Protein AF-0000000080321856 (afdb_homodimer)

Solvent-accessible surface area (backbone atoms only — not comparable to full-atom values): 32860 Å² total; per-residue (Å²): 122,54,56,47,68,67,25,82,58,85,64,64,74,61,49,67,51,53,53,38,39,34,38,31,22,18,35,31,47,44,37,69,42,85,70,57,48,60,56,24,66,41,82,86,39,36,66,45,39,31,31,25,43,54,31,26,53,76,67,58,42,34,81,88,40,87,57,66,49,21,31,67,87,60,37,63,46,43,36,54,54,21,28,43,30,35,63,74,68,53,49,33,69,44,41,33,40,16,5,59,87,47,82,48,96,54,48,30,32,35,31,74,31,56,56,14,33,34,28,71,80,41,53,8,38,58,59,70,50,44,52,53,17,29,52,23,18,19,52,52,17,35,36,50,33,60,71,30,59,24,41,34,39,21,39,34,42,56,34,40,52,48,25,22,43,21,39,27,45,66,72,69,38,85,58,56,74,49,58,62,44,91,86,42,60,53,63,60,44,48,52,38,29,54,58,29,43,70,69,62,88,64,86,48,58,68,58,42,40,19,38,32,25,40,27,33,53,44,34,56,34,18,22,51,72,29,26,84,34,44,28,35,31,13,26,49,64,44,39,21,32,30,36,42,47,40,42,73,75,40,74,80,63,57,55,32,34,22,16,20,40,51,37,65,68,28,79,42,44,40,50,64,76,51,30,66,52,29,24,36,24,16,38,62,48,35,67,72,45,93,46,66,60,48,25,38,31,64,72,49,39,63,41,61,32,44,10,24,15,28,31,45,44,37,34,47,54,66,78,37,50,46,69,58,48,33,52,49,38,52,53,50,43,46,56,42,56,59,47,53,78,100,122,53,56,48,69,67,26,83,58,84,63,66,73,62,50,66,52,52,52,37,40,35,37,30,23,18,35,32,46,45,38,69,42,85,70,56,48,61,54,24,66,41,82,87,40,36,66,46,38,31,31,25,44,54,30,26,54,76,66,60,44,34,81,86,38,87,57,65,50,22,32,66,88,60,35,63,46,45,36,55,54,22,28,43,31,35,64,75,67,54,49,32,68,44,41,32,40,16,5,56,87,47,81,49,95,56,47,30,31,36,30,74,31,55,57,15,35,34,27,70,80,40,53,7,39,58,58,69,52,42,53,53,17,30,52,22,19,18,52,50,18,35,36,51,32,61,71,29,58,25,43,33,40,21,37,33,43,56,34,38,54,50,26,22,44,22,40,26,46,66,73,70,38,85,59,57,74,49,59,64,44,90,86,38,60,54,62,61,44,50,51,39,28,52,58,30,43,70,69,62,87,66,85,49,57,67,58,42,38,18,38,31,26,39,30,32,52,44,35,56,34,18,22,51,71,29,26,82,34,44,28,35,32,13,24,50,63,45,38,21,31,30,37,43,47,40,43,71,76,38,74,79,64,58,56,34,35,22,15,21,41,51,38,67,67,30,79,43,45,40,49,63,76,52,30,68,50,30,25,35,24,17,37,63,47,37,66,74,46,93,45,67,60,48,25,38,30,63,72,48,39,61,41,61,31,43,11,24,15,29,29,44,43,38,34,46,54,67,78,38,49,46,68,59,46,32,53,50,38,52,52,48,42,46,56,41,54,58,47,53,76,101

Radius of gyration: 25.77 Å; Cα contacts (8 Å, |Δi|>4): 1716; chains: 2; bounding box: 57×74×59 Å

Nearest PDB structures (foldseek):
  3u4g-assembly1_A-2  TM=9.238E-01  e=2.895E-28  Pyrococcus horikoshii OT3
  3l0z-assembly5_B  TM=8.922E-01  e=3.907E-27  Methanocaldococcus jannaschii DSM 2661
  3l0z-assembly1_A  TM=9.034E-01  e=4.244E-26  Methanocaldococcus jannaschii DSM 2661
  3l0z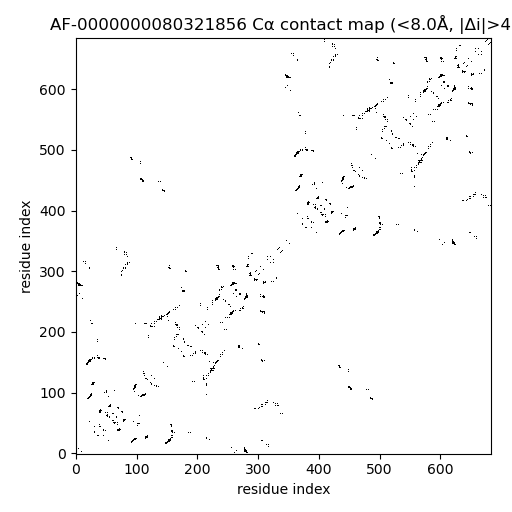-assembly5_C-2  TM=8.838E-01  e=1.288E-26  Methanocaldococcus jannaschii DSM 2661
  6ptf-assembly1_A-2  TM=8.772E-01  e=9.571E-26  Methanocaldococcus jannaschii DSM 2661

Secondary structure (DSSP, 8-state):
--EEEEES---GGGGGS-EEEEEEE--BGGGGSTTS---SSSGGGGGGHHHHHHHHHHHSS-SSSSS--B-TT-PBPTHHHHHHHHHHHT--EEEEESS-SS--SS-EEE--PPPBP-TTTS-SS-HHHHHHHHHHHHHHHHHHHTT-SEEEEEEE-TTHHHHHHHHHHHTT-------SSSS--HHHHHHHHHHHHTT-----HHHHHHHH--HHHHHHHHHHHH-SS-EEEESSHHHHHHHHHHHHH-TT--EEEEEEHHHHT-TTT-HHHH-SS-EEEE---GGG-S-HHHHHHHTTSS---TTHHHHHHHHHHTT--HHHHHHHHHHHHIIIIITTT-/--EEEEES---GGGGGS-EEEEEEE--BGGGGSTTS---SSSGGGGGGHHHHHHHHHHHSS-SSSSS--B-TT-PBPTHHHHHHHHHHHT--EEEEESS-SS--SS-EEE--PPPBP-TTTS-SS-HHHHHHHHHHHHHHHHHHHTT-SEEEEEEE-TTHHHHHHHHHHHTT-------SSSS--HHHHHHHHHHHHTT-----HHHHHHHH--HHHHHHHHHHHH-SS-EEEESSHHHHHHHHHHHHH-TT--EEEEEEHHHHT-TTT-HHHH-SS-EEEE---GGG-S-HHHHHHHTTSS---TTHHHHHHHHHHTT--HHHHHHHHHHHHIIIIITTT-

Structure (mmCIF, N/CA/C/O backbone):
data_AF-0000000080321856-model_v1
#
loop_
_entity.id
_entity.type
_entity.pdbx_description
1 polymer 'UPF0284 protein GAH_01592'
#
loop_
_atom_site.group_PDB
_atom_site.id
_atom_site.type_symbol
_atom_site.label_atom_id
_atom_site.label_alt_id
_atom_site.label_comp_id
_atom_site.label_asym_id
_atom_site.label_entity_id
_atom_site.label_seq_id
_atom_site.pdbx_PDB_ins_code
_atom_site.Cartn_x
_atom_site.Cartn_y
_atom_site.Cartn_z
_atom_site.occupancy
_atom_site.B_iso_or_equiv
_atom_site.auth_seq_id
_atom_site.auth_comp_id
_atom_site.auth_asym_id
_atom_site.auth_atom_id
_atom_site.pdbx_PDB_model_num
ATOM 1 N N . MET A 1 1 ? 8.508 19.887 29.579 1 75.66 1 MET A N 1
ATOM 2 C CA . MET A 1 1 ? 7.597 18.756 29.429 1 75.66 1 MET A CA 1
ATOM 3 C C . MET A 1 1 ? 7.629 18.218 28.002 1 75.66 1 MET A C 1
ATOM 5 O O . MET A 1 1 ? 7.796 18.982 27.05 1 75.66 1 MET A O 1
ATOM 9 N N . SER A 1 2 ? 7.601 16.915 27.859 1 93.58 2 SER A N 1
ATOM 10 C CA . SER A 1 2 ? 7.741 16.247 26.569 1 93.58 2 SER A CA 1
ATOM 11 C C . SER A 1 2 ? 6.489 16.421 25.717 1 93.58 2 SER A C 1
ATOM 13 O O . SER A 1 2 ? 6.578 16.583 24.498 1 93.58 2 SER A O 1
ATOM 15 N N . TYR A 1 3 ? 5.344 16.436 26.407 1 97.27 3 TYR A N 1
ATOM 16 C CA . TYR A 1 3 ? 4.099 16.725 25.703 1 97.27 3 TYR A CA 1
ATOM 17 C C . TYR A 1 3 ? 3.033 17.231 26.667 1 97.27 3 TYR A C 1
ATOM 19 O O . TYR A 1 3 ? 3.216 17.185 27.885 1 97.27 3 TYR A O 1
ATOM 27 N N . ARG A 1 4 ? 1.95 17.859 26.202 1 96.99 4 ARG A N 1
ATOM 28 C CA . ARG A 1 4 ? 0.839 18.311 27.034 1 96.99 4 ARG A CA 1
ATOM 29 C C . ARG A 1 4 ? -0.494 18.116 26.32 1 96.99 4 ARG A C 1
ATOM 31 O O . ARG A 1 4 ? -0.553 18.134 25.088 1 96.99 4 ARG A O 1
ATOM 38 N N . VAL A 1 5 ? -1.55 17.941 27.07 1 97.95 5 VAL A N 1
ATOM 39 C CA . VAL A 1 5 ? -2.915 17.89 26.559 1 97.95 5 VAL A CA 1
ATOM 40 C C . VAL A 1 5 ? -3.424 19.307 26.301 1 97.95 5 VAL A C 1
ATOM 42 O O . VAL A 1 5 ? -3.445 20.14 27.21 1 97.95 5 VAL A O 1
ATOM 45 N N . VAL A 1 6 ? -3.76 19.581 25.046 1 96.95 6 VAL A N 1
ATOM 46 C CA . VAL A 1 6 ? -4.205 20.907 24.629 1 96.95 6 VAL A CA 1
ATOM 47 C C . VAL A 1 6 ? -5.729 20.983 24.691 1 96.95 6 VAL A C 1
ATOM 49 O O . VAL A 1 6 ? -6.293 22.05 24.945 1 96.95 6 VAL A O 1
ATOM 52 N N . LYS A 1 7 ? -6.341 19.914 24.456 1 97.28 7 LYS A N 1
ATOM 53 C CA . LYS A 1 7 ? -7.796 19.791 24.46 1 97.28 7 LYS A CA 1
ATOM 54 C C . LYS A 1 7 ? -8.226 18.368 24.802 1 97.28 7 LYS A C 1
ATOM 56 O O . LYS A 1 7 ? -7.73 17.405 24.212 1 97.28 7 LYS A O 1
ATOM 61 N N . GLY A 1 8 ? -9.113 18.258 25.775 1 97.81 8 GLY A N 1
ATOM 62 C CA . GLY A 1 8 ? -9.749 16.976 26.032 1 97.81 8 GLY A CA 1
ATOM 63 C C . GLY A 1 8 ? -8.885 16.034 26.849 1 97.81 8 GLY A C 1
ATOM 64 O O . GLY A 1 8 ? -8.241 16.453 27.813 1 97.81 8 GLY A O 1
ATOM 65 N N . GLU A 1 9 ? -8.817 14.755 26.489 1 97.77 9 GLU A N 1
ATOM 66 C CA . GLU A 1 9 ? -8.211 13.694 27.288 1 97.77 9 GLU A CA 1
ATOM 67 C C . GLU A 1 9 ? -6.824 13.332 26.765 1 97.77 9 GLU A C 1
ATOM 69 O O . GLU A 1 9 ? -6.515 13.569 25.595 1 97.77 9 GLU A O 1
ATOM 74 N N . ASP A 1 10 ? -6.101 12.739 27.711 1 98.54 10 ASP A N 1
ATOM 75 C CA . ASP A 1 10 ? -4.807 12.174 27.34 1 98.54 10 ASP A CA 1
ATOM 76 C C . ASP A 1 10 ? -4.974 10.811 26.673 1 98.54 10 ASP A C 1
ATOM 78 O O . ASP A 1 10 ? -5.303 9.825 27.337 1 98.54 10 ASP A O 1
ATOM 82 N N . PHE A 1 11 ? -4.725 10.754 25.367 1 98.6 11 PHE A N 1
ATOM 83 C CA . PHE A 1 11 ? -4.899 9.513 24.621 1 98.6 11 PHE A CA 1
ATOM 84 C C . PHE A 1 11 ? -3.55 8.872 24.315 1 98.6 11 PHE A C 1
ATOM 86 O O . PHE A 1 11 ? -3.473 7.918 23.538 1 98.6 11 PHE A O 1
ATOM 93 N N . SER A 1 12 ? -2.462 9.336 24.876 1 98.15 12 SER A N 1
ATOM 94 C CA . SER A 1 12 ? -1.103 8.956 24.507 1 98.15 12 SER A CA 1
ATOM 95 C C . SER A 1 12 ? -0.859 7.47 24.747 1 98.15 12 SER A C 1
ATOM 97 O O . SER A 1 12 ? 0.029 6.874 24.135 1 98.15 12 SER A O 1
ATOM 99 N N . HIS A 1 13 ? -1.6 6.79 25.604 1 97.93 13 HIS A N 1
ATOM 100 C CA . HIS A 1 13 ? -1.452 5.367 25.885 1 97.93 13 HIS A CA 1
ATOM 101 C C . HIS A 1 13 ? -1.686 4.531 24.631 1 97.93 13 HIS A C 1
ATOM 103 O O . HIS A 1 13 ? -1.168 3.418 24.516 1 97.93 13 HIS A O 1
ATOM 109 N N . LEU A 1 14 ? -2.452 5.02 23.687 1 98.3 14 LEU A N 1
ATOM 110 C CA . LEU A 1 14 ? -2.744 4.311 22.446 1 98.3 14 LEU A CA 1
ATOM 111 C C . LEU A 1 14 ? -1.467 4.054 21.653 1 98.3 14 LEU A C 1
ATOM 113 O O . LEU A 1 14 ? -1.394 3.099 20.876 1 98.3 14 LEU A O 1
ATOM 117 N N . LEU A 1 15 ? -0.443 4.885 21.878 1 98.12 15 LEU A N 1
ATOM 118 C CA . LEU A 1 15 ? 0.76 4.856 21.054 1 98.12 15 LEU A CA 1
ATOM 119 C C . LEU A 1 15 ? 1.756 3.829 21.581 1 98.12 15 LEU A C 1
ATOM 121 O O . LEU A 1 15 ? 2.854 3.686 21.037 1 98.12 15 LEU A O 1
ATOM 125 N N . GLU A 1 16 ? 1.388 3.107 22.6 1 96.99 16 GLU A N 1
ATOM 126 C CA . GLU A 1 16 ? 2.176 1.992 23.116 1 96.99 16 GLU A CA 1
ATOM 127 C C . GLU A 1 16 ? 1.811 0.687 22.414 1 96.99 16 GLU A C 1
ATOM 129 O O . GLU A 1 16 ? 2.441 -0.346 22.648 1 96.99 16 GLU A O 1
ATOM 134 N N . ARG A 1 17 ? 0.844 0.791 21.514 1 94.95 17 ARG A N 1
ATOM 135 C CA . ARG A 1 17 ? 0.355 -0.357 20.757 1 94.95 17 ARG A CA 1
ATOM 136 C C . ARG A 1 17 ? 1.006 -0.423 19.38 1 94.95 17 ARG A C 1
ATOM 138 O O . ARG A 1 17 ? 2.012 0.245 19.13 1 94.95 17 ARG A O 1
ATOM 145 N N . ASP A 1 18 ? 0.505 -1.379 18.561 1 95.63 18 ASP A N 1
ATOM 146 C CA . ASP A 1 18 ? 1.002 -1.514 17.195 1 95.63 18 ASP A CA 1
ATOM 147 C C . ASP A 1 18 ? 0.463 -0.4 16.301 1 95.63 18 ASP A C 1
ATOM 149 O O . ASP A 1 18 ? -0.719 -0.396 15.951 1 95.63 18 ASP A O 1
ATOM 153 N N . VAL A 1 19 ? 1.374 0.501 15.942 1 98.03 19 VAL A N 1
ATOM 154 C CA . VAL A 1 19 ? 0.985 1.685 15.184 1 98.03 19 VAL A CA 1
ATOM 155 C C . VAL A 1 19 ? 1.482 1.564 13.745 1 98.03 19 VAL A C 1
ATOM 157 O O . VAL A 1 19 ? 2.629 1.178 13.508 1 98.03 19 VAL A O 1
ATOM 160 N N . ALA A 1 20 ? 0.623 1.78 12.838 1 98.01 20 ALA A N 1
ATOM 161 C CA . ALA A 1 20 ? 1.033 1.998 11.453 1 98.01 20 ALA A CA 1
ATOM 162 C C . ALA A 1 20 ? 1.064 3.487 11.118 1 98.01 20 ALA A C 1
ATOM 164 O O . ALA A 1 20 ? 0.116 4.217 11.418 1 98.01 20 ALA A O 1
ATOM 165 N N . PHE A 1 21 ? 2.15 3.947 10.575 1 98.76 21 PHE A N 1
ATOM 166 C CA . PHE A 1 21 ? 2.24 5.329 10.121 1 98.76 21 PHE A CA 1
ATOM 167 C C . PHE A 1 21 ? 1.881 5.439 8.644 1 98.76 21 PHE A C 1
ATOM 169 O O . PHE A 1 21 ? 2.57 4.88 7.789 1 98.76 21 PHE A O 1
ATOM 176 N N . LEU A 1 22 ? 0.825 6.116 8.288 1 98.84 22 LEU A N 1
ATOM 177 C CA . LEU A 1 22 ? 0.389 6.375 6.92 1 98.84 22 LEU A CA 1
ATOM 178 C C . LEU A 1 22 ? 0.627 7.833 6.54 1 98.84 22 LEU A C 1
ATOM 180 O O . LEU A 1 22 ? 0.114 8.742 7.197 1 98.84 22 LEU A O 1
ATOM 184 N N . LEU A 1 23 ? 1.432 8.059 5.528 1 98.92 23 LEU A N 1
ATOM 185 C CA . LEU A 1 23 ? 1.656 9.41 5.026 1 98.92 23 LEU A CA 1
ATOM 186 C C . LEU A 1 23 ? 0.858 9.656 3.75 1 98.92 23 LEU A C 1
ATOM 188 O O . LEU A 1 23 ? 1.149 9.066 2.707 1 98.92 23 LEU A O 1
ATOM 192 N N . CYS A 1 24 ? -0.142 10.507 3.852 1 98.93 24 CYS A N 1
ATOM 193 C CA . CYS A 1 24 ? -0.899 10.922 2.676 1 98.93 24 CYS A CA 1
ATOM 194 C C . CYS A 1 24 ? -0.241 12.117 1.998 1 98.93 24 CYS A C 1
ATOM 196 O O . CYS A 1 24 ? -0.03 13.155 2.628 1 98.93 24 CYS A O 1
ATOM 198 N N . ILE A 1 25 ? 0.091 11.97 0.732 1 98.88 25 ILE A N 1
ATOM 199 C CA . ILE A 1 25 ? 0.773 13.047 0.023 1 98.88 25 ILE A CA 1
ATOM 200 C C . ILE A 1 25 ? -0.02 13.427 -1.225 1 98.88 25 ILE A C 1
ATOM 202 O O . ILE A 1 25 ? -0.672 12.577 -1.836 1 98.88 25 ILE A O 1
ATOM 206 N N . GLY A 1 26 ? -0.018 14.666 -1.564 1 98.65 26 GLY A N 1
ATOM 207 C CA . GLY A 1 26 ? -0.777 15.139 -2.712 1 98.65 26 GLY A CA 1
ATOM 208 C C . GLY A 1 26 ? -0.429 16.56 -3.112 1 98.65 26 GLY A C 1
ATOM 209 O O . GLY A 1 26 ? 0.398 17.208 -2.467 1 98.65 26 GLY A O 1
ATOM 210 N N . ASN A 1 27 ? -1.005 16.998 -4.238 1 98.5 27 ASN A N 1
ATOM 211 C CA . ASN A 1 27 ? -0.843 18.351 -4.759 1 98.5 27 ASN A CA 1
ATOM 212 C C . ASN A 1 27 ? -2.191 19.021 -5.008 1 98.5 27 ASN A C 1
ATOM 214 O O . ASN A 1 27 ? -3.196 18.342 -5.223 1 98.5 27 ASN A O 1
ATOM 218 N N . THR A 1 28 ? -2.201 20.244 -4.919 1 98.35 28 THR A N 1
ATOM 219 C CA . THR A 1 28 ? -3.316 21.09 -5.331 1 98.35 28 THR A CA 1
ATOM 220 C C . THR A 1 28 ? -2.815 22.309 -6.1 1 98.35 28 THR A C 1
ATOM 222 O O . THR A 1 28 ? -1.795 22.9 -5.74 1 98.35 28 THR A O 1
ATOM 225 N N . ARG A 1 29 ? -3.487 22.662 -7.129 1 97.8 29 ARG A N 1
ATOM 226 C CA . ARG A 1 29 ? -3.104 23.816 -7.936 1 97.8 29 ARG A CA 1
ATOM 227 C C . ARG A 1 29 ? -3.36 25.118 -7.185 1 97.8 29 ARG A C 1
ATOM 229 O O . ARG A 1 29 ? -2.927 26.187 -7.62 1 97.8 29 ARG A O 1
ATOM 236 N N . THR A 1 30 ? -4.031 25.087 -6.047 1 97.63 30 THR A N 1
ATOM 237 C CA . THR A 1 30 ? -4.104 26.233 -5.147 1 97.63 30 THR A CA 1
ATOM 238 C C . THR A 1 30 ? -2.707 26.716 -4.771 1 97.63 30 THR A C 1
ATOM 240 O O . THR A 1 30 ? -2.494 27.911 -4.558 1 97.63 30 THR A O 1
ATOM 243 N N . ALA A 1 31 ? -1.753 25.802 -4.758 1 95.67 31 ALA A N 1
ATOM 244 C CA . ALA A 1 31 ? -0.375 26.121 -4.394 1 95.67 31 ALA A CA 1
ATOM 245 C C . ALA A 1 31 ? 0.294 26.968 -5.472 1 95.67 31 ALA A C 1
ATOM 247 O O . ALA A 1 31 ? 1.35 27.562 -5.237 1 95.67 31 ALA A O 1
ATOM 248 N N . GLU A 1 32 ? -0.326 27.031 -6.604 1 93.87 32 GLU A N 1
ATOM 249 C CA . GLU A 1 32 ? 0.245 27.788 -7.713 1 93.87 32 GLU A CA 1
ATOM 250 C C . GLU A 1 32 ? -0.069 29.276 -7.587 1 93.87 32 GLU A C 1
ATOM 252 O O . GLU A 1 32 ? 0.507 30.1 -8.299 1 93.87 32 GLU A O 1
ATOM 257 N N . ILE A 1 33 ? -0.967 29.605 -6.69 1 92.84 33 ILE A N 1
ATOM 258 C CA . ILE A 1 33 ? -1.276 31.007 -6.432 1 92.84 33 ILE A CA 1
ATOM 259 C C . ILE A 1 33 ? -0.079 31.686 -5.77 1 92.84 33 ILE A C 1
ATOM 261 O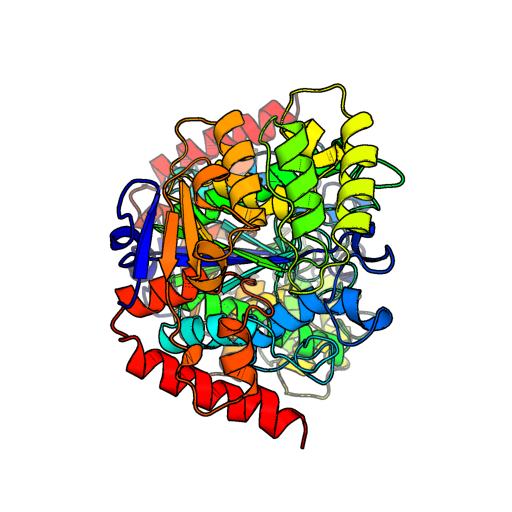 O . ILE A 1 33 ? 0.427 31.21 -4.751 1 92.84 33 ILE A O 1
ATOM 265 N N . GLN A 1 34 ? 0.304 32.745 -6.299 1 87.65 34 GLN A N 1
ATOM 266 C CA . GLN A 1 34 ? 1.481 33.448 -5.799 1 87.65 34 GLN A CA 1
ATOM 267 C C . GLN A 1 34 ? 1.297 33.861 -4.342 1 87.65 34 GLN A C 1
ATOM 269 O O . GLN A 1 34 ? 0.273 34.446 -3.981 1 87.65 34 GLN A O 1
ATOM 274 N N . GLY A 1 35 ? 2.252 33.452 -3.531 1 85.15 35 GLY A N 1
ATOM 275 C CA . GLY A 1 35 ? 2.255 33.899 -2.147 1 85.15 35 GLY A CA 1
ATOM 276 C C . GLY A 1 35 ? 1.469 32.988 -1.223 1 85.15 35 GLY A C 1
ATOM 277 O O . GLY A 1 35 ? 1.43 33.208 -0.011 1 85.15 35 GLY A O 1
ATOM 278 N N . ILE A 1 36 ? 0.859 31.973 -1.73 1 87.82 36 ILE A N 1
ATOM 279 C CA . ILE A 1 36 ? -0.038 31.132 -0.945 1 87.82 36 ILE A CA 1
ATOM 280 C C . ILE A 1 36 ? 0.777 30.207 -0.045 1 87.82 36 ILE A C 1
ATOM 282 O O . ILE A 1 36 ? 0.335 29.845 1.048 1 87.82 36 ILE A O 1
ATOM 286 N N . THR A 1 37 ? 1.951 29.792 -0.549 1 79.44 37 THR A N 1
ATOM 287 C CA . THR A 1 37 ? 2.746 28.826 0.199 1 79.44 37 THR A CA 1
ATOM 288 C C . THR A 1 37 ? 4.23 29.174 0.125 1 79.44 37 THR A C 1
ATOM 290 O O . THR A 1 37 ? 4.667 29.858 -0.803 1 79.44 37 THR A O 1
ATOM 293 N N . VAL A 1 38 ? 4.949 28.698 1.139 1 70.01 38 VAL A N 1
ATOM 294 C CA . VAL A 1 38 ? 6.398 28.868 1.177 1 70.01 38 VAL A CA 1
ATOM 295 C C . VAL A 1 38 ? 7.082 27.518 0.974 1 70.01 38 VAL A C 1
ATOM 297 O O . VAL A 1 38 ? 8.279 27.376 1.237 1 70.01 38 VAL A O 1
ATOM 300 N N . ALA A 1 39 ? 6.221 26.609 0.605 1 72.7 39 ALA A N 1
ATOM 301 C CA . ALA A 1 39 ? 6.802 25.294 0.351 1 72.7 39 ALA A CA 1
ATOM 302 C C . ALA A 1 39 ? 7.694 25.318 -0.887 1 72.7 39 ALA A C 1
ATOM 304 O O . ALA A 1 39 ? 7.319 25.881 -1.919 1 72.7 39 ALA A O 1
ATOM 305 N N . GLY A 1 40 ? 8.934 24.69 -0.706 1 73.75 40 GLY A N 1
ATOM 306 C CA . GLY A 1 40 ? 9.861 24.641 -1.826 1 73.75 40 GLY A CA 1
ATOM 307 C C . GLY A 1 40 ? 10.754 25.864 -1.916 1 73.75 40 GLY A C 1
ATOM 308 O O . GLY A 1 40 ? 10.313 26.983 -1.642 1 73.75 40 GLY A O 1
ATOM 309 N N . GLU A 1 41 ? 11.865 25.658 -2.382 1 72.73 41 GLU A N 1
ATOM 310 C CA . GLU A 1 41 ? 12.835 26.741 -2.523 1 72.73 41 GLU A CA 1
ATOM 311 C C . GLU A 1 41 ? 12.441 27.692 -3.649 1 72.73 41 GLU A C 1
ATOM 313 O O . GLU A 1 41 ? 12.83 28.861 -3.646 1 72.73 41 GLU A O 1
ATOM 318 N N . SER A 1 42 ? 11.667 27.139 -4.675 1 78.28 42 SER A N 1
ATOM 319 C CA . SER A 1 42 ? 11.17 27.885 -5.827 1 78.28 42 SER A CA 1
ATOM 320 C C . SER A 1 42 ? 9.803 27.372 -6.269 1 78.28 42 SER A C 1
ATOM 322 O O . SER A 1 42 ? 9.41 26.257 -5.919 1 78.28 42 SER A O 1
ATOM 324 N N . PRO A 1 43 ? 9.109 28.2 -7.006 1 79.65 43 PRO A N 1
ATOM 325 C CA . PRO A 1 43 ? 7.791 27.777 -7.487 1 79.65 43 PRO A CA 1
ATOM 326 C C . PRO A 1 43 ? 7.844 26.481 -8.292 1 79.65 43 PRO A C 1
ATOM 328 O O . PRO A 1 43 ? 6.922 25.665 -8.217 1 79.65 43 PRO A O 1
ATOM 331 N N . GLU A 1 44 ? 8.939 26.258 -8.964 1 84.81 44 GLU A N 1
ATOM 332 C CA . GLU A 1 44 ? 9.078 25.083 -9.819 1 84.81 44 GLU A CA 1
ATOM 333 C C . GLU A 1 44 ? 9.276 23.817 -8.989 1 84.81 44 GLU A C 1
ATOM 335 O O . GLU A 1 44 ? 9.019 22.71 -9.466 1 84.81 44 GLU A O 1
ATOM 340 N N . LEU A 1 45 ? 9.594 24.013 -7.762 1 88.73 45 LEU A N 1
ATOM 341 C CA . LEU A 1 45 ? 9.943 22.87 -6.927 1 88.73 45 LEU A CA 1
ATOM 342 C C . LEU A 1 45 ? 8.793 22.505 -5.995 1 88.73 45 LEU A C 1
ATOM 344 O O . LEU A 1 45 ? 8.821 21.456 -5.348 1 88.73 45 LEU A O 1
ATOM 348 N N . ILE A 1 46 ? 7.752 23.304 -6.016 1 90.38 46 ILE A N 1
ATOM 349 C CA . ILE A 1 46 ? 6.631 23.109 -5.103 1 90.38 46 ILE A CA 1
ATOM 350 C C . ILE A 1 46 ? 5.996 21.743 -5.352 1 90.38 46 ILE A C 1
ATOM 352 O O . ILE A 1 46 ? 5.675 21.019 -4.406 1 90.38 46 ILE A O 1
ATOM 356 N N . LYS A 1 47 ? 5.894 21.35 -6.645 1 94.64 47 LYS A N 1
ATOM 357 C CA . LYS A 1 47 ? 5.219 20.104 -6.996 1 94.64 47 LYS A CA 1
ATOM 358 C C . LYS A 1 47 ? 6.02 18.894 -6.525 1 94.64 47 LYS A C 1
ATOM 360 O O . LYS A 1 47 ? 5.484 17.788 -6.425 1 94.64 47 LYS A O 1
ATOM 365 N N . PHE A 1 48 ? 7.298 19.067 -6.131 1 96.15 48 PHE A N 1
ATOM 366 C CA . PHE A 1 48 ? 8.173 17.967 -5.744 1 96.15 48 PHE A CA 1
ATOM 367 C C . PHE A 1 48 ? 8.196 17.801 -4.229 1 96.15 48 PHE A C 1
ATOM 369 O O . PHE A 1 48 ? 8.701 16.8 -3.717 1 96.15 48 PHE A O 1
ATOM 376 N N . THR A 1 49 ? 7.602 18.701 -3.479 1 95.41 49 THR A N 1
ATOM 377 C CA . THR A 1 49 ? 7.69 18.691 -2.023 1 95.41 49 THR A CA 1
ATOM 378 C C . THR A 1 49 ? 7.109 17.399 -1.454 1 95.41 49 THR A C 1
ATOM 380 O O . THR A 1 49 ? 7.766 16.707 -0.674 1 95.41 49 THR A O 1
ATOM 383 N N . PRO A 1 50 ? 5.923 16.993 -1.926 1 97.63 50 PRO A N 1
ATOM 384 C CA . PRO A 1 50 ? 5.334 15.802 -1.311 1 97.63 50 PRO A CA 1
ATOM 385 C C . PRO A 1 50 ? 6.148 14.537 -1.576 1 97.63 50 PRO A C 1
ATOM 387 O O . PRO A 1 50 ? 6.477 13.803 -0.641 1 97.63 50 PRO A O 1
ATOM 390 N N . PRO A 1 51 ? 6.551 14.265 -2.858 1 97.9 51 PRO A N 1
ATOM 391 C CA . PRO A 1 51 ? 7.358 13.062 -3.073 1 97.9 51 PRO A CA 1
ATOM 392 C C . PRO A 1 51 ? 8.718 13.133 -2.382 1 97.9 51 PRO A C 1
ATOM 394 O O . PRO A 1 51 ? 9.216 12.119 -1.886 1 97.9 51 PRO A O 1
ATOM 397 N N . ALA A 1 52 ? 9.319 14.295 -2.313 1 96.86 52 ALA A N 1
ATOM 398 C CA . ALA A 1 52 ? 10.616 14.444 -1.657 1 96.86 52 ALA A CA 1
ATOM 399 C C . ALA A 1 52 ? 10.512 14.15 -0.163 1 96.86 52 ALA A C 1
ATOM 401 O O . ALA A 1 52 ? 11.383 13.491 0.408 1 96.86 52 ALA A O 1
ATOM 402 N N . ASP A 1 53 ? 9.471 14.609 0.431 1 97.49 53 ASP A N 1
ATOM 403 C CA . ASP A 1 53 ? 9.237 14.321 1.843 1 97.49 53 ASP A CA 1
ATOM 404 C C . ASP A 1 53 ? 9.112 12.818 2.084 1 97.49 53 ASP A C 1
ATOM 406 O O . ASP A 1 53 ? 9.704 12.283 3.023 1 97.49 53 ASP A O 1
ATOM 410 N N . ALA A 1 54 ? 8.359 12.164 1.27 1 98.28 54 ALA A N 1
ATOM 411 C CA . ALA A 1 54 ? 8.148 10.725 1.405 1 98.28 54 ALA A CA 1
ATOM 412 C C . ALA A 1 54 ? 9.453 9.959 1.209 1 98.28 54 ALA A C 1
ATOM 414 O O . ALA A 1 54 ? 9.755 9.03 1.962 1 98.28 54 ALA A O 1
ATOM 415 N N . GLU A 1 55 ? 10.202 10.33 0.18 1 97.69 55 GLU A N 1
ATOM 416 C CA . GLU A 1 55 ? 11.482 9.687 -0.104 1 97.69 55 GLU A CA 1
ATOM 417 C C . GLU A 1 55 ? 12.455 9.855 1.059 1 97.69 55 GLU A C 1
ATOM 419 O O . GLU A 1 55 ? 13.17 8.917 1.418 1 97.69 55 GLU A O 1
ATOM 424 N N . LEU A 1 56 ? 12.423 11.022 1.618 1 97.16 56 LEU A N 1
ATOM 425 C CA . LEU A 1 56 ? 13.275 11.283 2.773 1 97.16 56 LEU A CA 1
ATOM 426 C C . LEU A 1 56 ? 12.962 10.316 3.91 1 97.16 56 LEU A C 1
ATOM 428 O O . LEU A 1 56 ? 13.871 9.83 4.585 1 97.16 56 LEU A O 1
ATOM 432 N N . LEU A 1 57 ? 11.707 10.013 4.129 1 97.75 57 LEU A N 1
ATOM 433 C CA . LEU A 1 57 ? 11.308 9.123 5.214 1 97.75 57 LEU A CA 1
ATOM 434 C C . LEU A 1 57 ? 11.815 7.706 4.969 1 97.75 57 LEU A C 1
ATOM 436 O O . LEU A 1 57 ? 12.085 6.966 5.918 1 97.75 57 LEU A O 1
ATOM 440 N N . TYR A 1 58 ? 11.942 7.302 3.731 1 95.73 58 TYR A N 1
ATOM 441 C CA . TYR A 1 58 ? 12.358 5.943 3.406 1 95.73 58 TYR A CA 1
ATOM 442 C C . TYR A 1 58 ? 13.878 5.833 3.363 1 95.73 58 TYR A C 1
ATOM 444 O O . TYR A 1 58 ? 14.448 4.839 3.82 1 95.73 58 TYR A O 1
ATOM 452 N N . TYR A 1 59 ? 14.528 6.938 2.781 1 95.26 59 TYR A N 1
ATOM 453 C CA . TYR A 1 59 ? 15.929 6.784 2.404 1 95.26 59 TYR A CA 1
ATOM 454 C C . TYR A 1 59 ? 16.828 7.644 3.283 1 95.26 59 TYR A C 1
ATOM 456 O O . TYR A 1 59 ? 18.045 7.447 3.317 1 95.26 59 TYR A O 1
ATOM 464 N N . GLY A 1 60 ? 16.289 8.606 3.947 1 95.22 60 GLY A N 1
ATOM 465 C CA . GLY A 1 60 ? 17.119 9.621 4.576 1 95.22 60 GLY A CA 1
ATOM 466 C C . GLY A 1 60 ? 17.701 10.613 3.587 1 95.22 60 GLY A C 1
ATOM 467 O O . GLY A 1 60 ? 18.626 11.357 3.917 1 95.22 60 GLY A O 1
ATOM 468 N N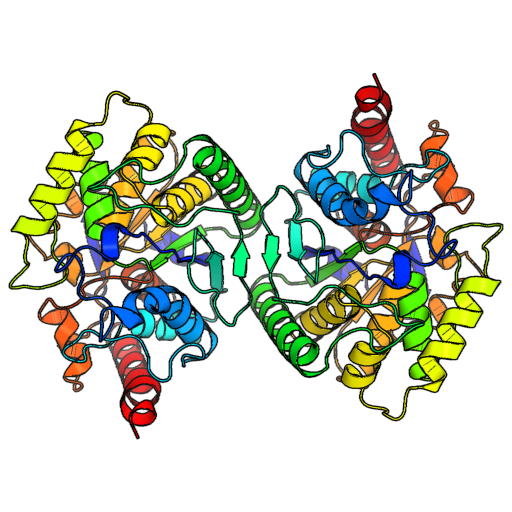 . HIS A 1 61 ? 17.217 10.485 2.392 1 94.3 61 HIS A N 1
ATOM 469 C CA . HIS A 1 61 ? 17.532 11.434 1.331 1 94.3 61 HIS A CA 1
ATOM 470 C C . HIS A 1 61 ? 16.463 11.421 0.244 1 94.3 61 HIS A C 1
ATOM 472 O O . HIS A 1 61 ? 15.593 10.547 0.234 1 94.3 61 HIS A O 1
ATOM 478 N N . CYS A 1 62 ? 16.528 12.426 -0.627 1 93.66 62 CYS A N 1
ATOM 479 C CA . CYS A 1 62 ? 15.556 12.538 -1.709 1 93.66 62 CYS A CA 1
ATOM 480 C C . CYS A 1 62 ? 16.139 12.025 -3.02 1 93.66 62 CYS A C 1
ATOM 482 O O . CYS A 1 62 ? 17.344 12.135 -3.254 1 93.66 62 CYS A O 1
ATOM 484 N N . LYS A 1 63 ? 15.345 11.479 -3.834 1 93.79 63 LYS A N 1
ATOM 485 C CA . LYS A 1 63 ? 15.764 11.016 -5.154 1 93.79 63 LYS A CA 1
ATOM 486 C C . LYS A 1 63 ? 15.187 11.901 -6.256 1 93.79 63 LYS A C 1
ATOM 488 O O . LYS A 1 63 ? 15.8 12.064 -7.313 1 93.79 63 LYS A O 1
ATOM 493 N N . SER A 1 64 ? 14.072 12.514 -6.019 1 92.16 64 SER A N 1
ATOM 494 C CA . SER A 1 64 ? 13.387 13.321 -7.023 1 92.16 64 SER A CA 1
ATOM 495 C C . SER A 1 64 ? 14.038 14.692 -7.17 1 92.16 64 SER A C 1
ATOM 497 O O . SER A 1 64 ? 13.951 15.316 -8.229 1 92.16 64 SER A O 1
ATOM 499 N N . ILE A 1 65 ? 14.595 15.147 -6.071 1 89.64 65 ILE A N 1
ATOM 500 C CA . ILE A 1 65 ? 15.326 16.41 -6.057 1 89.64 65 ILE A CA 1
ATOM 501 C C . ILE A 1 65 ? 16.635 16.24 -5.29 1 89.64 65 ILE A C 1
ATOM 503 O O . ILE A 1 65 ? 16.758 15.346 -4.45 1 89.64 65 ILE A O 1
ATOM 507 N N . PRO A 1 66 ? 17.579 17.031 -5.547 1 85.27 66 PRO A N 1
ATOM 508 C CA . PRO A 1 66 ? 18.927 16.786 -5.029 1 85.27 66 PRO A CA 1
ATOM 509 C C . PRO A 1 66 ? 19.057 17.112 -3.543 1 85.27 66 PRO A C 1
ATOM 511 O O . PRO A 1 66 ? 20.016 16.685 -2.895 1 85.27 66 PRO A O 1
ATOM 514 N N . PHE A 1 67 ? 18.132 17.884 -3.009 1 85.27 67 PHE A N 1
ATOM 515 C CA . PHE A 1 67 ? 18.186 18.249 -1.599 1 85.27 67 PHE A CA 1
ATOM 516 C C . PHE A 1 67 ? 16.807 18.147 -0.959 1 85.27 67 PHE A C 1
ATOM 518 O O . PHE A 1 67 ? 15.789 18.253 -1.646 1 85.27 67 PHE A O 1
ATOM 525 N N . PRO A 1 68 ? 16.861 17.866 0.344 1 87.28 68 PRO A N 1
ATOM 526 C CA . PRO A 1 68 ? 15.557 17.831 1.01 1 87.28 68 PRO A CA 1
ATOM 527 C C . PRO A 1 68 ? 14.784 19.139 0.86 1 87.28 68 PRO A C 1
ATOM 529 O O . PRO A 1 68 ? 15.387 20.211 0.764 1 87.28 68 PRO A O 1
ATOM 532 N N . PRO A 1 69 ? 13.497 18.996 0.803 1 83.81 69 PRO A N 1
ATOM 533 C CA . PRO A 1 69 ? 12.701 20.223 0.728 1 83.81 69 PRO A CA 1
ATOM 534 C C . PRO A 1 69 ? 13.025 21.207 1.849 1 83.81 69 PRO A C 1
ATOM 536 O O . PRO A 1 69 ? 13.305 20.793 2.977 1 83.81 69 PRO A O 1
ATOM 539 N N . ALA A 1 70 ? 13.08 22.472 1.558 1 79.72 70 ALA A N 1
ATOM 540 C CA . ALA A 1 70 ? 13.341 23.557 2.5 1 79.72 70 ALA A CA 1
ATOM 541 C C . ALA A 1 70 ? 12.571 24.817 2.113 1 79.72 70 ALA A C 1
ATOM 543 O O . ALA A 1 70 ? 12.091 24.936 0.984 1 79.72 70 ALA A O 1
ATOM 544 N N . THR A 1 71 ? 12.368 25.619 3.119 1 77.3 71 THR A N 1
ATOM 545 C CA . THR A 1 71 ? 11.809 26.933 2.82 1 77.3 71 THR A CA 1
ATOM 546 C C . THR A 1 71 ? 12.796 27.77 2.011 1 77.3 71 THR A C 1
ATOM 548 O O . THR A 1 71 ? 13.977 27.43 1.92 1 77.3 71 THR A O 1
ATOM 551 N N . PRO A 1 72 ? 12.293 28.79 1.366 1 73.35 72 PRO A N 1
ATOM 552 C CA . PRO A 1 72 ? 13.19 29.64 0.579 1 73.35 72 PRO A CA 1
ATOM 553 C C . PRO A 1 72 ? 14.379 30.152 1.389 1 73.35 72 PRO A C 1
ATOM 555 O O . PRO A 1 72 ? 15.461 30.365 0.836 1 73.35 72 PRO A O 1
ATOM 558 N N . ASP A 1 73 ? 14.179 30.216 2.722 1 77.22 73 ASP A N 1
ATOM 559 C CA . ASP A 1 73 ? 15.258 30.708 3.573 1 77.22 73 ASP A CA 1
ATOM 560 C C . ASP A 1 73 ? 16.079 29.553 4.142 1 77.22 73 ASP A C 1
ATOM 562 O O . ASP A 1 73 ? 16.886 29.748 5.053 1 77.22 73 ASP A O 1
ATOM 566 N N . GLY A 1 74 ? 15.766 28.369 3.699 1 76.69 74 GLY A N 1
ATOM 567 C CA . GLY A 1 74 ? 16.646 27.237 3.943 1 76.69 74 GLY A CA 1
ATOM 568 C C . GLY A 1 74 ? 16.263 26.439 5.174 1 76.69 74 GLY A C 1
ATOM 569 O O . GLY A 1 74 ? 17.049 25.623 5.66 1 76.69 74 GLY A O 1
ATOM 570 N N . LYS A 1 75 ? 15.113 26.669 5.709 1 82.88 75 LYS A N 1
ATOM 571 C CA . LYS A 1 75 ? 14.705 25.904 6.883 1 82.88 75 LYS A CA 1
ATOM 572 C C . LYS A 1 75 ? 14.292 24.486 6.499 1 82.88 75 LYS A C 1
ATOM 574 O O . LYS A 1 75 ? 13.6 24.285 5.499 1 82.88 75 LYS A O 1
ATOM 579 N N . PRO A 1 76 ? 14.721 23.579 7.302 1 87.9 76 PRO A N 1
ATOM 580 C CA . PRO A 1 76 ? 14.506 22.186 6.904 1 87.9 76 PRO A CA 1
ATOM 581 C C . PRO A 1 76 ? 13.042 21.763 7.004 1 87.9 76 PRO A C 1
ATOM 583 O O . PRO A 1 76 ? 12.288 22.321 7.805 1 87.9 76 PRO A O 1
ATOM 586 N N . THR A 1 77 ? 12.688 20.816 6.281 1 90.91 77 THR A N 1
ATOM 587 C CA . THR A 1 77 ? 11.362 20.21 6.31 1 90.91 77 THR A CA 1
ATOM 588 C C . THR A 1 77 ? 11.136 19.465 7.622 1 90.91 77 THR A C 1
ATOM 590 O O . THR A 1 77 ? 12.059 18.847 8.158 1 90.91 77 THR A O 1
ATOM 593 N N . PRO A 1 78 ? 9.875 19.496 8.122 1 94.79 78 PRO A N 1
ATOM 594 C CA . PRO A 1 78 ? 9.54 18.711 9.313 1 94.79 78 PRO A CA 1
ATOM 595 C C . PRO A 1 78 ? 9.695 17.208 9.091 1 94.79 78 PRO A C 1
ATOM 597 O O . PRO A 1 78 ? 9.712 16.437 10.054 1 94.79 78 PRO A O 1
ATOM 600 N N . ALA A 1 79 ? 9.816 16.78 7.85 1 96.77 79 ALA A N 1
ATOM 601 C CA . ALA A 1 79 ? 10.023 15.371 7.525 1 96.77 79 ALA A CA 1
ATOM 602 C C . ALA A 1 79 ? 11.237 14.811 8.261 1 96.77 79 ALA A C 1
ATOM 604 O O . ALA A 1 79 ? 11.293 13.616 8.558 1 96.77 79 ALA A O 1
ATOM 605 N N . LEU A 1 80 ? 12.185 15.688 8.593 1 96.22 80 LEU A N 1
ATOM 606 C CA . LEU A 1 80 ? 13.387 15.274 9.308 1 96.22 80 LEU A CA 1
ATOM 607 C C . LEU A 1 80 ? 13.036 14.715 10.683 1 96.22 80 LEU A C 1
ATOM 609 O O . LEU A 1 80 ? 13.592 13.699 11.105 1 96.22 80 LEU A O 1
ATOM 613 N N . ILE A 1 81 ? 12.112 15.36 11.36 1 97.8 81 ILE A N 1
ATOM 614 C CA . ILE A 1 81 ? 11.671 14.939 12.685 1 97.8 81 ILE A CA 1
ATOM 615 C C . ILE A 1 81 ? 10.972 13.585 12.59 1 97.8 81 ILE A C 1
ATOM 617 O O . ILE A 1 81 ? 11.263 12.673 13.368 1 97.8 81 ILE A O 1
ATOM 621 N N . THR A 1 82 ? 10.09 13.458 11.657 1 98.74 82 THR A N 1
ATOM 622 C CA . THR A 1 82 ? 9.345 12.224 11.435 1 98.74 82 THR A CA 1
ATOM 623 C C . THR A 1 82 ? 10.285 11.086 11.048 1 98.74 82 THR A C 1
ATOM 625 O O . THR A 1 82 ? 10.143 9.963 11.537 1 98.74 82 THR A O 1
ATOM 628 N N . TYR A 1 83 ? 11.241 11.357 10.185 1 98.41 83 TYR A N 1
ATOM 629 C CA . TYR A 1 83 ? 12.24 10.371 9.789 1 98.41 83 TYR A CA 1
ATOM 630 C C . TYR A 1 83 ? 12.953 9.797 11.008 1 98.41 83 TYR A C 1
ATOM 632 O O . TYR A 1 83 ? 13.086 8.578 11.14 1 98.41 83 TYR A O 1
ATOM 640 N N . THR A 1 84 ? 13.387 10.654 11.875 1 98.62 84 THR A N 1
ATOM 641 C CA . THR A 1 84 ? 14.133 10.236 13.057 1 98.62 84 THR A CA 1
ATOM 642 C C . THR A 1 84 ? 13.291 9.307 13.927 1 98.62 84 THR A C 1
ATOM 644 O O . THR A 1 84 ? 13.763 8.254 14.358 1 98.62 84 THR A O 1
ATOM 647 N N . ALA A 1 85 ? 12.044 9.705 14.122 1 98.73 85 ALA A N 1
ATOM 648 C CA . ALA A 1 85 ? 11.168 8.902 14.971 1 98.73 85 ALA A CA 1
ATOM 649 C C . ALA A 1 85 ? 10.947 7.515 14.375 1 98.73 85 ALA A C 1
ATOM 651 O O . ALA A 1 85 ? 11.087 6.505 15.068 1 98.73 85 ALA A O 1
ATOM 652 N N . LEU A 1 86 ? 10.612 7.465 13.098 1 98.23 86 LEU A N 1
ATOM 653 C CA . LEU A 1 86 ? 10.284 6.199 12.451 1 98.23 86 LEU A CA 1
ATOM 654 C C . LEU A 1 86 ? 11.51 5.296 12.372 1 98.23 86 LEU A C 1
ATOM 656 O O . LEU A 1 86 ? 11.404 4.081 12.555 1 98.23 86 LEU A O 1
ATOM 660 N N . ARG A 1 87 ? 12.629 5.875 12.066 1 97.28 87 ARG A N 1
ATOM 661 C CA . ARG A 1 87 ? 13.877 5.119 12.016 1 97.28 87 ARG A CA 1
ATOM 662 C C . ARG A 1 87 ? 14.198 4.502 13.373 1 97.28 87 ARG A C 1
ATOM 664 O O . ARG A 1 87 ? 14.541 3.321 13.459 1 97.28 87 ARG A O 1
ATOM 671 N N . LEU A 1 88 ? 14.087 5.257 14.441 1 97.88 88 LEU A N 1
ATOM 672 C CA . LEU A 1 88 ? 14.435 4.814 15.787 1 97.88 88 LEU A CA 1
ATOM 673 C C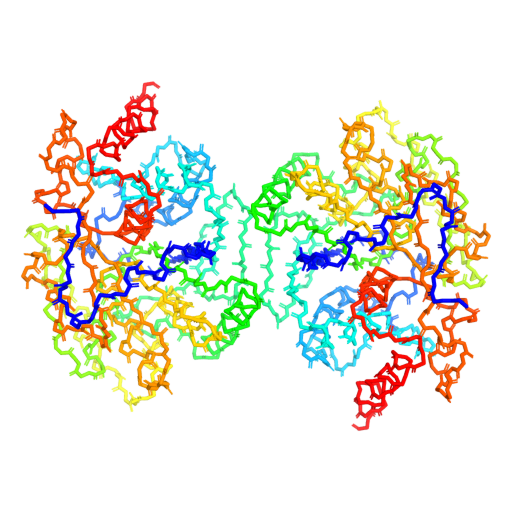 . LEU A 1 88 ? 13.52 3.68 16.239 1 97.88 88 LEU A C 1
ATOM 675 O O . LEU A 1 88 ? 13.967 2.744 16.905 1 97.88 88 LEU A O 1
ATOM 679 N N . LEU A 1 89 ? 12.274 3.782 15.886 1 97.7 89 LEU A N 1
ATOM 680 C CA . LEU A 1 89 ? 11.282 2.868 16.443 1 97.7 89 LEU A CA 1
ATOM 681 C C . LEU A 1 89 ? 11.06 1.677 15.517 1 97.7 89 LEU A C 1
ATOM 683 O O . LEU A 1 89 ? 10.469 0.673 15.921 1 97.7 89 LEU A O 1
ATOM 687 N N . GLY A 1 90 ? 11.509 1.844 14.242 1 96.14 90 GLY A N 1
ATOM 688 C CA . GLY A 1 90 ? 11.209 0.804 13.271 1 96.14 90 GLY A CA 1
ATOM 689 C C . GLY A 1 90 ? 9.733 0.712 12.933 1 96.14 90 GLY A C 1
ATOM 690 O O . GLY A 1 90 ? 9.233 -0.365 12.601 1 96.14 90 GLY A O 1
ATOM 691 N N . THR A 1 91 ? 9.024 1.797 13.116 1 96.99 91 THR A N 1
ATOM 692 C CA . THR A 1 91 ? 7.596 1.844 12.822 1 96.99 91 THR A CA 1
ATOM 693 C C . THR A 1 91 ? 7.347 1.675 11.326 1 96.99 91 THR A C 1
ATOM 695 O O . THR A 1 91 ? 7.985 2.339 10.506 1 96.99 91 THR A O 1
ATOM 698 N N . PRO A 1 92 ? 6.393 0.764 10.957 1 97.17 92 PRO A N 1
ATOM 699 C CA . PRO A 1 92 ? 6.079 0.625 9.533 1 97.17 92 PRO A CA 1
ATOM 700 C C . PRO A 1 92 ? 5.522 1.909 8.923 1 97.17 92 PRO A C 1
ATOM 702 O O . PRO A 1 92 ? 4.71 2.594 9.552 1 97.17 92 PRO A O 1
ATOM 705 N N . LEU A 1 93 ? 6.015 2.227 7.766 1 98.34 93 LEU A N 1
ATOM 706 C CA . LEU A 1 93 ? 5.626 3.419 7.02 1 98.34 93 LEU A CA 1
ATOM 707 C C . LEU A 1 93 ? 4.957 3.041 5.703 1 98.34 93 LEU A C 1
ATOM 709 O O . LEU A 1 93 ? 5.495 2.239 4.936 1 98.34 93 LEU A O 1
ATOM 713 N N . PHE A 1 94 ? 3.781 3.628 5.462 1 97.94 94 PHE A N 1
ATOM 714 C CA . PHE A 1 94 ? 3.072 3.451 4.2 1 97.94 94 PHE A CA 1
ATOM 715 C C . PHE A 1 94 ? 2.687 4.799 3.601 1 97.94 94 PHE A C 1
ATOM 717 O O . PHE A 1 94 ? 2.104 5.643 4.284 1 97.94 94 PHE A O 1
ATOM 724 N N . VAL A 1 95 ? 3.02 4.996 2.346 1 98.72 95 VAL A N 1
ATOM 725 C CA . VAL A 1 95 ? 2.765 6.265 1.672 1 98.72 95 VAL A CA 1
ATOM 726 C C . VAL A 1 95 ? 1.545 6.131 0.763 1 98.72 95 VAL A C 1
ATOM 728 O O . VAL A 1 95 ? 1.423 5.158 0.015 1 98.72 95 VAL A O 1
ATOM 731 N N . VAL A 1 96 ? 0.671 7.077 0.842 1 98.84 96 VAL A N 1
ATOM 732 C CA . VAL A 1 96 ? -0.553 7.073 0.047 1 98.84 96 VAL A CA 1
ATOM 733 C C . VAL A 1 96 ? -0.518 8.218 -0.963 1 98.84 96 VAL A C 1
ATOM 735 O O . VAL A 1 96 ? -0.411 9.387 -0.582 1 98.84 96 VAL A O 1
ATOM 738 N N . ASP A 1 97 ? -0.561 7.892 -2.261 1 98.69 97 ASP A N 1
ATOM 739 C CA . ASP A 1 97 ? -0.75 8.868 -3.329 1 98.69 97 ASP A CA 1
ATOM 740 C C . ASP A 1 97 ? -2.193 9.367 -3.367 1 98.69 97 ASP A C 1
ATOM 742 O O . ASP A 1 97 ? -3.085 8.665 -3.846 1 98.69 97 ASP A O 1
ATOM 746 N N . SER A 1 98 ? -2.358 10.606 -2.88 1 98.51 98 SER A N 1
ATOM 747 C CA . SER A 1 98 ? -3.68 11.223 -2.836 1 98.51 98 SER A CA 1
ATOM 748 C C . SER A 1 98 ? -3.828 12.29 -3.916 1 98.51 98 SER A C 1
ATOM 750 O O . SER A 1 98 ? -4.443 13.333 -3.684 1 98.51 98 SER A O 1
ATOM 752 N N . GLY A 1 99 ? -3.272 12.106 -5.054 1 98.34 99 GLY A N 1
ATOM 753 C CA . GLY A 1 99 ? -3.351 13.07 -6.14 1 98.34 99 GLY A CA 1
ATOM 754 C C . GLY A 1 99 ? -2.063 13.843 -6.348 1 98.34 99 GLY A C 1
ATOM 755 O O . GLY A 1 99 ? -1.992 15.035 -6.044 1 98.34 99 GLY A O 1
ATOM 756 N N . LEU A 1 100 ? -1.06 13.166 -6.962 1 98.42 100 LEU A N 1
ATOM 757 C CA . LEU A 1 100 ? 0.275 13.733 -7.111 1 98.42 100 LEU A CA 1
ATOM 758 C C . LEU A 1 100 ? 0.526 14.161 -8.553 1 98.42 100 LEU A C 1
ATOM 760 O O . LEU A 1 100 ? 0.124 13.467 -9.49 1 98.42 100 LEU A O 1
ATOM 764 N N . MET A 1 101 ? 1.223 15.251 -8.705 1 97.6 101 MET A N 1
ATOM 765 C CA . MET A 1 101 ? 1.725 15.687 -10.005 1 97.6 101 MET A CA 1
ATOM 766 C C . MET A 1 101 ? 2.983 14.916 -10.389 1 97.6 101 MET A C 1
ATOM 768 O O . MET A 1 101 ? 3.232 14.675 -11.572 1 97.6 101 MET A O 1
ATOM 772 N N . VAL A 1 102 ? 3.78 14.576 -9.398 1 97.11 102 VAL A N 1
ATOM 773 C CA . VAL A 1 102 ? 5.004 13.797 -9.549 1 97.11 102 VAL A CA 1
ATOM 774 C C . VAL A 1 102 ? 4.987 12.613 -8.584 1 97.11 102 VAL A C 1
ATOM 776 O O . VAL A 1 102 ? 4.782 12.788 -7.381 1 97.11 102 VAL A O 1
ATOM 779 N N . LYS A 1 103 ? 5.163 11.425 -9.142 1 97.39 103 LYS A N 1
ATOM 780 C CA . LYS A 1 103 ? 5.167 10.233 -8.3 1 97.39 103 LYS A CA 1
ATOM 781 C C . LYS A 1 103 ? 6.507 10.065 -7.589 1 97.39 103 LYS A C 1
ATOM 783 O O . LYS A 1 103 ? 7.56 10.349 -8.164 1 97.39 103 LYS A O 1
ATOM 788 N N . PRO A 1 104 ? 6.467 9.609 -6.374 1 97.29 104 PRO A N 1
ATOM 789 C CA . PRO A 1 104 ? 7.719 9.398 -5.643 1 97.29 104 PRO A CA 1
ATOM 790 C C . PRO A 1 104 ? 8.493 8.178 -6.138 1 97.29 104 PRO A C 1
ATOM 792 O O . PRO A 1 104 ? 7.912 7.285 -6.76 1 97.29 104 PRO A O 1
ATOM 795 N N . LYS A 1 105 ? 9.728 8.172 -5.844 1 96.76 105 LYS A N 1
ATOM 796 C CA . LYS A 1 105 ? 10.598 7.055 -6.2 1 96.76 105 LYS A CA 1
ATOM 797 C C . LYS A 1 105 ? 10.688 6.044 -5.06 1 96.76 105 LYS A C 1
ATOM 799 O O . LYS A 1 105 ? 11.785 5.699 -4.615 1 96.76 105 LYS A O 1
ATOM 804 N N . ILE A 1 106 ? 9.612 5.58 -4.552 1 97.68 106 ILE A N 1
ATOM 805 C CA . ILE A 1 106 ? 9.325 4.557 -3.552 1 97.68 106 ILE A CA 1
ATOM 806 C C . ILE A 1 106 ? 8.01 3.858 -3.891 1 97.68 106 ILE A C 1
ATOM 808 O O . ILE A 1 106 ? 7.226 4.358 -4.701 1 97.68 106 ILE A O 1
ATOM 812 N N . PRO A 1 107 ? 7.745 2.67 -3.328 1 97.49 107 PRO A N 1
ATOM 813 C CA . PRO A 1 107 ? 6.386 2.141 -3.458 1 97.49 107 PRO A CA 1
ATOM 814 C C . PRO A 1 107 ? 5.344 3.013 -2.762 1 97.49 107 PRO A C 1
ATOM 816 O O . PRO A 1 107 ? 5.633 3.623 -1.729 1 97.49 107 PRO A O 1
ATOM 819 N N . TYR A 1 108 ? 4.166 3.087 -3.309 1 98.14 108 TYR A N 1
ATOM 820 C CA . TYR A 1 108 ? 3.097 3.887 -2.723 1 98.14 108 TYR A CA 1
ATOM 821 C C . TYR A 1 108 ? 1.734 3.267 -3.007 1 98.14 108 TYR A C 1
ATOM 823 O O . TYR A 1 108 ? 1.56 2.567 -4.007 1 98.14 108 TYR A O 1
ATOM 831 N N . TYR A 1 109 ? 0.746 3.524 -2.144 1 97.38 109 TYR A N 1
ATOM 832 C CA . TYR A 1 109 ? -0.653 3.198 -2.399 1 97.38 109 TYR A CA 1
ATOM 833 C C . TYR A 1 109 ? -1.311 4.261 -3.27 1 97.38 109 TYR A C 1
ATOM 835 O O . TYR A 1 109 ? -1.224 5.455 -2.975 1 97.38 109 TYR A O 1
ATOM 843 N N . SER A 1 110 ? -1.94 3.803 -4.236 1 97.92 110 SER A N 1
ATOM 844 C CA . SER A 1 110 ? -2.77 4.723 -5.006 1 97.92 110 SER A CA 1
ATOM 845 C C . SER A 1 110 ? -4.244 4.57 -4.647 1 97.92 110 SER A C 1
ATOM 847 O O . SER A 1 110 ? -4.762 3.453 -4.589 1 97.92 110 SER A O 1
ATOM 849 N N . ILE A 1 111 ? -4.88 5.668 -4.43 1 97.9 111 ILE A N 1
ATOM 850 C CA . ILE A 1 111 ? -6.324 5.656 -4.227 1 97.9 111 ILE A CA 1
ATOM 851 C C . ILE A 1 111 ? -7.017 6.324 -5.413 1 97.9 111 ILE A C 1
ATOM 853 O O . ILE A 1 111 ? -8.168 6.753 -5.306 1 97.9 111 ILE A O 1
ATOM 857 N N . ASN A 1 112 ? -6.299 6.49 -6.503 1 95.83 112 ASN A N 1
ATOM 858 C CA . ASN A 1 112 ? -6.777 7.062 -7.757 1 95.83 112 ASN A CA 1
ATOM 859 C C . ASN A 1 112 ? -7.373 8.452 -7.548 1 95.83 112 ASN A C 1
ATOM 861 O O . ASN A 1 112 ? -8.396 8.789 -8.145 1 95.83 112 ASN A O 1
ATOM 865 N N . ALA A 1 113 ? -6.802 9.222 -6.615 1 97.66 113 ALA A N 1
ATOM 866 C CA . ALA A 1 113 ? -7.257 10.59 -6.38 1 97.66 113 ALA A CA 1
ATOM 867 C C . ALA A 1 113 ? -6.737 11.535 -7.46 1 97.66 113 ALA A C 1
ATOM 869 O O . ALA A 1 113 ? -5.597 11.403 -7.912 1 97.66 113 ALA A O 1
ATOM 870 N N . PRO A 1 114 ? -7.586 12.496 -7.892 1 98.07 114 PRO A N 1
ATOM 871 C CA . PRO A 1 114 ? -7.087 13.519 -8.815 1 98.07 114 PRO A CA 1
ATOM 872 C C . PRO A 1 114 ? -6.198 14.551 -8.125 1 98.07 114 PRO A C 1
ATOM 874 O O . PRO A 1 114 ? -6.242 14.69 -6.9 1 98.07 114 PRO A O 1
ATOM 877 N N . VAL A 1 115 ? -5.365 15.203 -8.944 1 98.55 115 VAL A N 1
ATOM 878 C CA . VAL A 1 115 ? -4.689 16.39 -8.43 1 98.55 115 VAL A CA 1
ATOM 879 C C . VAL A 1 115 ? -5.719 17.464 -8.087 1 98.55 115 VAL A C 1
ATOM 881 O O . VAL A 1 115 ? -6.683 17.667 -8.828 1 98.55 115 VAL A O 1
ATOM 884 N N . GLY A 1 116 ? -5.579 18.09 -6.97 1 98.71 116 GLY A N 1
ATOM 885 C CA . GLY A 1 116 ? -6.499 19.157 -6.608 1 98.71 116 GLY A CA 1
ATOM 886 C C . GLY A 1 116 ? -6.403 20.363 -7.523 1 98.71 116 GLY A C 1
ATOM 887 O O . GLY A 1 116 ? -5.306 20.762 -7.92 1 98.71 116 GLY A O 1
ATOM 888 N N . ASN A 1 117 ? -7.508 20.929 -7.836 1 98.51 117 ASN A N 1
ATOM 889 C CA . ASN A 1 117 ? -7.547 22.133 -8.66 1 98.51 117 ASN A CA 1
ATOM 890 C C . ASN A 1 117 ? -7.424 23.396 -7.813 1 98.51 117 ASN A C 1
ATOM 892 O O . ASN A 1 117 ? -7.383 23.323 -6.584 1 98.51 117 ASN A O 1
ATOM 896 N N . ASN A 1 118 ? -7.282 24.519 -8.524 1 98.17 118 ASN A N 1
ATOM 897 C CA . ASN A 1 118 ? -7.228 25.825 -7.875 1 98.17 118 ASN A CA 1
ATOM 898 C C . ASN A 1 118 ? -8.599 26.252 -7.358 1 98.17 118 ASN A C 1
ATOM 900 O O . ASN A 1 118 ? -9.487 26.586 -8.144 1 98.17 118 ASN A O 1
ATOM 904 N N . ILE A 1 119 ? -8.732 26.367 -6.016 1 98.2 119 ILE A N 1
ATOM 905 C CA . ILE A 1 119 ? -10.059 26.547 -5.437 1 98.2 119 ILE A CA 1
ATOM 906 C C . ILE A 1 119 ? -10.511 27.993 -5.626 1 98.2 119 ILE A C 1
ATOM 908 O O . ILE A 1 119 ? -11.683 28.316 -5.416 1 98.2 119 ILE A O 1
ATOM 912 N N . ALA A 1 120 ? -9.621 28.841 -5.939 1 96.34 120 ALA A N 1
ATOM 913 C CA . ALA A 1 120 ? -10.004 30.215 -6.256 1 96.34 120 ALA A CA 1
ATOM 914 C C . ALA A 1 120 ? -10.736 30.285 -7.594 1 96.34 120 ALA A C 1
ATOM 916 O O . ALA A 1 120 ? -11.49 31.228 -7.847 1 96.34 120 ALA A O 1
ATOM 917 N N . GLU A 1 121 ? -10.539 29.338 -8.457 1 96.83 121 GLU A N 1
ATOM 918 C CA . GLU A 1 121 ? -11.054 29.385 -9.822 1 96.83 121 GLU A CA 1
ATOM 919 C C . GLU A 1 121 ? -12.222 28.421 -10.006 1 96.83 121 GLU A C 1
ATOM 921 O O . GLU A 1 121 ? -13.034 28.587 -10.919 1 96.83 121 GLU A O 1
ATOM 926 N N . GLY A 1 122 ? -12.264 27.439 -9.248 1 97.25 122 GLY A N 1
ATOM 927 C CA . GLY A 1 122 ? -13.309 26.437 -9.384 1 97.25 122 GLY A CA 1
ATOM 928 C C . GLY A 1 122 ? -13.242 25.357 -8.321 1 97.25 122 GLY A C 1
ATOM 929 O O . GLY A 1 122 ? -12.597 25.537 -7.286 1 97.25 122 GLY A O 1
ATOM 930 N N . LYS A 1 123 ? -13.965 24.203 -8.638 1 97.97 123 LYS A N 1
ATOM 931 C CA . LYS A 1 123 ? -14.015 23.097 -7.686 1 97.97 123 LYS A CA 1
ATOM 932 C C . LYS A 1 123 ? -12.633 22.484 -7.483 1 97.97 123 LYS A C 1
ATOM 934 O O . LYS A 1 123 ? -11.856 22.363 -8.432 1 97.97 123 LYS A O 1
ATOM 939 N N . ALA A 1 124 ? -12.372 22.107 -6.265 1 98.54 124 ALA A N 1
ATOM 940 C CA . ALA A 1 124 ? -11.103 21.456 -5.95 1 98.54 124 ALA A CA 1
ATOM 941 C C . ALA A 1 124 ? -10.956 20.141 -6.71 1 98.54 124 ALA A C 1
ATOM 943 O O . ALA A 1 124 ? -9.862 19.797 -7.163 1 98.54 124 ALA A O 1
ATOM 944 N N . MET A 1 125 ? -12.038 19.389 -6.77 1 98.55 125 MET A N 1
ATOM 945 C CA . MET A 1 125 ? -12.098 18.096 -7.447 1 98.55 125 MET A CA 1
ATOM 946 C C . MET A 1 125 ? -13.484 17.852 -8.033 1 98.55 125 MET A C 1
ATOM 948 O O . MET A 1 125 ? -14.486 18.315 -7.483 1 98.55 125 MET A O 1
ATOM 952 N N . GLU A 1 126 ? -13.554 17.095 -9.153 1 98.22 126 GLU A N 1
ATOM 953 C CA . GLU A 1 126 ? -14.853 16.6 -9.6 1 98.22 126 GLU A CA 1
ATOM 954 C C . GLU A 1 126 ? -15.459 15.643 -8.578 1 98.22 126 GLU A C 1
ATOM 956 O O . GLU A 1 126 ? -14.771 14.761 -8.06 1 98.22 126 GLU A O 1
ATOM 961 N N . LEU A 1 127 ? -16.724 15.804 -8.355 1 97.93 127 LEU A N 1
ATOM 962 C CA . LEU A 1 127 ? -17.375 15.07 -7.275 1 97.93 127 LEU A CA 1
ATOM 963 C C . LEU A 1 127 ? -17.256 13.565 -7.492 1 97.93 127 LEU A C 1
ATOM 965 O O . LEU A 1 127 ? -16.954 12.821 -6.556 1 97.93 127 LEU A O 1
ATOM 969 N N . GLU A 1 128 ? -17.437 13.094 -8.699 1 97.96 128 GLU A N 1
ATOM 970 C CA . GLU A 1 128 ? -17.384 11.663 -8.986 1 97.96 128 GLU A CA 1
ATOM 971 C C . GLU A 1 128 ? -16.008 11.086 -8.664 1 97.96 128 GLU A C 1
ATOM 973 O O . GLU A 1 128 ? -15.903 10.019 -8.057 1 97.96 128 GLU A O 1
ATOM 978 N N . ALA A 1 129 ? -14.982 11.762 -9.083 1 98.01 129 ALA A N 1
ATOM 979 C CA . ALA A 1 129 ? -13.614 11.336 -8.802 1 98.01 129 ALA A CA 1
ATOM 980 C C . ALA A 1 129 ? -13.329 11.358 -7.303 1 98.01 129 ALA A C 1
ATOM 982 O O . ALA A 1 129 ? -12.651 10.471 -6.78 1 98.01 129 ALA A O 1
ATOM 983 N N . ALA A 1 130 ? -13.855 12.378 -6.639 1 98.41 130 ALA A N 1
ATOM 984 C CA . ALA A 1 130 ? -13.679 12.501 -5.194 1 98.41 130 ALA A CA 1
ATOM 985 C C . ALA A 1 130 ? -14.343 11.34 -4.46 1 98.41 130 ALA A C 1
ATOM 987 O O . ALA A 1 130 ? -13.756 10.759 -3.544 1 98.41 130 ALA A O 1
ATOM 988 N N . VAL A 1 131 ? -15.533 11.018 -4.854 1 98.31 131 VAL A N 1
ATOM 989 C CA . VAL A 1 131 ? -16.286 9.942 -4.219 1 98.31 131 VAL A CA 1
ATOM 990 C C . VAL A 1 131 ? -15.543 8.619 -4.391 1 98.31 131 VAL A C 1
ATOM 992 O O . VAL A 1 131 ? -15.41 7.846 -3.44 1 98.31 131 VAL A O 1
ATOM 995 N N . GLU A 1 132 ? -15.088 8.367 -5.552 1 97.81 132 GLU A N 1
ATOM 996 C CA . GLU A 1 132 ? -14.351 7.137 -5.826 1 97.81 132 GLU A CA 1
ATOM 997 C C . GLU A 1 132 ? -13.09 7.048 -4.972 1 97.81 132 GLU A C 1
ATOM 999 O O . GLU A 1 132 ? -12.841 6.026 -4.328 1 97.81 132 GLU A O 1
ATOM 1004 N N . ALA A 1 133 ? -12.298 8.08 -4.997 1 98.46 133 ALA A N 1
ATOM 1005 C CA . ALA A 1 133 ? -11.065 8.11 -4.213 1 98.46 133 ALA A CA 1
ATOM 1006 C C . ALA A 1 133 ? -11.358 7.952 -2.724 1 98.46 133 ALA A C 1
ATOM 1008 O O . ALA A 1 133 ? -10.605 7.292 -2.004 1 98.46 133 ALA A O 1
ATOM 1009 N N . PHE A 1 134 ? -12.463 8.601 -2.288 1 98.72 134 PHE A N 1
ATOM 1010 C CA . PHE A 1 134 ? -12.888 8.516 -0.896 1 98.72 134 PHE A CA 1
ATOM 1011 C C . PHE A 1 134 ? -13.196 7.075 -0.51 1 98.72 134 PHE A C 1
ATOM 1013 O O . PHE A 1 134 ? -12.796 6.614 0.562 1 98.72 134 PHE A O 1
ATOM 1020 N N . GLU A 1 135 ? -13.829 6.362 -1.348 1 98.21 135 GLU A N 1
ATOM 1021 C CA . GLU A 1 135 ? -14.152 4.961 -1.098 1 98.21 135 GLU A CA 1
ATOM 1022 C C . GLU A 1 135 ? -12.89 4.105 -1.044 1 98.21 135 GLU A C 1
ATOM 1024 O O . GLU A 1 135 ? -12.787 3.192 -0.222 1 98.21 135 GLU A O 1
ATOM 1029 N N . TYR A 1 136 ? -11.966 4.344 -1.924 1 98.45 136 TYR A N 1
ATOM 1030 C CA . TYR A 1 136 ? -10.709 3.605 -1.91 1 98.45 136 TYR A CA 1
ATOM 1031 C C . TYR A 1 136 ? -9.927 3.883 -0.633 1 98.45 136 TYR A C 1
ATOM 1033 O O . TYR A 1 136 ? -9.308 2.979 -0.066 1 98.45 136 TYR A O 1
ATOM 1041 N N . ALA A 1 137 ? -9.987 5.112 -0.178 1 98.79 137 ALA A N 1
ATOM 1042 C CA . ALA A 1 137 ? -9.347 5.452 1.091 1 98.79 137 ALA A CA 1
ATOM 1043 C C . ALA A 1 137 ? -9.982 4.687 2.248 1 98.79 137 ALA A C 1
ATOM 1045 O O . ALA A 1 137 ? -9.28 4.192 3.133 1 98.79 137 ALA A O 1
ATOM 1046 N N . LYS A 1 138 ? -11.274 4.592 2.25 1 98.61 138 LYS A N 1
ATOM 1047 C CA . LYS A 1 138 ? -11.97 3.843 3.292 1 98.61 138 LYS A CA 1
ATOM 1048 C C . LYS A 1 138 ? -11.537 2.38 3.3 1 98.61 138 LYS A C 1
ATOM 1050 O O . LYS A 1 138 ? -11.357 1.786 4.366 1 98.61 138 LYS A O 1
ATOM 1055 N N . ILE A 1 139 ? -11.392 1.816 2.124 1 97.95 139 ILE A N 1
ATOM 1056 C CA . ILE A 1 139 ? -10.955 0.428 2.009 1 97.95 139 ILE A CA 1
ATOM 1057 C C . ILE A 1 139 ? -9.575 0.268 2.642 1 97.95 139 ILE A C 1
ATOM 1059 O O . ILE A 1 139 ? -9.329 -0.692 3.376 1 97.95 139 ILE A O 1
ATOM 1063 N N . LEU A 1 140 ? -8.7 1.196 2.391 1 97.76 140 LEU A N 1
ATOM 1064 C CA . LEU A 1 140 ? -7.36 1.152 2.968 1 97.76 140 LEU A CA 1
ATOM 1065 C C . LEU A 1 140 ? -7.423 1.183 4.491 1 97.76 140 LEU A C 1
ATOM 1067 O O . LEU A 1 140 ? -6.765 0.383 5.16 1 97.76 140 LEU A O 1
ATOM 1071 N N . GLY A 1 141 ? -8.225 2.097 5.026 1 98.44 141 GLY A N 1
ATOM 1072 C CA . GLY A 1 141 ? -8.392 2.165 6.469 1 98.44 141 GLY A CA 1
ATOM 1073 C C . GLY A 1 141 ? -8.88 0.863 7.075 1 98.44 141 GLY A C 1
ATOM 1074 O O . GLY A 1 141 ? -8.382 0.432 8.117 1 98.44 141 GLY A O 1
ATOM 1075 N N . ARG A 1 142 ? -9.783 0.265 6.401 1 97.67 142 ARG A N 1
ATOM 1076 C CA . ARG A 1 142 ? -10.35 -0.994 6.873 1 97.67 142 ARG A CA 1
ATOM 1077 C C . ARG A 1 142 ? -9.301 -2.101 6.874 1 97.67 142 ARG A C 1
ATOM 1079 O O . ARG A 1 142 ? -9.186 -2.853 7.844 1 97.67 142 ARG A O 1
ATOM 1086 N N . GLU A 1 143 ? -8.546 -2.222 5.824 1 96.43 143 GLU A N 1
ATOM 1087 C CA . GLU A 1 143 ? -7.565 -3.296 5.702 1 96.43 143 GLU A CA 1
ATOM 1088 C C . GLU A 1 143 ? -6.45 -3.144 6.733 1 96.43 143 GLU A C 1
ATOM 1090 O O . GLU A 1 143 ? -6.067 -4.116 7.388 1 96.43 143 GLU A O 1
ATOM 1095 N N . PHE A 1 144 ? -5.97 -1.945 6.912 1 97.09 144 PHE A N 1
ATOM 1096 C CA . PHE A 1 144 ? -4.904 -1.726 7.883 1 97.09 144 PHE A CA 1
ATOM 1097 C C . PHE A 1 144 ? -5.396 -2.004 9.298 1 97.09 144 PHE A C 1
ATOM 1099 O O . PHE A 1 144 ? -4.648 -2.518 10.132 1 97.09 144 PHE A O 1
ATOM 1106 N N . SER A 1 145 ? -6.671 -1.692 9.522 1 97.26 145 SER A N 1
ATOM 1107 C CA . SER A 1 145 ? -7.201 -1.816 10.877 1 97.26 145 SER A CA 1
ATOM 1108 C C . SER A 1 145 ? -7.455 -3.275 11.24 1 97.26 145 SER A C 1
ATOM 1110 O O . SER A 1 145 ? -7.751 -3.59 12.395 1 97.26 145 SER A O 1
ATOM 1112 N N . LYS A 1 146 ? -7.348 -4.187 10.271 1 95.36 146 LYS A N 1
ATOM 1113 C CA . LYS A 1 146 ? -7.435 -5.612 10.575 1 95.36 146 LYS A CA 1
ATOM 1114 C C . LYS A 1 146 ? -6.235 -6.073 11.397 1 95.36 146 LYS A C 1
ATOM 1116 O O . LYS A 1 146 ? -6.315 -7.072 12.116 1 95.36 146 LYS A O 1
ATOM 1121 N N . ARG A 1 147 ? -5.185 -5.291 11.306 1 94.42 147 ARG A N 1
ATOM 1122 C CA . ARG A 1 147 ? -3.982 -5.763 11.985 1 94.42 147 ARG A CA 1
ATOM 1123 C C . ARG A 1 147 ? -3.444 -4.706 12.943 1 94.42 147 ARG A C 1
ATOM 1125 O O . ARG A 1 147 ? -2.965 -5.033 14.031 1 94.42 147 ARG A O 1
ATOM 1132 N N . PHE A 1 148 ? -3.379 -3.546 12.562 1 96.62 148 PHE A N 1
ATOM 1133 C CA . PHE A 1 148 ? -2.805 -2.501 13.401 1 96.62 148 PHE A CA 1
ATOM 1134 C C . PHE A 1 148 ? -3.822 -2.009 14.424 1 96.62 148 PHE A C 1
ATOM 1136 O O . PHE A 1 148 ? -5.005 -1.862 14.109 1 96.62 148 PHE A O 1
ATOM 1143 N N . GLU A 1 149 ? -3.339 -1.747 15.565 1 97.81 149 GLU A N 1
ATOM 1144 C CA . GLU A 1 149 ? -4.224 -1.334 16.65 1 97.81 149 GLU A CA 1
ATOM 1145 C C . GLU A 1 149 ? -4.514 0.163 16.588 1 97.81 149 GLU A C 1
ATOM 1147 O O . GLU A 1 149 ? -5.495 0.635 17.166 1 97.81 149 GLU A O 1
ATOM 1152 N N . VAL A 1 150 ? -3.61 0.904 15.976 1 98.69 150 VAL A N 1
ATOM 1153 C CA . VAL A 1 150 ? -3.766 2.344 15.801 1 98.69 150 VAL A CA 1
ATOM 1154 C C . VAL A 1 150 ? -3.219 2.761 14.438 1 98.69 150 VAL A C 1
ATOM 1156 O O . VAL A 1 150 ? -2.16 2.29 14.017 1 98.69 150 VAL A O 1
ATOM 1159 N N . LEU A 1 151 ? -3.936 3.533 13.768 1 98.83 151 LEU A N 1
ATOM 1160 C CA . LEU A 1 151 ? -3.432 4.168 12.556 1 98.83 151 LEU A CA 1
ATOM 1161 C C . LEU A 1 151 ? -3.063 5.624 12.818 1 98.83 151 LEU A C 1
ATOM 1163 O O . LEU A 1 151 ? -3.866 6.383 13.367 1 98.83 151 LEU A O 1
ATOM 1167 N N . MET A 1 152 ? -1.884 5.993 12.573 1 98.93 152 MET A N 1
ATOM 1168 C CA . MET A 1 152 ? -1.453 7.388 12.61 1 98.93 152 MET A CA 1
ATOM 1169 C C . MET A 1 152 ? -1.298 7.947 11.2 1 98.93 152 MET A C 1
ATOM 1171 O O . MET A 1 152 ? -0.568 7.385 10.381 1 98.93 152 MET A O 1
ATOM 1175 N N . ILE A 1 153 ? -1.953 9.03 10.912 1 98.95 153 ILE A N 1
ATOM 1176 C CA . ILE A 1 153 ? -1.977 9.563 9.554 1 98.95 153 ILE A CA 1
ATOM 1177 C C . ILE A 1 153 ? -1.327 10.944 9.529 1 98.95 153 ILE A C 1
ATOM 1179 O O . ILE A 1 153 ? -1.764 11.856 10.235 1 98.95 153 ILE A O 1
ATOM 1183 N N . GLY A 1 154 ? -0.252 11.098 8.801 1 98.84 154 GLY A N 1
ATOM 1184 C CA . GLY A 1 154 ? 0.355 12.387 8.511 1 98.84 154 GLY A CA 1
ATOM 1185 C C . GLY A 1 154 ? 0.063 12.882 7.107 1 98.84 154 GLY A C 1
ATOM 1186 O O . GLY A 1 154 ? -0.577 12.184 6.318 1 98.84 154 GLY A O 1
ATOM 1187 N N . GLU A 1 155 ? 0.538 14.149 6.813 1 98.42 155 GLU A N 1
ATOM 1188 C CA . GLU A 1 155 ? 0.221 14.711 5.504 1 98.42 155 GLU A CA 1
ATOM 1189 C C . GLU A 1 155 ? 1.383 15.541 4.964 1 98.42 155 GLU A C 1
ATOM 1191 O O . GLU A 1 155 ? 2.206 16.041 5.733 1 98.42 155 GLU A O 1
ATOM 1196 N N . SER A 1 156 ? 1.488 15.615 3.686 1 98.01 156 SER A N 1
ATOM 1197 C CA . SER A 1 156 ? 2.351 16.549 2.97 1 98.01 156 SER A CA 1
ATOM 1198 C C . SER A 1 156 ? 1.667 17.083 1.715 1 98.01 156 SER A C 1
ATOM 1200 O O . SER A 1 156 ? 1.438 16.336 0.761 1 98.01 156 SER A O 1
ATOM 1202 N N . ILE A 1 157 ? 1.312 18.315 1.758 1 97.39 157 ILE A N 1
ATOM 1203 C CA . ILE A 1 157 ? 0.677 18.971 0.62 1 97.39 157 ILE A CA 1
ATOM 1204 C C . ILE A 1 157 ? 0.893 20.48 0.707 1 97.39 157 ILE A C 1
ATOM 1206 O O . ILE A 1 157 ? 0.454 21.123 1.664 1 97.39 157 ILE A O 1
ATOM 1210 N N . PRO A 1 158 ? 1.552 21.094 -0.285 1 95.24 158 PRO A N 1
ATOM 1211 C CA . PRO A 1 158 ? 1.654 22.555 -0.325 1 95.24 158 PRO A CA 1
ATOM 1212 C C . PRO A 1 158 ? 0.293 23.239 -0.432 1 95.24 158 PRO A C 1
ATOM 1214 O O . PRO A 1 158 ? -0.574 22.783 -1.182 1 95.24 158 PRO A O 1
ATOM 1217 N N . ALA A 1 159 ? 0.102 24.291 0.372 1 94.97 159 ALA A N 1
ATOM 1218 C CA . ALA A 1 159 ? -1.126 25.08 0.428 1 94.97 159 ALA A CA 1
ATOM 1219 C C . ALA A 1 159 ? -2.226 24.331 1.176 1 94.97 159 ALA A C 1
ATOM 1221 O O . ALA A 1 159 ? -3.403 24.686 1.082 1 94.97 159 ALA A O 1
ATOM 1222 N N . GLY A 1 160 ? -1.85 23.341 1.938 1 94.95 160 GLY A N 1
ATOM 1223 C CA . GLY A 1 160 ? -2.817 22.567 2.7 1 94.95 160 GLY A CA 1
ATOM 1224 C C . GLY A 1 160 ? -3.541 23.386 3.752 1 94.95 160 GLY A C 1
ATOM 1225 O O . GLY A 1 160 ? -4.718 23.149 4.029 1 94.95 160 GLY A O 1
ATOM 1226 N N . THR A 1 161 ? -2.837 24.372 4.316 1 92.42 161 THR A N 1
ATOM 1227 C CA . THR A 1 161 ? -3.459 25.196 5.347 1 92.42 161 THR A CA 1
ATOM 1228 C C . THR A 1 161 ? -4.541 26.089 4.747 1 92.42 161 THR A C 1
ATOM 1230 O O . THR A 1 161 ? -5.529 26.408 5.411 1 92.42 161 THR A O 1
ATOM 1233 N N . THR A 1 162 ? -4.365 26.46 3.509 1 93.97 162 THR A N 1
ATOM 1234 C CA . THR A 1 162 ? -5.364 27.282 2.836 1 93.97 162 THR A CA 1
ATOM 1235 C C . THR A 1 162 ? -6.631 26.477 2.561 1 93.97 162 THR A C 1
ATOM 1237 O O . THR A 1 162 ? -7.737 26.928 2.866 1 93.97 162 THR A O 1
ATOM 1240 N N . THR A 1 163 ? -6.452 25.295 1.982 1 97.12 163 THR A N 1
ATOM 1241 C CA . THR A 1 163 ? -7.617 24.469 1.685 1 97.12 163 THR A CA 1
ATOM 1242 C C . THR A 1 163 ? -8.29 24.002 2.973 1 97.12 163 THR A C 1
ATOM 1244 O O . THR A 1 163 ? -9.517 23.895 3.034 1 97.12 163 THR A O 1
ATOM 1247 N N . ALA A 1 164 ? -7.504 23.717 4.001 1 96.57 164 ALA A N 1
ATOM 1248 C CA . ALA A 1 164 ? -8.065 23.376 5.306 1 96.57 164 ALA A CA 1
ATOM 1249 C C . ALA A 1 164 ? -8.911 24.52 5.856 1 96.57 164 ALA A C 1
ATOM 1251 O O . ALA A 1 164 ? -10.005 24.296 6.379 1 96.57 164 ALA A O 1
ATOM 1252 N N . GLY A 1 165 ? -8.351 25.712 5.733 1 94.71 165 GLY A N 1
ATOM 1253 C CA . GLY A 1 165 ? -9.107 26.876 6.168 1 94.71 165 GLY A CA 1
ATOM 1254 C C . GLY A 1 165 ? -10.437 27.024 5.454 1 94.71 165 GLY A C 1
ATOM 1255 O O . GLY A 1 165 ? -11.447 27.36 6.076 1 94.71 165 GLY A O 1
ATOM 1256 N N . ALA A 1 166 ? -10.452 26.795 4.187 1 96.81 166 ALA A N 1
ATOM 1257 C CA . ALA A 1 166 ? -11.681 26.886 3.402 1 96.81 166 ALA A CA 1
ATOM 1258 C C . ALA A 1 166 ? -12.706 25.857 3.868 1 96.81 166 ALA A C 1
ATOM 1260 O O . ALA A 1 166 ? -13.895 26.165 3.987 1 96.81 166 ALA A O 1
ATOM 1261 N N . VAL A 1 167 ? -12.265 24.635 4.12 1 97.69 167 VAL A N 1
ATOM 1262 C CA . VAL A 1 167 ? -13.158 23.576 4.578 1 97.69 167 VAL A CA 1
ATOM 1263 C C . VAL A 1 167 ? -13.742 23.945 5.94 1 97.69 167 VAL A C 1
ATOM 1265 O O . VAL A 1 167 ? -14.948 23.813 6.162 1 97.69 167 VAL A O 1
ATOM 1268 N N . LEU A 1 168 ? -12.901 24.42 6.854 1 96.73 168 LEU A N 1
ATOM 1269 C CA . LEU A 1 168 ? -13.363 24.817 8.179 1 96.73 168 LEU A CA 1
ATOM 1270 C C . LEU A 1 168 ? -14.429 25.904 8.08 1 96.73 168 LEU A C 1
ATOM 1272 O O . LEU A 1 168 ? -15.493 25.794 8.693 1 96.73 168 LEU A O 1
ATOM 1276 N N . LYS A 1 169 ? -14.16 26.859 7.3 1 95.31 169 LYS A N 1
ATOM 1277 C CA . LYS A 1 169 ? -15.118 27.947 7.126 1 95.31 169 LYS A CA 1
ATOM 1278 C C . LYS A 1 169 ? -16.432 27.433 6.544 1 95.31 169 LYS A C 1
ATOM 1280 O O . LYS A 1 169 ? -17.511 27.817 7 1 95.31 169 LYS A O 1
ATOM 1285 N N . ALA A 1 170 ? -16.308 26.634 5.563 1 96.44 170 ALA A N 1
ATOM 1286 C CA . ALA A 1 170 ? -17.496 26.075 4.922 1 96.44 170 ALA A CA 1
ATOM 1287 C C . ALA A 1 170 ? -18.321 25.261 5.914 1 96.44 170 ALA A C 1
ATOM 1289 O O . ALA A 1 170 ? -19.543 25.162 5.78 1 96.44 170 ALA A O 1
ATOM 1290 N N . MET A 1 171 ? -17.66 24.663 6.869 1 95.95 171 MET A N 1
ATOM 1291 C CA . MET A 1 171 ? -18.331 23.837 7.869 1 95.95 171 MET A CA 1
ATOM 1292 C C . MET A 1 171 ? -18.842 24.691 9.025 1 95.95 171 MET A C 1
ATOM 1294 O O . MET A 1 171 ? -19.395 24.166 9.993 1 95.95 171 MET A O 1
ATOM 1298 N N . GLY A 1 172 ? -18.549 25.942 8.976 1 93.76 172 GLY A N 1
ATOM 1299 C CA . GLY A 1 172 ? -19.053 26.859 9.986 1 93.76 172 GLY A CA 1
ATOM 1300 C C . GLY A 1 172 ? -18.102 27.042 11.154 1 93.76 172 GLY A C 1
ATOM 1301 O O . GLY A 1 172 ? -18.504 27.511 12.221 1 93.76 172 GLY A O 1
ATOM 1302 N N . VAL A 1 173 ? -16.927 26.558 10.978 1 92.53 173 VAL A N 1
ATOM 1303 C CA . VAL A 1 173 ? -15.919 26.709 12.022 1 92.53 173 VAL A CA 1
ATOM 1304 C C . VAL A 1 173 ? -15.038 27.919 11.718 1 92.53 173 VAL A C 1
ATOM 1306 O O . VAL A 1 173 ? -14.441 28.006 10.642 1 92.53 173 VAL A O 1
ATOM 1309 N N . GLU A 1 174 ? -15.102 28.898 12.53 1 77.24 174 GLU A N 1
ATOM 1310 C CA . GLU A 1 174 ? -14.277 30.085 12.326 1 77.24 174 GLU A CA 1
ATOM 1311 C C . GLU A 1 174 ? -12.822 29.818 12.704 1 77.24 174 GLU A C 1
ATOM 1313 O O . GLU A 1 174 ? -12.518 29.545 13.867 1 77.24 174 GLU A O 1
ATOM 1318 N N . ALA A 1 175 ? -12.112 29.476 11.755 1 65.37 175 ALA A N 1
ATOM 1319 C CA . ALA A 1 175 ? -10.686 29.263 11.99 1 65.37 175 ALA A CA 1
ATOM 1320 C C . ALA A 1 175 ? -9.888 30.531 11.702 1 65.37 175 ALA A C 1
ATOM 1322 O O . ALA A 1 175 ? -10.2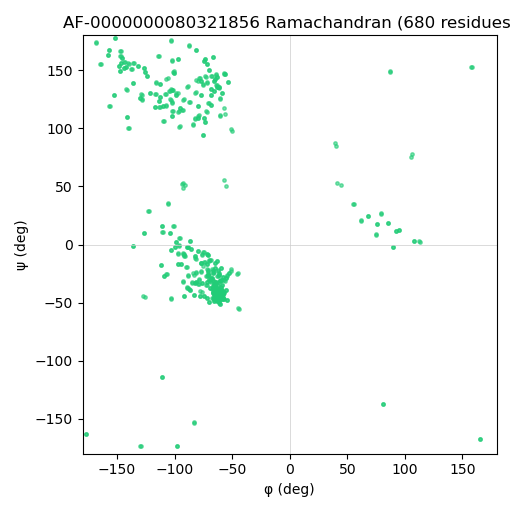03 31.271 10.767 1 65.37 175 ALA A O 1
ATOM 1323 N N . LYS A 1 176 ? -9.148 30.912 12.762 1 62.56 176 LYS A N 1
ATOM 1324 C CA . LYS A 1 176 ? -8.168 31.935 12.409 1 62.56 176 LYS A CA 1
ATOM 1325 C C . LYS A 1 176 ? -7.195 31.423 11.352 1 62.56 176 LYS A C 1
ATOM 1327 O O . LYS A 1 176 ? -6.813 30.251 11.368 1 62.56 176 LYS A O 1
ATOM 1332 N N . VAL A 1 177 ? -7.157 31.85 10.108 1 52.81 177 VAL A N 1
ATOM 1333 C CA . VAL A 1 177 ? -6.303 31.375 9.025 1 52.81 177 VAL A CA 1
ATOM 1334 C C . VAL A 1 177 ? -4.846 31.359 9.484 1 52.81 177 VAL A C 1
ATOM 1336 O O . VAL A 1 177 ? -4.306 32.391 9.89 1 52.81 177 VAL A O 1
ATOM 1339 N N . SER A 1 178 ? -4.308 30.185 9.883 1 51.34 178 SER A N 1
ATOM 1340 C CA . SER A 1 178 ? -2.924 30.019 10.316 1 51.34 178 SER A CA 1
ATOM 1341 C C . SER A 1 178 ? -1.958 30.157 9.145 1 51.34 178 SER A C 1
ATOM 1343 O O . SER A 1 178 ? -2.33 29.917 7.995 1 51.34 178 SER A O 1
ATOM 1345 N N . SER A 1 179 ? -0.947 31.123 9.159 1 49.65 179 SER A N 1
ATOM 1346 C CA . SER A 1 179 ? 0.084 31.152 8.127 1 49.65 179 SER A CA 1
ATOM 1347 C C . SER A 1 179 ? 1.353 30.446 8.593 1 49.65 179 SER A C 1
ATOM 1349 O O . SER A 1 179 ? 1.631 30.386 9.793 1 49.65 179 SER A O 1
ATOM 1351 N N . SER A 1 180 ? 1.966 29.469 7.777 1 47.91 180 SER A N 1
ATOM 1352 C CA . SER A 1 180 ? 3.256 28.835 8.029 1 47.91 180 SER A CA 1
ATOM 1353 C C . SER A 1 180 ? 4.339 29.874 8.3 1 47.91 180 SER A C 1
ATOM 1355 O O . SER A 1 180 ? 5.386 29.554 8.867 1 47.91 180 SER A O 1
ATOM 1357 N N . MET A 1 181 ? 4.224 31.233 7.836 1 50.52 181 MET A N 1
ATOM 1358 C CA . MET A 1 181 ? 5.258 32.246 8.023 1 50.52 181 MET A CA 1
ATOM 1359 C C . MET A 1 181 ? 4.756 33.379 8.913 1 50.52 181 MET A C 1
ATOM 1361 O O . MET A 1 181 ? 3.57 33.714 8.889 1 50.52 181 MET A O 1
ATOM 1365 N N . PRO A 1 182 ? 5.68 33.889 9.869 1 48.37 182 PRO A N 1
ATOM 1366 C CA . PRO A 1 182 ? 5.345 35.026 10.728 1 48.37 182 PRO A CA 1
ATOM 1367 C C . PRO A 1 182 ? 4.677 36.167 9.963 1 48.37 182 PRO A C 1
ATOM 1369 O O . PRO A 1 182 ? 3.775 36.823 10.489 1 48.37 182 PRO A O 1
ATOM 1372 N N . GLU A 1 183 ? 5.367 36.71 8.798 1 52.7 183 GLU A N 1
ATOM 1373 C CA . GLU A 1 183 ? 4.827 37.851 8.064 1 52.7 183 GLU A CA 1
ATOM 1374 C C . GLU A 1 183 ? 3.908 37.395 6.935 1 52.7 183 GLU A C 1
ATOM 1376 O O . GLU A 1 183 ? 4.373 36.857 5.928 1 52.7 183 GLU A O 1
ATOM 1381 N N . ASN A 1 184 ? 2.999 36.616 7.133 1 51.5 184 ASN A N 1
ATOM 1382 C CA . ASN A 1 184 ? 2.077 35.814 6.335 1 51.5 184 ASN A CA 1
ATOM 1383 C C . ASN A 1 184 ? 1.292 36.676 5.351 1 51.5 184 ASN A C 1
ATOM 1385 O O . ASN A 1 184 ? 0.732 37.706 5.73 1 51.5 184 ASN A O 1
ATOM 1389 N N . PRO A 1 185 ? 1.579 36.47 4.078 1 59.83 185 PRO A N 1
ATOM 1390 C CA . PRO A 1 185 ? 0.583 37.08 3.193 1 59.83 185 PRO A CA 1
ATOM 1391 C C . PRO A 1 185 ? -0.838 36.608 3.49 1 59.83 185 PRO A C 1
ATOM 1393 O O . PRO A 1 185 ? -1.429 35.875 2.693 1 59.83 185 PRO A O 1
ATOM 1396 N N . VAL A 1 186 ? -1.275 36.655 4.69 1 72.35 186 VAL A N 1
ATOM 1397 C CA . VAL A 1 186 ? -2.545 36.316 5.323 1 72.35 186 VAL A CA 1
ATOM 1398 C C . VAL A 1 186 ? -3.7 36.879 4.498 1 72.35 186 VAL A C 1
ATOM 1400 O O . VAL A 1 186 ? -4.74 36.232 4.352 1 72.35 186 VAL A O 1
ATOM 1403 N N . GLU A 1 187 ? -3.354 37.884 3.82 1 80.95 187 GLU A N 1
ATOM 1404 C CA . GLU A 1 187 ? -4.44 38.519 3.079 1 80.95 187 GLU A CA 1
ATOM 1405 C C . GLU A 1 187 ? -4.805 37.713 1.836 1 80.95 187 GLU A C 1
ATOM 1407 O O . GLU A 1 187 ? -5.986 37.508 1.547 1 80.95 187 GLU A O 1
ATOM 1412 N N . VAL A 1 188 ? -3.796 37.21 1.16 1 87.08 188 VAL A N 1
ATOM 1413 C CA . VAL A 1 188 ? -4.054 36.44 -0.052 1 87.08 188 VAL A CA 1
ATOM 1414 C C . VAL A 1 188 ? -4.805 35.157 0.3 1 87.08 188 VAL A C 1
ATOM 1416 O O . VAL A 1 188 ? -5.756 34.779 -0.387 1 87.08 188 VAL A O 1
ATOM 1419 N N . LYS A 1 189 ? -4.442 34.534 1.38 1 88.54 189 LYS A N 1
ATOM 1420 C CA . LYS A 1 189 ? -5.112 33.316 1.826 1 88.54 189 LYS A CA 1
ATOM 1421 C C . LYS A 1 189 ? -6.576 33.585 2.162 1 88.54 189 LYS A C 1
ATOM 1423 O O . LYS A 1 189 ? -7.461 32.828 1.757 1 88.54 189 LYS A O 1
ATOM 1428 N N . ARG A 1 190 ? -6.81 34.627 2.831 1 89.86 190 ARG A N 1
ATOM 1429 C CA . ARG A 1 190 ? -8.168 34.99 3.224 1 89.86 190 ARG A CA 1
ATOM 1430 C C . ARG A 1 190 ? -9.048 35.224 2.001 1 89.86 190 ARG A C 1
ATOM 1432 O O . ARG A 1 190 ? -10.189 34.761 1.953 1 89.86 190 ARG A O 1
ATOM 1439 N N . GLN A 1 191 ? -8.518 35.924 1.064 1 92.09 191 GLN A N 1
ATOM 1440 C CA . GLN A 1 191 ? -9.272 36.224 -0.148 1 92.09 191 GLN A CA 1
ATOM 1441 C C . GLN A 1 191 ? -9.617 34.948 -0.911 1 92.09 191 GLN A C 1
ATOM 1443 O O . GLN A 1 191 ? -10.743 34.79 -1.389 1 92.09 191 GLN A O 1
ATOM 1448 N N . VAL A 1 192 ? -8.626 34.089 -1.003 1 94.85 192 VAL A N 1
ATOM 1449 C CA . VAL A 1 192 ? -8.826 32.829 -1.71 1 94.85 192 VAL A CA 1
ATOM 1450 C C . VAL A 1 192 ? -9.9 32.005 -1.004 1 94.85 192 VAL A C 1
ATOM 1452 O O . VAL A 1 192 ? -10.806 31.471 -1.65 1 94.85 192 VAL A O 1
ATOM 1455 N N . ILE A 1 193 ? -9.86 31.955 0.308 1 95.27 193 ILE A N 1
ATOM 1456 C CA . ILE A 1 193 ? -10.799 31.175 1.108 1 95.27 193 ILE A CA 1
ATOM 1457 C C . ILE A 1 193 ? -12.205 31.753 0.963 1 95.27 193 ILE A C 1
ATOM 1459 O O . ILE A 1 193 ? -13.162 31.017 0.711 1 95.27 193 ILE A O 1
ATOM 1463 N N . GLU A 1 194 ? -12.308 33.068 1.062 1 94.04 194 GLU A N 1
ATOM 1464 C CA . GLU A 1 194 ? -13.61 33.72 0.961 1 94.04 194 GLU A CA 1
ATOM 1465 C C . GLU A 1 194 ? -14.251 33.466 -0.4 1 94.04 194 GLU A C 1
ATOM 1467 O O . GLU A 1 194 ? -15.436 3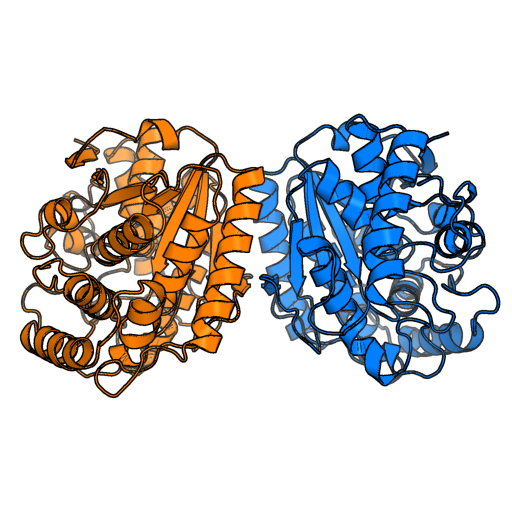3.137 -0.483 1 94.04 194 GLU A O 1
ATOM 1472 N N . LYS A 1 195 ? -13.501 33.618 -1.394 1 95.48 195 LYS A N 1
ATOM 1473 C CA . LYS A 1 195 ? -13.989 33.403 -2.752 1 95.48 195 LYS A CA 1
ATOM 1474 C C . LYS A 1 195 ? -14.451 31.961 -2.949 1 95.48 195 LYS A C 1
ATOM 1476 O O . LYS A 1 195 ? -15.515 31.717 -3.522 1 95.48 195 LYS A O 1
ATOM 1481 N N . ALA A 1 196 ? -13.665 31.05 -2.487 1 96.75 196 ALA A N 1
ATOM 1482 C CA . ALA A 1 196 ? -13.977 29.633 -2.653 1 96.75 196 ALA A CA 1
ATOM 1483 C C . ALA A 1 196 ? -15.248 29.259 -1.896 1 96.75 196 ALA A C 1
ATOM 1485 O O . ALA A 1 196 ? -16.133 28.597 -2.444 1 96.75 196 ALA A O 1
ATOM 1486 N N . VAL A 1 197 ? -15.39 29.703 -0.697 1 96.22 197 VAL A N 1
ATOM 1487 C CA . VAL A 1 197 ? -16.477 29.303 0.191 1 96.22 197 VAL A CA 1
ATOM 1488 C C . VAL A 1 197 ? -17.791 29.911 -0.294 1 96.22 197 VAL A C 1
ATOM 1490 O O . VAL A 1 197 ? -18.865 29.355 -0.055 1 96.22 197 VAL A O 1
ATOM 1493 N N . SER A 1 198 ? -17.706 31.002 -0.986 1 95.69 198 SER A N 1
ATOM 1494 C CA . SER A 1 198 ? -18.903 31.67 -1.487 1 95.69 198 SER A CA 1
ATOM 1495 C C . SER A 1 198 ? -19.636 30.802 -2.504 1 95.69 198 SER A C 1
ATOM 1497 O O . SER A 1 198 ? -20.825 31.007 -2.761 1 95.69 198 SER A O 1
ATOM 1499 N N . ARG A 1 199 ? -18.959 29.794 -3.017 1 95.03 199 ARG A N 1
ATOM 1500 C CA . ARG A 1 199 ? -19.549 28.938 -4.042 1 95.03 199 ARG A CA 1
ATOM 1501 C C . ARG A 1 199 ? -20.251 27.738 -3.415 1 95.03 199 ARG A C 1
ATOM 1503 O O . ARG A 1 199 ? -21.004 27.032 -4.088 1 95.03 199 ARG A O 1
ATOM 1510 N N . ILE A 1 200 ? -20.075 27.551 -2.211 1 94.8 200 ILE A N 1
ATOM 1511 C CA . ILE A 1 200 ? -20.585 26.344 -1.569 1 94.8 200 ILE A CA 1
ATOM 1512 C C . ILE A 1 200 ? -22.089 26.477 -1.341 1 94.8 200 ILE A C 1
ATOM 1514 O O . ILE A 1 200 ? -22.552 27.47 -0.776 1 94.8 200 ILE A O 1
ATOM 1518 N N . ASN A 1 201 ? -22.856 25.508 -1.761 1 90.87 201 ASN A N 1
ATOM 1519 C CA . ASN A 1 201 ? -24.303 25.484 -1.576 1 90.87 201 ASN A CA 1
ATOM 1520 C C . ASN A 1 201 ? -24.761 24.192 -0.906 1 90.87 201 ASN A C 1
ATOM 1522 O O . ASN A 1 201 ? -25.952 23.875 -0.909 1 90.87 201 ASN A O 1
ATOM 1526 N N . SER A 1 202 ? -23.808 23.378 -0.4 1 93.21 202 SER A N 1
ATOM 1527 C CA . SER A 1 202 ? -24.129 22.083 0.19 1 93.21 202 SER A CA 1
ATOM 1528 C C . SER A 1 202 ? -23.567 21.964 1.603 1 93.21 202 SER A C 1
ATOM 1530 O O . SER A 1 202 ? -22.542 22.571 1.922 1 93.21 202 SER A O 1
ATOM 1532 N N . SER A 1 203 ? -24.249 21.241 2.437 1 94.43 203 SER A N 1
ATOM 1533 C CA . SER A 1 203 ? -23.75 20.936 3.774 1 94.43 203 SER A CA 1
ATOM 1534 C C . SER A 1 203 ? -23.143 19.538 3.832 1 94.43 203 SER A C 1
ATOM 1536 O O . SER A 1 203 ? -22.657 19.11 4.881 1 94.43 203 SER A O 1
ATOM 1538 N N . ASP A 1 204 ? -23.188 18.827 2.731 1 97.39 204 ASP A N 1
ATOM 1539 C CA . ASP A 1 204 ? -22.594 17.496 2.667 1 97.39 204 ASP A CA 1
ATOM 1540 C C . ASP A 1 204 ? -21.07 17.57 2.744 1 97.39 204 ASP A C 1
ATOM 1542 O O . ASP A 1 204 ? -20.433 18.231 1.922 1 97.39 204 ASP A O 1
ATOM 1546 N N . PRO A 1 205 ? -20.53 16.946 3.732 1 97.94 205 PRO A N 1
ATOM 1547 C CA . PRO A 1 205 ? -19.086 17.064 3.949 1 97.94 205 PRO A CA 1
ATOM 1548 C C . PRO A 1 205 ? -18.271 16.672 2.718 1 97.94 205 PRO A C 1
ATOM 1550 O O . PRO A 1 205 ? -17.251 17.3 2.423 1 97.94 205 PRO A O 1
ATOM 1553 N N . LEU A 1 206 ? -18.674 15.646 2.004 1 98.01 206 LEU A N 1
ATOM 1554 C CA . LEU A 1 206 ? -17.925 15.209 0.83 1 98.01 206 LEU A CA 1
ATOM 1555 C C . LEU A 1 206 ? -18.031 16.232 -0.295 1 98.01 206 LEU A C 1
ATOM 1557 O O . LEU A 1 206 ? -17.077 16.434 -1.049 1 98.01 206 LEU A O 1
ATOM 1561 N N . GLU A 1 207 ? -19.174 16.843 -0.457 1 98.25 207 GLU A N 1
ATOM 1562 C CA . GLU A 1 207 ? -19.328 17.907 -1.443 1 98.25 207 GLU A CA 1
ATOM 1563 C C . GLU A 1 207 ? -18.477 19.122 -1.083 1 98.25 207 GLU A C 1
ATOM 1565 O O . GLU A 1 207 ? -17.898 19.763 -1.962 1 98.25 207 GLU A O 1
ATOM 1570 N N . ILE A 1 208 ? -18.457 19.435 0.202 1 98.39 208 ILE A N 1
ATOM 1571 C CA . ILE A 1 208 ? -17.616 20.531 0.67 1 98.39 208 ILE A CA 1
ATOM 1572 C C . ILE A 1 208 ? -16.155 20.241 0.333 1 98.39 208 ILE A C 1
ATOM 1574 O O . ILE A 1 208 ? -15.453 21.1 -0.207 1 98.39 208 ILE A O 1
ATOM 1578 N N . LEU A 1 209 ? -15.701 18.991 0.607 1 98.4 209 LEU A N 1
ATOM 1579 C CA . LEU A 1 209 ? -14.331 18.606 0.287 1 98.4 209 LEU A CA 1
ATOM 1580 C C . LEU A 1 209 ? -14.067 18.729 -1.21 1 98.4 209 LEU A C 1
ATOM 1582 O O . LEU A 1 209 ? -13.02 19.235 -1.621 1 98.4 209 LEU A O 1
ATOM 1586 N N . ALA A 1 210 ? -14.982 18.262 -1.996 1 98.39 210 ALA A N 1
ATOM 1587 C CA . ALA A 1 210 ? -14.822 18.285 -3.448 1 98.39 210 ALA A CA 1
ATOM 1588 C C . ALA A 1 210 ? -14.772 19.717 -3.972 1 98.39 210 ALA A C 1
ATOM 1590 O O . ALA A 1 210 ? -14.083 20.002 -4.954 1 98.39 210 ALA A O 1
ATOM 1591 N N . GLU A 1 211 ? -15.475 20.606 -3.33 1 98.26 211 GLU A N 1
ATOM 1592 C CA . GLU A 1 211 ? -15.594 21.983 -3.802 1 98.26 211 GLU A CA 1
ATOM 1593 C C . GLU A 1 211 ? -14.399 22.823 -3.361 1 98.26 211 GLU A C 1
ATOM 1595 O O . GLU A 1 211 ? -13.83 23.57 -4.16 1 98.26 211 GLU A O 1
ATOM 1600 N N . VAL A 1 212 ? -13.963 22.666 -2.085 1 98.34 212 VAL A N 1
ATOM 1601 C CA . VAL A 1 212 ? -13.005 23.655 -1.6 1 98.34 212 VAL A CA 1
ATOM 1602 C C . VAL A 1 212 ? -11.884 22.956 -0.833 1 98.34 212 VAL A C 1
ATOM 1604 O O . VAL A 1 212 ? -10.976 23.61 -0.316 1 98.34 212 VAL A O 1
ATOM 1607 N N . GLY A 1 213 ? -11.863 21.675 -0.646 1 98.32 213 GLY A N 1
ATOM 1608 C CA . GLY A 1 213 ? -10.82 20.927 0.038 1 98.32 213 GLY A CA 1
ATOM 1609 C C . GLY A 1 213 ? -9.643 20.589 -0.857 1 98.32 213 GLY A C 1
ATOM 1610 O O . GLY A 1 213 ? -9.253 21.391 -1.708 1 98.32 213 GLY A O 1
ATOM 1611 N N . ASP A 1 214 ? -8.948 19.562 -0.6 1 98.67 214 ASP A N 1
ATOM 1612 C CA . ASP A 1 214 ? -7.849 19.008 -1.386 1 98.67 214 ASP A CA 1
ATOM 1613 C C . ASP A 1 214 ? -7.801 17.486 -1.265 1 98.67 214 ASP A C 1
ATOM 1615 O O . ASP A 1 214 ? -8.494 16.902 -0.43 1 98.67 214 ASP A O 1
ATOM 1619 N N . PRO A 1 215 ? -7.038 16.826 -2.126 1 98.76 215 PRO A N 1
ATOM 1620 C CA . PRO A 1 215 ? -7.105 15.364 -2.165 1 98.76 215 PRO A CA 1
ATOM 1621 C C . PRO A 1 215 ? -6.466 14.711 -0.941 1 98.76 215 PRO A C 1
ATOM 1623 O O . PRO A 1 215 ? -6.758 13.554 -0.631 1 98.76 215 PRO A O 1
ATOM 1626 N N . VAL A 1 216 ? -5.61 15.37 -0.249 1 98.88 216 VAL A N 1
ATOM 1627 C CA . VAL A 1 216 ? -4.983 14.811 0.943 1 98.88 216 VAL A CA 1
ATOM 1628 C C . VAL A 1 216 ? -5.982 14.805 2.099 1 98.88 216 VAL A C 1
ATOM 1630 O O . VAL A 1 216 ? -6.098 13.814 2.823 1 98.88 216 VAL A O 1
ATOM 1633 N N . LEU A 1 217 ? -6.687 15.904 2.244 1 98.82 217 LEU A N 1
ATOM 1634 C CA . LEU A 1 217 ? -7.739 15.951 3.253 1 98.82 217 LEU A CA 1
ATOM 1635 C C . LEU A 1 217 ? -8.774 14.858 3.01 1 98.82 217 LEU A C 1
ATOM 1637 O O . LEU A 1 217 ? -9.256 14.232 3.957 1 98.82 217 LEU A O 1
ATOM 1641 N N . LEU A 1 218 ? -9.126 14.705 1.771 1 98.82 218 LEU A N 1
ATOM 1642 C CA . LEU A 1 218 ? -10.055 13.65 1.382 1 98.82 218 LEU A CA 1
ATOM 1643 C C . LEU A 1 218 ? -9.519 12.279 1.782 1 98.82 218 LEU A C 1
ATOM 1645 O O . LEU A 1 218 ? -10.252 11.461 2.343 1 98.82 218 LEU A O 1
ATOM 1649 N N . ALA A 1 219 ? -8.255 12.004 1.51 1 98.91 219 ALA A N 1
ATOM 1650 C CA . ALA A 1 219 ? -7.627 10.722 1.82 1 98.91 219 ALA A CA 1
ATOM 1651 C C . ALA A 1 219 ? -7.588 10.48 3.326 1 98.91 219 ALA A C 1
ATOM 1653 O O . ALA A 1 219 ? -7.952 9.4 3.797 1 98.91 219 ALA A O 1
ATOM 1654 N N . VAL A 1 220 ? -7.154 11.476 4.083 1 98.93 220 VAL A N 1
ATOM 1655 C CA . VAL A 1 220 ? -7.052 11.382 5.536 1 98.93 220 VAL A CA 1
ATOM 1656 C C . VAL A 1 220 ? -8.417 11.038 6.128 1 98.93 220 VAL A C 1
ATOM 1658 O O . VAL A 1 220 ? -8.533 10.123 6.947 1 98.93 220 VAL A O 1
ATOM 1661 N N . THR A 1 221 ? -9.45 11.737 5.678 1 98.91 221 THR A N 1
ATOM 1662 C CA . THR A 1 221 ? -10.805 11.533 6.175 1 98.91 221 THR A CA 1
ATOM 1663 C C . THR A 1 221 ? -11.311 10.14 5.81 1 98.91 221 THR A C 1
ATOM 1665 O O . THR A 1 221 ? -11.881 9.441 6.65 1 98.91 221 THR A O 1
ATOM 1668 N N . GLY A 1 222 ? -11.075 9.759 4.594 1 98.91 222 GLY A N 1
ATOM 1669 C CA . GLY A 1 222 ? -11.518 8.448 4.148 1 98.91 222 GLY A CA 1
ATOM 1670 C C . GLY A 1 222 ? -10.869 7.307 4.909 1 98.91 222 GLY A C 1
ATOM 1671 O O . GLY A 1 222 ? -11.551 6.38 5.35 1 98.91 222 GLY A O 1
ATOM 1672 N N . ILE A 1 223 ? -9.557 7.335 5.072 1 98.92 223 ILE A N 1
ATOM 1673 C CA . ILE A 1 223 ? -8.83 6.292 5.788 1 98.92 223 ILE A CA 1
ATOM 1674 C C . ILE A 1 223 ? -9.336 6.204 7.226 1 98.92 223 ILE A C 1
ATOM 1676 O O . ILE A 1 223 ? -9.581 5.11 7.739 1 98.92 223 ILE A O 1
ATOM 1680 N N . ALA A 1 224 ? -9.518 7.36 7.853 1 98.94 224 ALA A N 1
ATOM 1681 C CA . ALA A 1 224 ? -9.985 7.385 9.236 1 98.94 224 ALA A CA 1
ATOM 1682 C C . ALA A 1 224 ? -11.37 6.756 9.359 1 98.94 224 ALA A C 1
ATOM 1684 O O . ALA A 1 224 ? -11.609 5.932 10.246 1 98.94 224 ALA A O 1
ATOM 1685 N N . LEU A 1 225 ? -12.261 7.112 8.486 1 98.9 225 LEU A N 1
ATOM 1686 C CA . LEU A 1 225 ? -13.634 6.622 8.548 1 98.9 225 LEU A CA 1
ATOM 1687 C C . LEU A 1 225 ? -13.695 5.132 8.229 1 98.9 225 LEU A C 1
ATOM 1689 O O . LEU A 1 225 ? -14.575 4.423 8.722 1 98.9 225 LEU A O 1
ATOM 1693 N N . GLY A 1 226 ? -12.757 4.672 7.421 1 98.67 226 GLY A N 1
ATOM 1694 C CA . GLY A 1 226 ? -12.711 3.259 7.078 1 98.67 226 GLY A CA 1
ATOM 1695 C C . GLY A 1 226 ? -12.13 2.396 8.182 1 98.67 226 GLY A C 1
ATOM 1696 O O . GLY A 1 226 ? -12.402 1.195 8.246 1 98.67 226 GLY A O 1
ATOM 1697 N N . SER A 1 227 ? -11.337 2.962 9.059 1 98.75 227 SER A N 1
ATOM 1698 C CA . SER A 1 227 ? -10.646 2.211 10.101 1 98.75 227 SER A CA 1
ATOM 1699 C C . SER A 1 227 ? -11.617 1.732 11.175 1 98.75 227 SER A C 1
ATOM 1701 O O . SER A 1 227 ? -12.512 2.475 11.586 1 98.75 227 SER A O 1
ATOM 1703 N N . ARG A 1 228 ? -11.434 0.536 11.632 1 98 228 ARG A N 1
ATOM 1704 C CA . ARG A 1 228 ? -12.213 0.004 12.746 1 98 228 ARG A CA 1
ATOM 1705 C C . ARG A 1 228 ? -11.465 0.167 14.064 1 98 228 ARG A C 1
ATOM 1707 O O . ARG A 1 228 ? -11.927 -0.299 15.108 1 98 228 ARG A O 1
ATOM 1714 N N . LYS A 1 229 ? -10.283 0.723 14.008 1 98.61 229 LYS A N 1
ATOM 1715 C CA . LYS A 1 229 ? -9.417 1.024 15.144 1 98.61 229 LYS A CA 1
ATOM 1716 C C . LYS A 1 229 ? -9.238 2.529 15.316 1 98.61 229 LYS A C 1
ATOM 1718 O O . LYS A 1 229 ? -9.541 3.304 14.406 1 98.61 229 LYS A O 1
ATOM 1723 N N . PRO A 1 230 ? -8.787 3.019 16.504 1 98.78 230 PRO A N 1
ATOM 1724 C CA . PRO A 1 230 ? -8.534 4.449 16.695 1 98.78 230 PRO A CA 1
ATOM 1725 C C . PRO A 1 230 ? -7.547 5.015 15.677 1 98.78 230 PRO A C 1
ATOM 1727 O O . PRO A 1 230 ? -6.631 4.312 15.242 1 98.78 230 PRO A O 1
ATOM 1730 N N . VAL A 1 231 ? -7.787 6.214 15.365 1 98.92 231 VAL A N 1
ATOM 1731 C CA . VAL A 1 231 ? -6.922 6.904 14.414 1 98.92 231 VAL A CA 1
ATOM 1732 C C . VAL A 1 231 ? -6.331 8.153 15.064 1 98.92 231 VAL A C 1
ATOM 1734 O O . VAL A 1 231 ? -7.049 8.931 15.696 1 98.92 231 VAL A O 1
ATOM 1737 N N . ILE A 1 232 ? -5.084 8.328 14.974 1 98.95 232 ILE A N 1
ATOM 1738 C CA . ILE A 1 232 ? -4.402 9.548 15.392 1 98.95 232 ILE A CA 1
ATOM 1739 C C . ILE A 1 232 ? -4.071 10.399 14.168 1 98.95 232 ILE A C 1
ATOM 1741 O O . ILE A 1 232 ? -3.308 9.974 13.297 1 98.95 232 ILE A O 1
ATOM 1745 N N . LEU A 1 233 ? -4.649 11.503 14.095 1 98.93 233 LEU A N 1
ATOM 1746 C CA . LEU A 1 233 ? -4.349 12.502 13.075 1 98.93 233 LEU A CA 1
ATOM 1747 C C . LEU A 1 233 ? -3.127 13.327 13.465 1 98.93 233 LEU A C 1
ATOM 1749 O O . LEU A 1 233 ? -3.207 14.18 14.352 1 98.93 233 LEU A O 1
ATOM 1753 N N . ALA A 1 234 ? -2.076 13.112 12.801 1 98.87 234 ALA A N 1
ATOM 1754 C CA . ALA A 1 234 ? -0.81 13.759 13.136 1 98.87 234 ALA A CA 1
ATOM 1755 C C . ALA A 1 234 ? -0.594 15.011 12.29 1 98.87 234 ALA A C 1
ATOM 1757 O O . ALA A 1 234 ? -0.192 14.92 11.128 1 98.87 234 ALA A O 1
ATOM 1758 N N . GLY A 1 235 ? -0.829 16.14 12.84 1 97.42 235 GLY A N 1
ATOM 1759 C CA . GLY A 1 235 ? -0.699 17.382 12.096 1 97.42 235 GLY A CA 1
ATOM 1760 C C . GLY A 1 235 ? -1.344 18.566 12.792 1 97.42 235 GLY A C 1
ATOM 1761 O O . GLY A 1 235 ? -1.613 18.514 13.994 1 97.42 235 GLY A O 1
ATOM 1762 N N . GLY A 1 236 ? -1.5 19.678 12.091 1 95.05 236 GLY A N 1
ATOM 1763 C CA . GLY A 1 236 ? -2.048 20.911 12.633 1 95.05 236 GLY A CA 1
ATOM 1764 C C . GLY A 1 236 ? -3.418 21.25 12.078 1 95.05 236 GLY A C 1
ATOM 1765 O O . GLY A 1 236 ? -4.361 20.467 12.216 1 95.05 236 GLY A O 1
ATOM 1766 N N . THR A 1 237 ? -3.46 22.335 11.344 1 93.65 237 THR A N 1
ATOM 1767 C CA . THR A 1 237 ? -4.718 22.88 10.846 1 93.65 237 THR A CA 1
ATOM 1768 C C . THR A 1 237 ? -5.403 21.89 9.908 1 93.65 237 THR A C 1
ATOM 1770 O O . THR A 1 237 ? -6.629 21.76 9.921 1 93.65 237 THR A O 1
ATOM 1773 N N . GLN A 1 238 ? -4.672 21.235 9.092 1 96.53 238 GLN A N 1
ATOM 1774 C CA . GLN A 1 238 ? -5.238 20.257 8.168 1 96.53 238 GLN A CA 1
ATOM 1775 C C . GLN A 1 238 ? -5.935 19.128 8.922 1 96.53 238 GLN A C 1
ATOM 1777 O O . GLN A 1 238 ? -7.007 18.674 8.518 1 96.53 238 GLN A O 1
ATOM 1782 N N . MET A 1 239 ? -5.316 18.661 10.012 1 98.32 239 MET A N 1
ATOM 1783 C CA . MET A 1 239 ? -5.904 17.576 10.793 1 98.32 239 MET A CA 1
ATOM 1784 C C . MET A 1 239 ? -7.124 18.063 11.567 1 98.32 239 MET A C 1
ATOM 1786 O O . MET A 1 239 ? -8.076 17.307 11.773 1 98.32 239 MET A O 1
ATOM 1790 N N . ALA A 1 240 ? -7.084 19.352 11.979 1 97.33 240 ALA A N 1
ATOM 1791 C CA . ALA A 1 240 ? -8.282 19.926 12.586 1 97.33 240 ALA A CA 1
ATOM 1792 C C . ALA A 1 240 ? -9.451 19.92 11.605 1 97.33 240 ALA A C 1
ATOM 1794 O O . ALA A 1 240 ? -10.573 19.56 11.968 1 97.33 240 ALA A O 1
ATOM 1795 N N . ALA A 1 241 ? -9.188 20.341 10.352 1 97.95 241 ALA A N 1
ATOM 1796 C CA . ALA A 1 241 ? -10.225 20.306 9.324 1 97.95 241 ALA A CA 1
ATOM 1797 C C . ALA A 1 241 ? -10.727 18.883 9.099 1 97.95 241 ALA A C 1
ATOM 1799 O O . ALA A 1 241 ? -11.935 18.652 9.008 1 97.95 241 ALA A O 1
ATOM 1800 N N . ALA A 1 242 ? -9.825 17.923 9.032 1 98.77 242 ALA A N 1
ATOM 1801 C CA . ALA A 1 242 ? -10.207 16.523 8.864 1 98.77 242 ALA A CA 1
ATOM 1802 C C . ALA A 1 242 ? -11.106 16.059 10.007 1 98.77 242 ALA A C 1
ATOM 1804 O O . ALA A 1 242 ? -12.098 15.362 9.78 1 98.77 242 ALA A O 1
ATOM 1805 N N . SER A 1 243 ? -10.756 16.449 11.22 1 98.77 243 SER A N 1
ATOM 1806 C CA . SER A 1 243 ? -11.537 16.023 12.377 1 98.77 243 SER A CA 1
ATOM 1807 C C . SER A 1 243 ? -12.972 16.534 12.293 1 98.77 243 SER A C 1
ATOM 1809 O O . SER A 1 243 ? -13.91 15.83 12.673 1 98.77 243 SER A O 1
ATOM 1811 N N . GLN A 1 244 ? -13.15 17.781 11.796 1 98.23 244 GLN A N 1
ATOM 1812 C CA . GLN A 1 244 ? -14.49 18.338 11.642 1 98.23 244 GLN A CA 1
ATOM 1813 C C . GLN A 1 244 ? -15.299 17.549 10.617 1 98.23 244 GLN A C 1
ATOM 1815 O O . GLN A 1 244 ? -16.472 17.244 10.846 1 98.23 244 GLN A O 1
ATOM 1820 N N . VAL A 1 245 ? -14.683 17.224 9.507 1 98.75 245 VAL A N 1
ATOM 1821 C CA . VAL A 1 245 ? -15.353 16.478 8.447 1 98.75 245 VAL A CA 1
ATOM 1822 C C . VAL A 1 245 ? -15.73 15.087 8.952 1 98.75 245 VAL A C 1
ATOM 1824 O O . VAL A 1 245 ? -16.857 14.63 8.746 1 98.75 245 VAL A O 1
ATOM 1827 N N . ILE A 1 246 ? -14.791 14.386 9.651 1 98.87 246 ILE A N 1
ATOM 1828 C CA . ILE A 1 246 ? -15.014 13.037 10.159 1 98.87 246 ILE A CA 1
ATOM 1829 C C . ILE A 1 246 ? -16.176 13.044 11.15 1 98.87 246 ILE A C 1
ATOM 1831 O O . ILE A 1 246 ? -17.07 12.199 11.074 1 98.87 246 ILE A O 1
ATOM 1835 N N . ARG A 1 247 ? -16.189 14.059 12.029 1 98.21 247 ARG A N 1
ATOM 1836 C CA . ARG A 1 247 ? -17.24 14.161 13.036 1 98.21 247 ARG A CA 1
ATOM 1837 C C . ARG A 1 247 ? -18.598 14.404 12.388 1 98.21 247 ARG A C 1
ATOM 1839 O O . ARG A 1 247 ? -19.616 13.888 12.855 1 98.21 247 ARG A O 1
ATOM 1846 N N . ALA A 1 248 ? -18.609 15.14 11.355 1 98.15 248 ALA A N 1
ATOM 1847 C CA . ALA A 1 248 ? -19.854 15.435 10.651 1 98.15 248 ALA A CA 1
ATOM 1848 C C . ALA A 1 248 ? -20.418 14.183 9.984 1 98.15 248 ALA A C 1
ATOM 1850 O O . ALA A 1 248 ? -21.633 14.053 9.82 1 98.15 248 ALA A O 1
ATOM 1851 N N . ILE A 1 249 ? -19.593 13.247 9.61 1 98.39 249 ILE A N 1
ATOM 1852 C CA . ILE A 1 249 ? -20.022 12.041 8.911 1 98.39 249 ILE A CA 1
ATOM 1853 C C . ILE A 1 249 ? -20.319 10.936 9.923 1 98.39 249 ILE A C 1
ATOM 1855 O O . ILE A 1 249 ? -21.308 10.212 9.788 1 98.39 249 ILE A O 1
ATOM 1859 N N . ASP A 1 250 ? -19.442 10.79 10.895 1 98.32 250 ASP A N 1
ATOM 1860 C CA . ASP A 1 250 ? -19.551 9.755 11.919 1 98.32 250 ASP A CA 1
ATOM 1861 C C . ASP A 1 250 ? -19.154 10.296 13.291 1 98.32 250 ASP A C 1
ATOM 1863 O O . ASP A 1 250 ? -17.979 10.258 13.662 1 98.32 250 ASP A O 1
ATOM 1867 N N . GLU A 1 251 ? -20.03 10.623 14.077 1 97.35 251 GLU A N 1
ATOM 1868 C CA . GLU A 1 251 ? -19.81 11.253 15.375 1 97.35 251 GLU A CA 1
ATOM 1869 C C . GLU A 1 251 ? -19.102 10.302 16.337 1 97.35 251 GLU A C 1
ATOM 1871 O O . GLU A 1 251 ? -18.42 10.743 17.264 1 97.35 251 GLU A O 1
ATOM 1876 N N . ALA A 1 252 ? -19.238 9.031 16.107 1 97.52 252 ALA A N 1
ATOM 1877 C CA . ALA A 1 252 ? -18.752 8.029 17.053 1 97.52 252 ALA A CA 1
ATOM 1878 C C . ALA A 1 252 ? -17.326 7.602 16.714 1 97.52 252 ALA A C 1
ATOM 1880 O O . ALA A 1 252 ? -16.691 6.875 17.481 1 97.52 252 ALA A O 1
ATOM 1881 N N . LYS A 1 253 ? -16.836 8.029 15.591 1 98.3 253 LYS A N 1
ATOM 1882 C CA . LYS A 1 253 ? -15.503 7.609 15.168 1 98.3 253 LYS A CA 1
ATOM 1883 C C . LYS A 1 253 ? -14.449 8.009 16.196 1 98.3 253 LYS A C 1
ATOM 1885 O O . LYS A 1 253 ? -14.425 9.153 16.656 1 98.3 253 LYS A O 1
ATOM 1890 N N . GLU A 1 254 ? -13.609 7.122 16.597 1 98.61 254 GLU A N 1
ATOM 1891 C CA . GLU A 1 254 ? -12.547 7.436 17.548 1 98.61 254 GLU A CA 1
ATOM 1892 C C . GLU A 1 254 ? -11.33 8.026 16.841 1 98.61 254 GLU A C 1
ATOM 1894 O O . GLU A 1 254 ? -10.503 7.289 16.298 1 98.61 254 GLU A O 1
ATOM 1899 N N . ILE A 1 255 ? -11.171 9.249 16.933 1 98.84 255 ILE A N 1
ATOM 1900 C CA . ILE A 1 255 ? -10.042 9.969 16.356 1 98.84 255 ILE A CA 1
ATOM 1901 C C . ILE A 1 255 ? -9.446 10.914 17.397 1 98.84 255 ILE A C 1
ATOM 1903 O O . ILE A 1 255 ? -10.142 11.356 18.314 1 98.84 255 ILE A O 1
ATOM 1907 N N . HIS A 1 256 ? -8.173 11.227 17.274 1 98.89 256 HIS A N 1
ATOM 1908 C CA . HIS A 1 256 ? -7.411 12.164 18.092 1 98.89 256 HIS A CA 1
ATOM 1909 C C . HIS A 1 256 ? -6.391 12.925 17.251 1 98.89 256 HIS A C 1
ATOM 1911 O O . HIS A 1 256 ? -5.991 12.46 16.181 1 98.89 256 HIS A O 1
ATOM 1917 N N . ILE A 1 257 ? -5.986 14.085 17.723 1 98.83 257 ILE A N 1
ATOM 1918 C CA . ILE A 1 257 ? -4.97 14.854 17.012 1 98.83 257 ILE A CA 1
ATOM 1919 C C . ILE A 1 257 ? -3.691 14.913 17.844 1 98.83 257 ILE A C 1
ATOM 1921 O O . ILE A 1 257 ? -3.735 15.207 19.041 1 98.83 257 ILE A O 1
ATOM 1925 N N . ALA A 1 258 ? -2.631 14.563 17.28 1 98.84 258 ALA A N 1
ATOM 1926 C CA . ALA A 1 258 ? -1.298 14.802 17.828 1 98.84 258 ALA A CA 1
ATOM 1927 C C . ALA A 1 258 ? -0.545 15.842 17.003 1 98.84 258 ALA A C 1
ATOM 1929 O O . ALA A 1 258 ? -0.326 15.653 15.805 1 98.84 258 ALA A O 1
ATOM 1930 N N . THR A 1 259 ? -0.172 16.947 17.588 1 97.94 259 THR A N 1
ATOM 1931 C CA . THR A 1 259 ? 0.508 18.046 16.912 1 97.94 259 THR A CA 1
ATOM 1932 C C . THR A 1 259 ? 1.759 18.463 17.679 1 97.94 259 THR A C 1
ATOM 1934 O O . THR A 1 259 ? 2.216 17.743 18.57 1 97.94 259 THR A O 1
ATOM 1937 N N . THR A 1 260 ? 2.402 19.552 17.227 1 96.9 260 THR A N 1
ATOM 1938 C CA . THR A 1 260 ? 3.579 20.053 17.928 1 96.9 260 THR A CA 1
ATOM 1939 C C . THR A 1 260 ? 3.2 21.185 18.879 1 96.9 260 THR A C 1
ATOM 1941 O O . THR A 1 260 ? 2.168 21.834 18.7 1 96.9 260 THR A O 1
ATOM 1944 N N . VAL A 1 261 ? 4.024 21.423 19.811 1 95.38 261 VAL A N 1
ATOM 1945 C CA . VAL A 1 261 ? 3.842 22.559 20.709 1 95.38 261 VAL A CA 1
ATOM 1946 C C . VAL A 1 261 ? 3.904 23.861 19.915 1 95.38 261 VAL A C 1
ATOM 1948 O O . VAL A 1 261 ? 3.291 24.86 20.299 1 95.38 261 VAL A O 1
ATOM 1951 N N . TYR A 1 262 ? 4.598 23.853 18.811 1 92.84 262 TYR A N 1
ATOM 1952 C CA . TYR A 1 262 ? 4.746 25.05 17.99 1 92.84 262 TYR A CA 1
ATOM 1953 C C . TYR A 1 262 ? 3.412 25.461 17.38 1 92.84 262 TYR A C 1
ATOM 1955 O O . TYR A 1 262 ? 3.123 26.653 17.25 1 92.84 262 TYR A O 1
ATOM 1963 N N . VAL A 1 263 ? 2.617 24.455 16.998 1 92.35 263 VAL A N 1
ATOM 1964 C CA . VAL A 1 263 ? 1.266 24.712 16.511 1 92.35 263 VAL A CA 1
ATOM 1965 C C . VAL A 1 263 ? 0.371 25.14 17.672 1 92.35 263 VAL A C 1
ATOM 1967 O O . VAL A 1 263 ? -0.403 26.092 17.549 1 92.35 263 VAL A O 1
ATOM 1970 N N . ALA A 1 264 ? 0.442 24.43 18.766 1 92.47 264 ALA A N 1
ATOM 1971 C CA . ALA A 1 264 ? -0.42 24.668 19.921 1 92.47 264 ALA A CA 1
ATOM 1972 C C . ALA A 1 264 ? -0.227 26.079 20.469 1 92.47 264 ALA A C 1
ATOM 1974 O O . ALA A 1 264 ? -1.163 26.676 21.005 1 92.47 264 ALA A O 1
ATOM 1975 N N . GLU A 1 265 ? 0.924 26.594 20.355 1 88.06 265 GLU A N 1
ATOM 1976 C CA . GLU A 1 265 ? 1.242 27.899 20.926 1 88.06 265 GLU A CA 1
ATOM 1977 C C . GLU A 1 265 ? 1.01 29.016 19.912 1 88.06 265 GLU A C 1
ATOM 1979 O O . GLU A 1 265 ? 1.115 30.198 20.248 1 88.06 265 GLU A O 1
ATOM 1984 N N . ASP A 1 266 ? 0.747 28.616 18.737 1 81.97 266 ASP A N 1
ATOM 1985 C CA . ASP A 1 266 ? 0.483 29.597 17.689 1 81.97 266 ASP A CA 1
ATOM 1986 C C . ASP A 1 266 ? -0.941 30.137 17.789 1 81.97 266 ASP A C 1
ATOM 1988 O O . ASP A 1 266 ? -1.904 29.418 17.513 1 81.97 266 ASP A O 1
ATOM 1992 N N . SER A 1 267 ? -1.077 31.333 18.135 1 69.89 267 SER A N 1
ATOM 1993 C CA . SER A 1 267 ? -2.379 31.963 18.327 1 69.89 267 SER A CA 1
ATOM 1994 C C . SER A 1 267 ? -3.151 32.048 17.015 1 69.89 267 SER A C 1
ATOM 1996 O O . SER A 1 267 ? -4.38 32.142 17.018 1 69.89 267 SER A O 1
ATOM 1998 N N . THR A 1 268 ? -2.425 31.954 15.96 1 68.34 268 THR A N 1
ATOM 1999 C CA . THR A 1 268 ? -3.075 32.064 14.659 1 68.34 268 THR A CA 1
ATOM 2000 C C . THR A 1 268 ? -3.71 30.736 14.258 1 68.34 268 THR A C 1
ATOM 2002 O O . THR A 1 268 ? -4.623 30.704 13.429 1 68.34 268 THR A O 1
ATOM 2005 N N . ALA A 1 269 ? -3.234 29.674 14.776 1 68.42 269 ALA A N 1
ATOM 2006 C CA . ALA A 1 269 ? -3.768 28.362 14.417 1 68.42 269 ALA A CA 1
ATOM 2007 C C . ALA A 1 269 ? -4.924 27.971 15.334 1 68.42 269 ALA A C 1
ATOM 2009 O O . ALA A 1 269 ? -5.919 27.401 14.88 1 68.42 269 ALA A O 1
ATOM 2010 N N . ASP A 1 270 ? -4.934 28.279 16.584 1 85.4 270 ASP A N 1
ATOM 2011 C CA . ASP A 1 270 ? -5.931 27.992 17.61 1 85.4 270 ASP A CA 1
ATOM 2012 C C . ASP A 1 270 ? -6.466 26.568 17.473 1 85.4 270 ASP A C 1
ATOM 2014 O O . ASP A 1 270 ? -7.679 26.359 17.397 1 85.4 270 ASP A O 1
ATOM 2018 N N . ILE A 1 271 ? -5.585 25.597 17.435 1 93.27 271 ILE A N 1
ATOM 2019 C CA . ILE A 1 271 ? -5.894 24.205 17.127 1 93.27 271 ILE A CA 1
ATOM 2020 C C . ILE A 1 271 ? -6.914 23.669 18.13 1 93.27 271 ILE A C 1
ATOM 2022 O O . ILE A 1 271 ? -7.787 22.875 17.773 1 93.27 271 ILE A O 1
ATOM 2026 N N . ALA A 1 272 ? -6.892 24.07 19.378 1 93 272 ALA A N 1
ATOM 2027 C CA . ALA A 1 272 ? -7.824 23.624 20.411 1 93 272 ALA A CA 1
ATOM 2028 C C . ALA A 1 272 ? -9.256 24.022 20.067 1 93 272 ALA A C 1
ATOM 2030 O O . ALA A 1 272 ? -10.198 23.275 20.342 1 93 272 ALA A O 1
ATOM 2031 N N . GLU A 1 273 ? -9.414 25.149 19.447 1 92.27 273 GLU A N 1
ATOM 2032 C CA . GLU A 1 273 ? -10.74 25.683 19.151 1 92.27 273 GLU A CA 1
ATOM 2033 C C . GLU A 1 273 ? -11.322 25.048 17.892 1 92.27 273 GLU A C 1
ATOM 2035 O O . GLU A 1 273 ? -12.532 24.829 17.803 1 92.27 273 GLU A O 1
ATOM 2040 N N . ILE A 1 274 ? -10.428 24.745 16.975 1 95.24 274 ILE A N 1
ATOM 2041 C CA . ILE A 1 274 ? -10.964 24.363 15.674 1 95.24 274 ILE A CA 1
ATOM 2042 C C . ILE A 1 274 ? -11.03 22.841 15.569 1 95.24 274 ILE A C 1
ATOM 2044 O O . ILE A 1 274 ? -11.71 22.301 14.694 1 95.24 274 ILE A O 1
ATOM 2048 N N . ALA A 1 275 ? -10.326 22.121 16.431 1 96.63 275 ALA A N 1
ATOM 2049 C CA . ALA A 1 275 ? -10.343 20.66 16.407 1 96.63 275 ALA A CA 1
ATOM 2050 C C . ALA A 1 275 ? -11.665 20.118 16.941 1 96.63 275 ALA A C 1
ATOM 2052 O O . ALA A 1 275 ? -12.228 20.664 17.893 1 96.63 275 ALA A O 1
ATOM 2053 N N . ALA A 1 276 ? -12.137 19.047 16.398 1 97.63 276 ALA A N 1
ATOM 2054 C CA . ALA A 1 276 ? -13.385 18.432 16.841 1 97.63 276 ALA A CA 1
ATOM 2055 C C . ALA A 1 276 ? -13.115 17.226 17.736 1 97.63 276 ALA A C 1
ATOM 2057 O O . ALA A 1 276 ? -13.992 16.382 17.933 1 97.63 276 ALA A O 1
ATOM 2058 N N . THR A 1 277 ? -11.894 17.072 18.258 1 98.23 277 THR A N 1
ATOM 2059 C CA . THR A 1 277 ? -11.487 15.921 19.056 1 98.23 277 THR A CA 1
ATOM 2060 C C . THR A 1 277 ? -10.379 16.305 20.033 1 98.23 277 THR A C 1
ATOM 2062 O O . THR A 1 277 ? -9.973 17.467 20.093 1 98.23 277 THR A O 1
ATOM 2065 N N . ASP A 1 278 ? -9.9 15.328 20.906 1 98.64 278 ASP A N 1
ATOM 2066 C CA . ASP A 1 278 ? -8.796 15.561 21.831 1 98.64 278 ASP A CA 1
ATOM 2067 C C . ASP A 1 278 ? -7.504 15.873 21.078 1 98.64 278 ASP A C 1
ATOM 2069 O O . ASP A 1 278 ? -7.272 15.344 19.988 1 98.64 278 ASP A O 1
ATOM 2073 N N . VAL A 1 279 ? -6.72 16.78 21.687 1 98.57 279 VAL A N 1
ATOM 2074 C CA . VAL A 1 279 ? -5.481 17.219 21.054 1 98.57 279 VAL A CA 1
ATOM 2075 C C . VAL A 1 279 ? -4.33 17.127 22.054 1 98.57 279 VAL A C 1
ATOM 2077 O O . VAL A 1 279 ? -4.427 17.639 23.171 1 98.57 279 VAL A O 1
ATOM 2080 N N . ILE A 1 280 ? -3.3 16.454 21.675 1 98.76 280 ILE A N 1
ATOM 2081 C CA . ILE A 1 280 ? -2.042 16.463 22.413 1 98.76 280 ILE A CA 1
ATOM 2082 C C . ILE A 1 280 ? -0.965 17.163 21.587 1 98.76 280 ILE A C 1
ATOM 2084 O O . ILE A 1 280 ? -0.888 16.978 20.37 1 98.76 280 ILE A O 1
ATOM 2088 N N . ALA A 1 281 ? -0.149 18.001 22.223 1 98.16 281 ALA A N 1
ATOM 2089 C CA . ALA A 1 281 ? 0.98 18.672 21.584 1 98.16 281 ALA A CA 1
ATOM 2090 C C . ALA A 1 281 ? 2.306 18.174 22.15 1 98.16 281 ALA A C 1
ATOM 2092 O O . ALA A 1 281 ? 2.527 18.22 23.363 1 98.16 281 ALA A O 1
ATOM 2093 N N . SER A 1 282 ? 3.138 17.692 21.265 1 98.43 282 SER A N 1
ATOM 2094 C CA . SER A 1 282 ? 4.458 17.225 21.675 1 98.43 282 SER A CA 1
ATOM 2095 C C . SER A 1 282 ? 5.533 18.26 21.361 1 98.43 282 SER A C 1
ATOM 2097 O O . SER A 1 282 ? 5.393 19.041 20.418 1 98.43 282 SER A O 1
ATOM 2099 N N . ASP A 1 283 ? 6.549 18.289 22.173 1 97.51 283 ASP A N 1
ATOM 2100 C CA . ASP A 1 283 ? 7.684 19.191 22.01 1 97.51 283 ASP A CA 1
ATOM 2101 C C . ASP A 1 283 ? 8.937 18.426 21.588 1 97.51 283 ASP A C 1
ATOM 2103 O O . ASP A 1 283 ? 9.588 17.786 22.417 1 97.51 283 ASP A O 1
ATOM 2107 N N . PRO A 1 284 ? 9.335 18.555 20.301 1 96.56 284 PRO A N 1
ATOM 2108 C CA . PRO A 1 284 ? 10.516 17.811 19.858 1 96.56 284 PRO A CA 1
ATOM 2109 C C . PRO A 1 284 ? 11.817 18.381 20.419 1 96.56 284 PRO A C 1
ATOM 2111 O O . PRO A 1 284 ? 12.886 17.799 20.222 1 96.56 284 PRO A O 1
ATOM 2114 N N . GLY A 1 285 ? 11.732 19.589 21.1 1 95.81 285 GLY A N 1
ATOM 2115 C CA . GLY A 1 285 ? 12.883 20.134 21.803 1 95.81 285 GLY A CA 1
ATOM 2116 C C . GLY A 1 285 ? 13.799 20.946 20.907 1 95.81 285 GLY A C 1
ATOM 2117 O O . GLY A 1 285 ? 14.949 21.21 21.262 1 95.81 285 GLY A O 1
ATOM 2118 N N . LEU A 1 286 ? 13.335 21.368 19.795 1 95.45 286 LEU A N 1
ATOM 2119 C CA . LEU A 1 286 ? 14.182 21.964 18.768 1 95.45 286 LEU A CA 1
ATOM 2120 C C . LEU A 1 286 ? 14.682 23.337 19.204 1 95.45 286 LEU A C 1
ATOM 2122 O O . LEU A 1 286 ? 15.692 23.826 18.693 1 95.45 286 LEU A O 1
ATOM 2126 N N . GLY A 1 287 ? 13.943 24.023 20.079 1 93.64 287 GLY A N 1
ATOM 2127 C CA . GLY A 1 287 ? 14.374 25.313 20.595 1 93.64 287 GLY A CA 1
ATOM 2128 C C . GLY A 1 287 ? 15.698 25.248 21.333 1 93.64 287 GLY A C 1
ATOM 2129 O O . GLY A 1 287 ? 16.397 26.256 21.454 1 93.64 287 GLY A O 1
ATOM 2130 N N . GLU A 1 288 ? 16.056 24.087 21.762 1 94.67 288 GLU A N 1
ATOM 2131 C CA . GLU A 1 288 ? 17.275 23.871 22.535 1 94.67 288 GLU A CA 1
ATOM 2132 C C . GLU A 1 288 ? 18.405 23.35 21.652 1 94.67 288 GLU A C 1
ATOM 2134 O O . GLU A 1 288 ? 19.508 23.088 22.135 1 94.67 288 GLU A O 1
ATOM 2139 N N . SER A 1 289 ? 18.136 23.233 20.426 1 95.18 289 SER A N 1
ATOM 2140 C CA . SER A 1 289 ? 19.114 22.626 19.529 1 95.18 289 SER A CA 1
ATOM 2141 C C . SER A 1 289 ? 20.324 23.534 19.334 1 95.18 289 SER A C 1
ATOM 2143 O O . SER A 1 289 ? 20.185 24.757 19.272 1 95.18 289 SER A O 1
ATOM 2145 N N . VAL A 1 290 ? 21.476 22.995 19.096 1 94.47 290 VAL A N 1
ATOM 2146 C CA . VAL A 1 290 ? 22.694 23.732 18.774 1 94.47 290 VAL A CA 1
ATOM 2147 C C . VAL A 1 290 ? 22.709 24.08 17.287 1 94.47 290 VAL A C 1
ATOM 2149 O O . VAL A 1 290 ? 23.543 24.87 16.836 1 94.47 290 VAL A O 1
ATOM 2152 N N . LYS A 1 291 ? 21.773 23.506 16.519 1 93.17 291 LYS A N 1
ATOM 2153 C CA . LYS A 1 291 ? 21.681 23.742 15.081 1 93.17 291 LYS A CA 1
ATOM 2154 C C . LYS A 1 291 ? 20.676 24.846 14.768 1 93.17 291 LYS A C 1
ATOM 2156 O O . LYS A 1 291 ? 19.47 24.666 14.954 1 93.17 291 LYS A O 1
ATOM 2161 N N . PRO A 1 292 ? 21.118 25.934 14.184 1 89.66 292 PRO A N 1
ATOM 2162 C CA . PRO A 1 292 ? 20.205 27.045 13.908 1 89.66 292 PRO A CA 1
ATOM 2163 C C . PRO A 1 292 ? 19.046 26.644 12.998 1 89.66 292 PRO A C 1
ATOM 2165 O O . PRO A 1 292 ? 17.927 27.135 13.164 1 89.66 292 PRO A O 1
ATOM 2168 N N . GLY A 1 293 ? 19.33 25.809 12.069 1 89.07 293 GLY A N 1
ATOM 2169 C CA . GLY A 1 293 ? 18.285 25.36 11.162 1 89.07 293 GLY A CA 1
ATOM 2170 C C . GLY A 1 293 ? 17.133 24.675 11.872 1 89.07 293 GLY A C 1
ATOM 2171 O O . GLY A 1 293 ? 15.978 24.807 11.462 1 89.07 293 GLY A O 1
ATOM 2172 N N . LEU A 1 294 ? 17.412 24.023 12.977 1 92.75 294 LEU A N 1
ATOM 2173 C CA . LEU A 1 294 ? 16.389 23.33 13.752 1 92.75 294 LEU A CA 1
ATOM 2174 C C . LEU A 1 294 ? 15.692 24.289 14.711 1 92.75 294 LEU A C 1
ATOM 2176 O O . LEU A 1 294 ? 14.487 24.173 14.945 1 92.75 294 LEU A O 1
ATOM 2180 N N . ARG A 1 295 ? 16.345 25.229 15.203 1 93.22 295 ARG A N 1
ATOM 2181 C CA . ARG A 1 295 ? 15.774 26.191 16.14 1 93.22 295 ARG A CA 1
ATOM 2182 C C . ARG A 1 295 ? 14.702 27.041 15.467 1 93.22 295 ARG A C 1
ATOM 2184 O O . ARG A 1 295 ? 13.83 27.597 16.138 1 93.22 295 ARG A O 1
ATOM 2191 N N . ALA A 1 296 ? 14.824 27.112 14.145 1 86.84 296 ALA A N 1
ATOM 2192 C CA . ALA A 1 296 ? 13.88 27.918 13.376 1 86.84 296 ALA A CA 1
ATOM 2193 C C . ALA A 1 296 ? 12.445 27.456 13.61 1 86.84 296 ALA A C 1
ATOM 2195 O O . ALA A 1 296 ? 11.513 28.263 13.582 1 86.84 296 ALA A O 1
ATOM 2196 N N . TYR A 1 297 ? 12.213 26.212 13.919 1 85.93 297 TYR A N 1
ATOM 2197 C CA . TYR A 1 297 ? 10.885 25.688 14.219 1 85.93 297 TYR A CA 1
ATOM 2198 C C . TYR A 1 297 ? 10.295 26.37 15.448 1 85.93 297 TYR A C 1
ATOM 2200 O O . TYR A 1 297 ? 9.138 26.798 15.432 1 85.93 297 TYR A O 1
ATOM 2208 N N . ALA A 1 298 ? 11.121 26.5 16.432 1 86.2 298 ALA A N 1
ATOM 2209 C CA . ALA A 1 298 ? 10.681 27.102 17.688 1 86.2 298 ALA A CA 1
ATOM 2210 C C . ALA A 1 298 ? 10.46 28.604 17.528 1 86.2 298 ALA A C 1
ATOM 2212 O O . ALA A 1 298 ? 9.743 29.22 18.32 1 86.2 298 ALA A O 1
ATOM 2213 N N . GLU A 1 299 ? 11.027 29.091 16.461 1 83.14 299 GLU A N 1
ATOM 2214 C CA . GLU A 1 299 ? 10.875 30.517 16.187 1 83.14 299 GLU A CA 1
ATOM 2215 C C . GLU A 1 299 ? 9.625 30.789 15.354 1 83.14 299 GLU A C 1
ATOM 2217 O O . GLU A 1 299 ? 9.318 31.942 15.044 1 83.14 299 GLU A O 1
ATOM 2222 N N . GLY A 1 300 ? 8.991 29.7 15.022 1 77.38 300 GLY A N 1
ATOM 2223 C CA . GLY A 1 300 ? 7.683 29.882 14.415 1 77.38 300 GLY A CA 1
ATOM 2224 C C . GLY A 1 300 ? 7.663 29.561 12.932 1 77.38 300 GLY A C 1
ATOM 2225 O O . GLY A 1 300 ? 6.644 29.746 12.265 1 77.38 300 GLY A O 1
ATOM 2226 N N . PHE A 1 301 ? 8.828 29.11 12.465 1 77.49 301 PHE A N 1
ATOM 2227 C CA . PHE A 1 301 ? 8.868 28.749 11.053 1 77.49 301 PHE A CA 1
ATOM 2228 C C . PHE A 1 301 ? 8.479 27.288 10.857 1 77.49 301 PHE A C 1
ATOM 2230 O O . PHE A 1 301 ? 8.991 26.406 11.548 1 77.49 301 PHE A O 1
ATOM 2237 N N . VAL A 1 302 ? 7.64 26.977 9.873 1 78.76 302 VAL A N 1
ATOM 2238 C CA . VAL A 1 302 ? 7.158 25.644 9.526 1 78.76 302 VAL A CA 1
ATOM 2239 C C . VAL A 1 302 ? 6.873 24.85 10.798 1 78.76 302 VAL A C 1
ATOM 2241 O O . VAL A 1 302 ? 7.683 24.018 11.213 1 78.76 302 VAL A O 1
ATOM 2244 N N . LYS A 1 303 ? 5.864 24.894 11.409 1 85.01 303 LYS A N 1
ATOM 2245 C CA . LYS A 1 303 ? 5.525 24.469 12.764 1 85.01 303 LYS A CA 1
ATOM 2246 C C . LYS A 1 303 ? 5.068 23.013 12.785 1 85.01 303 LYS A C 1
ATOM 2248 O O . LYS A 1 303 ? 5.055 22.376 13.84 1 85.01 303 LYS A O 1
ATOM 2253 N N . GLU A 1 304 ? 4.695 22.582 11.642 1 91.23 304 GLU A N 1
ATOM 2254 C CA . GLU A 1 304 ? 4.128 21.239 11.562 1 91.23 304 GLU A CA 1
ATOM 2255 C C . GLU A 1 304 ? 4.097 20.736 10.122 1 91.23 304 GLU A C 1
ATOM 2257 O O . GLU A 1 304 ? 4.138 21.532 9.181 1 91.23 304 GLU A O 1
ATOM 2262 N N . GLY A 1 305 ? 4.102 19.429 9.943 1 94.11 305 GLY A N 1
ATOM 2263 C CA . GLY A 1 305 ? 4.008 18.75 8.661 1 94.11 305 GLY A CA 1
ATOM 2264 C C . GLY A 1 305 ? 4.557 17.336 8.692 1 94.11 305 GLY A C 1
ATOM 2265 O O . GLY A 1 305 ? 5.382 17.004 9.546 1 94.11 305 GLY A O 1
ATOM 2266 N N . VAL A 1 306 ? 4.025 16.546 7.829 1 98.19 306 VAL A N 1
ATOM 2267 C CA . VAL A 1 306 ? 4.505 15.181 7.638 1 98.19 306 VAL A CA 1
ATOM 2268 C C . VAL A 1 306 ? 4.317 14.382 8.926 1 98.19 306 VAL A C 1
ATOM 2270 O O . VAL A 1 306 ? 5.096 13.472 9.219 1 98.19 306 VAL A O 1
ATOM 2273 N N . GLY A 1 307 ? 3.439 14.83 9.782 1 98.61 307 GLY A N 1
ATOM 2274 C CA . GLY A 1 307 ? 3.089 14.104 10.992 1 98.61 307 GLY A CA 1
ATOM 2275 C C . GLY A 1 307 ? 4.108 14.269 12.103 1 98.61 307 GLY A C 1
ATOM 2276 O O . GLY A 1 307 ? 4.236 13.401 12.97 1 98.61 307 GLY A O 1
ATOM 2277 N N . ALA A 1 308 ? 4.869 15.37 12.15 1 98.27 308 ALA A N 1
ATOM 2278 C CA . ALA A 1 308 ? 5.992 15.576 13.06 1 98.27 308 ALA A CA 1
ATOM 2279 C C . ALA A 1 308 ? 5.544 15.476 14.515 1 98.27 308 ALA A C 1
ATOM 2281 O O . ALA A 1 308 ? 6.21 14.837 15.334 1 98.27 308 ALA A O 1
ATOM 2282 N N . GLY A 1 309 ? 4.443 16.118 14.827 1 98.38 309 GLY A N 1
ATOM 2283 C CA . GLY A 1 309 ? 3.962 16.085 16.199 1 98.38 309 GLY A CA 1
ATOM 2284 C C . GLY A 1 309 ? 3.576 14.693 16.663 1 98.38 309 GLY A C 1
ATOM 2285 O O . GLY A 1 309 ? 3.897 14.296 17.785 1 98.38 309 GLY A O 1
ATOM 2286 N N . GLY A 1 310 ? 2.835 13.976 15.827 1 98.8 310 GLY A N 1
ATOM 2287 C CA . GLY A 1 310 ? 2.465 12.606 16.141 1 98.8 310 GLY A CA 1
ATOM 2288 C C . GLY A 1 310 ? 3.659 11.677 16.258 1 98.8 310 GLY A C 1
ATOM 2289 O O . GLY A 1 310 ? 3.728 10.858 17.177 1 98.8 310 GLY A O 1
ATOM 2290 N N . ALA A 1 311 ? 4.609 11.795 15.352 1 98.82 311 ALA A N 1
ATOM 2291 C CA . ALA A 1 311 ? 5.815 10.971 15.37 1 98.82 311 ALA A CA 1
ATOM 2292 C C . ALA A 1 311 ? 6.638 11.231 16.628 1 98.82 311 ALA A C 1
ATOM 2294 O O . ALA A 1 311 ? 7.206 10.303 17.209 1 98.82 311 ALA A O 1
ATOM 2295 N N . THR A 1 312 ? 6.717 12.492 17.031 1 98.78 312 THR A N 1
ATOM 2296 C CA . THR A 1 312 ? 7.412 12.853 18.262 1 98.78 312 THR A CA 1
ATOM 2297 C C . THR A 1 312 ? 6.756 12.187 19.469 1 98.78 312 THR A C 1
ATOM 2299 O O . THR A 1 312 ? 7.439 11.585 20.3 1 98.78 312 THR A O 1
ATOM 2302 N N . LEU A 1 313 ? 5.446 12.321 19.554 1 98.85 313 LEU A N 1
ATOM 2303 C CA . LEU A 1 313 ? 4.718 11.7 20.656 1 98.85 313 LEU A CA 1
ATOM 2304 C C . LEU A 1 313 ? 4.923 10.189 20.66 1 98.85 313 LEU A C 1
ATOM 2306 O O . LEU A 1 313 ? 5.059 9.58 21.724 1 98.85 313 LEU A O 1
ATOM 2310 N N . LEU A 1 314 ? 4.927 9.584 19.482 1 98.79 314 LEU A N 1
ATOM 2311 C CA . LEU A 1 314 ? 5.172 8.154 19.335 1 98.79 314 LEU A CA 1
ATOM 2312 C C . LEU A 1 314 ? 6.528 7.772 19.92 1 98.79 314 LEU A C 1
ATOM 2314 O O . LEU A 1 314 ? 6.642 6.77 20.63 1 98.79 314 LEU A O 1
ATOM 2318 N N . ALA A 1 315 ? 7.548 8.565 19.593 1 98.55 315 ALA A N 1
ATOM 2319 C CA . ALA A 1 315 ? 8.886 8.307 20.12 1 98.55 315 ALA A CA 1
ATOM 2320 C C . ALA A 1 315 ? 8.895 8.364 21.645 1 98.55 315 ALA A C 1
ATOM 2322 O O . ALA A 1 315 ? 9.472 7.494 22.301 1 98.55 315 ALA A O 1
ATOM 2323 N N . TYR A 1 316 ? 8.223 9.391 22.215 1 98.46 316 TYR A N 1
ATOM 2324 C CA . TYR A 1 316 ? 8.195 9.569 23.662 1 98.46 316 TYR A CA 1
ATOM 2325 C C . TYR A 1 316 ? 7.512 8.389 24.344 1 98.46 316 TYR A C 1
ATOM 2327 O O . TYR A 1 316 ? 7.964 7.923 25.392 1 98.46 316 TYR A O 1
ATOM 2335 N N . LYS A 1 317 ? 6.486 7.858 23.773 1 98.2 317 LYS A N 1
ATOM 2336 C CA . LYS A 1 317 ? 5.708 6.784 24.383 1 98.2 317 LYS A CA 1
ATOM 2337 C C . LYS A 1 317 ? 6.395 5.434 24.197 1 98.2 317 LYS A C 1
ATOM 2339 O O . LYS A 1 317 ? 5.963 4.428 24.765 1 98.2 317 LYS A O 1
ATOM 2344 N N . ASN A 1 318 ? 7.464 5.46 23.44 1 97.58 318 ASN A N 1
ATOM 2345 C CA . ASN A 1 318 ? 8.176 4.209 23.202 1 97.58 318 ASN A CA 1
ATOM 2346 C C . ASN A 1 318 ? 9.635 4.303 23.64 1 97.58 318 ASN A C 1
ATOM 2348 O O . ASN A 1 318 ? 10.525 3.785 22.963 1 97.58 318 ASN A O 1
ATOM 2352 N N . GLY A 1 319 ? 9.938 5.108 24.61 1 96.56 319 GLY A N 1
ATOM 2353 C CA . GLY A 1 319 ? 11.171 4.938 25.363 1 96.56 319 GLY A CA 1
ATOM 2354 C C . GLY A 1 319 ? 12.168 6.059 25.138 1 96.56 319 GLY A C 1
ATOM 2355 O O . GLY A 1 319 ? 13.246 6.066 25.735 1 96.56 319 GLY A O 1
ATOM 2356 N N . PHE A 1 320 ? 11.831 7.076 24.37 1 97.87 320 PHE A N 1
ATOM 2357 C CA . PHE A 1 320 ? 12.771 8.167 24.138 1 97.87 320 PHE A CA 1
ATOM 2358 C C . PHE A 1 320 ? 12.377 9.401 24.941 1 97.87 320 PHE A C 1
ATOM 2360 O O . PHE A 1 320 ? 11.214 9.809 24.932 1 97.87 320 PHE A O 1
ATOM 2367 N N . THR A 1 321 ? 13.337 9.976 25.624 1 97.64 321 THR A N 1
ATOM 2368 C CA . THR A 1 321 ? 13.132 11.269 26.267 1 97.64 321 THR A CA 1
ATOM 2369 C C . THR A 1 321 ? 13.293 12.405 25.262 1 97.64 321 THR A C 1
ATOM 2371 O O . THR A 1 321 ? 13.794 12.196 24.155 1 97.64 321 THR A O 1
ATOM 2374 N N . LYS A 1 322 ? 12.886 13.546 25.669 1 97.74 322 LYS A N 1
ATOM 2375 C CA . LYS A 1 322 ? 13.027 14.729 24.826 1 97.74 322 LYS A CA 1
ATOM 2376 C C . LYS A 1 322 ? 14.49 14.983 24.475 1 97.74 322 LYS A C 1
ATOM 2378 O O . LYS A 1 322 ? 14.814 15.294 23.327 1 97.74 322 LYS A O 1
ATOM 2383 N N . GLU A 1 323 ? 15.412 14.814 25.41 1 96.96 323 GLU A N 1
ATOM 2384 C CA . GLU A 1 323 ? 16.84 15.041 25.212 1 96.96 323 GLU A CA 1
ATOM 2385 C C . GLU A 1 323 ? 17.431 14.024 24.239 1 96.96 323 GLU A C 1
ATOM 2387 O O . GLU A 1 323 ? 18.197 14.386 23.344 1 96.96 323 GLU A O 1
ATOM 2392 N N . MET A 1 324 ? 17.078 12.776 24.451 1 97.9 324 MET A N 1
ATOM 2393 C CA . MET A 1 324 ? 17.554 11.717 23.566 1 97.9 324 MET A CA 1
ATOM 2394 C C . MET A 1 324 ? 17.085 11.952 22.134 1 97.9 324 MET A C 1
ATOM 2396 O O . MET A 1 324 ? 17.864 11.81 21.19 1 97.9 324 MET A O 1
ATOM 2400 N N . PHE A 1 325 ? 15.822 12.276 22.024 1 98.16 325 PHE A N 1
ATOM 2401 C CA . PHE A 1 325 ? 15.223 12.479 20.71 1 98.16 325 PHE A CA 1
ATOM 2402 C C . PHE A 1 325 ? 15.867 13.663 19.999 1 98.16 325 PHE A C 1
ATOM 2404 O O . PHE A 1 325 ? 16.185 13.581 18.81 1 98.16 325 PHE A O 1
ATOM 2411 N N . LEU A 1 326 ? 16.099 14.774 20.687 1 97.96 326 LEU A N 1
ATOM 2412 C CA . LEU A 1 326 ? 16.738 15.952 20.112 1 97.96 326 LEU A CA 1
ATOM 2413 C C . LEU A 1 326 ? 18.128 15.614 19.583 1 97.96 326 LEU A C 1
ATOM 2415 O O . LEU A 1 326 ? 18.501 16.041 18.488 1 97.96 326 LEU A O 1
ATOM 2419 N N . LYS A 1 327 ? 18.87 14.86 20.327 1 98.14 327 LYS A N 1
ATOM 2420 C CA . LYS A 1 327 ? 20.213 14.467 19.909 1 98.14 327 LYS A CA 1
ATOM 2421 C C . LYS A 1 327 ? 20.173 13.677 18.605 1 98.14 327 LYS A C 1
ATOM 2423 O O . LYS A 1 327 ? 21.022 13.868 17.731 1 98.14 327 LYS A O 1
ATOM 2428 N N . GLU A 1 328 ? 19.216 12.783 18.545 1 98.28 328 GLU A N 1
ATOM 2429 C CA . GLU A 1 328 ? 19.081 11.972 17.338 1 98.28 328 GLU A CA 1
ATOM 2430 C C . GLU A 1 328 ? 18.658 12.825 16.145 1 98.28 328 GLU A C 1
ATOM 2432 O O . GLU A 1 328 ? 19.103 12.591 15.02 1 98.28 328 GLU A O 1
ATOM 2437 N N . ILE A 1 329 ? 17.787 13.795 16.356 1 97.98 329 ILE A N 1
ATOM 2438 C CA . ILE A 1 329 ? 17.381 14.705 15.291 1 97.98 329 ILE A CA 1
ATOM 2439 C C . ILE A 1 329 ? 18.592 15.491 14.794 1 97.98 329 ILE A C 1
ATOM 2441 O O . ILE A 1 329 ? 18.769 15.674 13.587 1 97.98 329 ILE A O 1
ATOM 2445 N N . GLU A 1 330 ? 19.425 15.951 15.705 1 97.57 330 GLU A N 1
ATOM 2446 C CA . GLU A 1 330 ? 20.617 16.714 15.344 1 97.57 330 GLU A CA 1
ATOM 2447 C C . GLU A 1 330 ? 21.574 15.876 14.5 1 97.57 330 GLU A C 1
ATOM 2449 O O . GLU A 1 330 ? 22.171 16.379 13.546 1 97.57 330 GLU A O 1
ATOM 2454 N N . LYS A 1 331 ? 21.699 14.628 14.855 1 97.47 331 LYS A N 1
ATOM 2455 C CA . LYS A 1 331 ? 22.54 13.727 14.072 1 97.47 331 LYS A CA 1
ATOM 2456 C C . LYS A 1 331 ? 22.013 13.584 12.647 1 97.47 331 LYS A C 1
ATOM 2458 O O . LYS A 1 331 ? 22.778 13.673 11.684 1 97.47 331 LYS A O 1
ATOM 2463 N N . ASP A 1 332 ? 20.726 13.344 12.552 1 96.8 332 ASP A N 1
ATOM 2464 C CA . ASP A 1 332 ? 20.114 13.19 11.235 1 96.8 332 ASP A CA 1
ATOM 2465 C C . ASP A 1 332 ? 20.194 14.49 10.438 1 96.8 332 ASP A C 1
ATOM 2467 O O . ASP A 1 332 ? 20.369 14.466 9.218 1 96.8 332 ASP A O 1
ATOM 2471 N N . TYR A 1 333 ? 20.035 15.617 11.125 1 95.37 333 TYR A N 1
ATOM 2472 C CA . TYR A 1 333 ? 20.166 16.922 10.488 1 95.37 333 TYR A CA 1
ATOM 2473 C C . TYR A 1 333 ? 21.549 17.091 9.869 1 95.37 333 TYR A C 1
ATOM 2475 O O . TYR A 1 333 ? 21.677 17.573 8.741 1 95.37 333 TYR A O 1
ATOM 2483 N N . GLU A 1 334 ? 22.583 16.687 10.505 1 94.35 334 GLU A N 1
ATOM 2484 C CA . GLU A 1 334 ? 23.954 16.783 10.014 1 94.35 334 GLU A CA 1
ATOM 2485 C C . GLU A 1 334 ? 24.157 15.923 8.771 1 94.35 334 GLU A C 1
ATOM 2487 O O . GLU A 1 334 ? 24.767 16.366 7.795 1 94.35 334 GLU A O 1
ATOM 2492 N N . ILE A 1 335 ? 23.574 14.819 8.799 1 93.61 335 ILE A N 1
ATOM 2493 C CA . ILE A 1 335 ? 23.779 13.855 7.723 1 93.61 335 ILE A CA 1
ATOM 2494 C C . ILE A 1 335 ? 22.946 14.254 6.507 1 93.61 335 ILE A C 1
ATOM 2496 O O . ILE A 1 335 ? 23.446 14.261 5.379 1 93.61 335 ILE A O 1
ATOM 2500 N N . ILE A 1 336 ? 21.697 14.626 6.736 1 93.01 336 ILE A N 1
ATOM 2501 C CA . ILE A 1 336 ? 20.723 14.762 5.658 1 93.01 336 ILE A CA 1
ATOM 2502 C C . ILE A 1 336 ? 20.778 16.178 5.088 1 93.01 336 ILE A C 1
ATOM 2504 O O . ILE A 1 336 ? 20.637 16.373 3.879 1 93.01 336 ILE A O 1
ATOM 2508 N N . VAL A 1 337 ? 20.98 17.159 5.929 1 88.51 337 VAL A N 1
ATOM 2509 C CA . VAL A 1 337 ? 20.879 18.55 5.503 1 88.51 337 VAL A CA 1
ATOM 2510 C C . VAL A 1 337 ? 22.276 19.139 5.321 1 88.51 337 VAL A C 1
ATOM 2512 O O . VAL A 1 337 ? 22.588 19.7 4.268 1 88.51 337 VAL A O 1
ATOM 2515 N N . GLU A 1 338 ? 23.15 18.922 6.248 1 84.96 338 GLU A N 1
ATOM 2516 C CA . GLU A 1 338 ? 24.447 19.591 6.202 1 84.96 338 GLU A CA 1
ATOM 2517 C C . GLU A 1 338 ? 25.406 18.87 5.259 1 84.96 338 GLU A C 1
ATOM 2519 O O . GLU A 1 338 ? 26.186 19.509 4.55 1 84.96 338 GLU A O 1
ATOM 2524 N N . GLN A 1 339 ? 25.318 17.573 5.132 1 75.82 339 GLN A N 1
ATOM 2525 C CA . GLN A 1 339 ? 26.24 16.839 4.272 1 75.82 339 GLN A CA 1
ATOM 2526 C C . GLN A 1 339 ? 25.72 16.771 2.839 1 75.82 339 GLN A C 1
ATOM 2528 O O . GLN A 1 339 ? 26.496 16.585 1.899 1 75.82 339 GLN A O 1
ATOM 2533 N N . ALA A 1 340 ? 24.435 16.846 2.68 1 65.65 340 ALA A N 1
ATOM 2534 C CA . ALA A 1 340 ? 23.862 16.813 1.336 1 65.65 340 ALA A CA 1
ATOM 2535 C C . ALA A 1 340 ? 24.201 18.085 0.565 1 65.65 340 ALA A C 1
ATOM 2537 O O . ALA A 1 340 ? 24.279 18.07 -0.666 1 65.65 340 ALA A O 1
ATOM 2538 N N . LYS A 1 341 ? 24.322 19.172 1.303 1 62.7 341 LYS A N 1
ATOM 2539 C CA . LYS A 1 341 ? 24.686 20.433 0.664 1 62.7 341 LYS A CA 1
ATOM 2540 C C . LYS A 1 341 ? 26.169 20.458 0.304 1 62.7 341 LYS A C 1
ATOM 2542 O O . LYS A 1 341 ? 26.622 21.346 -0.421 1 62.7 341 LYS A O 1
ATOM 2547 N N . LYS A 1 342 ? 27.106 19.404 0.696 1 54.41 342 LYS A N 1
ATOM 2548 C CA . LYS A 1 342 ? 28.524 19.385 0.349 1 54.41 342 LYS A CA 1
ATOM 2549 C C . LYS A 1 342 ? 28.778 18.511 -0.875 1 54.41 342 LYS A C 1
ATOM 2551 O O . LYS A 1 342 ? 28.073 17.525 -1.098 1 54.41 342 LYS A O 1
ATOM 2556 N N . MET B 1 1 ? -7.527 -36.017 3.286 1 75.52 1 MET B N 1
ATOM 2557 C CA . MET B 1 1 ? -6.603 -35.173 4.039 1 75.52 1 MET B CA 1
ATOM 2558 C C . MET B 1 1 ? -6.68 -33.725 3.565 1 75.52 1 MET B C 1
ATOM 2560 O O . MET B 1 1 ? -6.909 -33.466 2.383 1 75.52 1 MET B O 1
ATOM 2564 N N . SER B 1 2 ? -6.639 -32.778 4.473 1 93.51 2 SER B N 1
ATOM 2565 C CA . SER B 1 2 ? -6.821 -31.358 4.194 1 93.51 2 SER B CA 1
ATOM 2566 C C . SER B 1 2 ? -5.612 -30.779 3.465 1 93.51 2 SER B C 1
ATOM 2568 O O . SER B 1 2 ? -5.761 -29.934 2.58 1 93.51 2 SER B O 1
ATOM 2570 N N . TYR B 1 3 ? -4.439 -31.306 3.829 1 97.25 3 TYR B N 1
ATOM 2571 C CA . TYR B 1 3 ? -3.235 -30.913 3.105 1 97.25 3 TYR B CA 1
ATOM 2572 C C . TYR B 1 3 ? -2.138 -31.96 3.261 1 97.25 3 TYR B C 1
ATOM 2574 O O . TYR B 1 3 ? -2.264 -32.884 4.067 1 97.25 3 TYR B O 1
ATOM 2582 N N . ARG B 1 4 ? -1.091 -31.981 2.439 1 97.03 4 ARG B N 1
ATOM 2583 C CA . ARG B 1 4 ? 0.045 -32.89 2.553 1 97.03 4 ARG B CA 1
ATOM 2584 C C . ARG B 1 4 ? 1.349 -32.184 2.199 1 97.03 4 ARG B C 1
ATOM 2586 O O . ARG B 1 4 ? 1.353 -31.231 1.417 1 97.03 4 ARG B O 1
ATOM 2593 N N . VAL B 1 5 ? 2.434 -32.635 2.752 1 97.99 5 VAL B N 1
ATOM 2594 C CA . VAL B 1 5 ? 3.776 -32.174 2.41 1 97.99 5 VAL B CA 1
ATOM 2595 C C . VAL B 1 5 ? 4.242 -32.849 1.122 1 97.99 5 VAL B C 1
ATOM 2597 O O . VAL B 1 5 ? 4.28 -34.079 1.037 1 97.99 5 VAL B O 1
ATOM 2600 N N . VAL B 1 6 ? 4.512 -32.037 0.113 1 97.09 6 VAL B N 1
ATOM 2601 C CA . VAL B 1 6 ? 4.91 -32.53 -1.201 1 97.09 6 VAL B CA 1
ATOM 2602 C C . VAL B 1 6 ? 6.433 -32.601 -1.287 1 97.09 6 VAL B C 1
ATOM 2604 O O . VAL B 1 6 ? 6.982 -33.461 -1.98 1 97.09 6 VAL B O 1
ATOM 2607 N N . LYS B 1 7 ? 7.064 -31.736 -0.633 1 97.34 7 LYS B N 1
ATOM 2608 C CA . LYS B 1 7 ? 8.52 -31.632 -0.6 1 97.34 7 LYS B CA 1
ATOM 2609 C C . LYS B 1 7 ? 8.997 -30.995 0.702 1 97.34 7 LYS B C 1
ATOM 2611 O O . LYS B 1 7 ? 8.492 -29.945 1.106 1 97.34 7 LYS B O 1
ATOM 2616 N N . GLY B 1 8 ? 9.928 -31.663 1.352 1 97.84 8 GLY B N 1
ATOM 2617 C CA . GLY B 1 8 ? 10.603 -31.045 2.482 1 97.84 8 GLY B CA 1
ATOM 2618 C C . GLY B 1 8 ? 9.799 -31.112 3.767 1 97.84 8 GLY B C 1
ATOM 2619 O O . GLY B 1 8 ? 9.19 -32.14 4.07 1 97.84 8 GLY B O 1
ATOM 2620 N N . GLU B 1 9 ? 9.752 -30.031 4.547 1 97.81 9 GLU B N 1
ATOM 2621 C CA . GLU B 1 9 ? 9.205 -30.002 5.901 1 97.81 9 GLU B CA 1
ATOM 2622 C C . GLU B 1 9 ? 7.807 -29.39 5.918 1 97.81 9 GLU B C 1
ATOM 2624 O O . GLU B 1 9 ? 7.445 -28.632 5.016 1 97.81 9 GLU B O 1
ATOM 2629 N N . ASP B 1 10 ? 7.131 -29.774 6.994 1 98.55 10 ASP B N 1
ATOM 2630 C CA . ASP B 1 10 ? 5.836 -29.154 7.258 1 98.55 10 ASP B CA 1
ATOM 2631 C C . ASP B 1 10 ? 6.006 -27.776 7.893 1 98.55 10 ASP B C 1
ATOM 2633 O O . ASP B 1 10 ? 6.396 -27.667 9.057 1 98.55 10 ASP B O 1
ATOM 2637 N N . PHE B 1 11 ? 5.701 -26.733 7.132 1 98.6 11 PHE B N 1
ATOM 2638 C CA . PHE B 1 11 ? 5.87 -25.37 7.623 1 98.6 11 PHE B CA 1
ATOM 2639 C C . PHE B 1 11 ? 4.525 -24.757 7.994 1 98.6 11 PHE B C 1
ATOM 2641 O O . PHE B 1 11 ? 4.436 -23.556 8.255 1 98.6 11 PHE B O 1
ATOM 2648 N N . SER B 1 12 ? 3.449 -25.504 8.033 1 98.13 12 SER B N 1
ATOM 2649 C CA . SER B 1 12 ? 2.084 -25.005 8.162 1 98.13 12 SER B CA 1
ATOM 2650 C C . SER B 1 12 ? 1.888 -24.266 9.482 1 98.13 12 SER B C 1
ATOM 2652 O O . SER B 1 12 ? 0.983 -23.437 9.607 1 98.13 12 SER B O 1
ATOM 2654 N N . HIS B 1 13 ? 2.688 -24.487 10.514 1 97.91 13 HIS B N 1
ATOM 2655 C CA . HIS B 1 13 ? 2.588 -23.814 11.804 1 97.91 13 HIS B CA 1
ATOM 2656 C C . HIS B 1 13 ? 2.781 -22.309 11.657 1 97.91 13 HIS B C 1
ATOM 2658 O O . HIS B 1 13 ? 2.286 -21.532 12.477 1 97.91 13 HIS B O 1
ATOM 2664 N N . LEU B 1 14 ? 3.494 -21.873 10.647 1 98.29 14 LEU B N 1
ATOM 2665 C CA . LEU B 1 14 ? 3.741 -20.456 10.405 1 98.29 14 LEU B CA 1
ATOM 2666 C C . LEU B 1 14 ? 2.433 -19.708 10.171 1 98.29 14 LEU B C 1
ATOM 2668 O O . LEU B 1 14 ? 2.344 -18.507 10.433 1 98.29 14 LEU B O 1
ATOM 2672 N N . LEU B 1 15 ? 1.408 -20.419 9.712 1 98.12 15 LEU B N 1
ATOM 2673 C CA . LEU B 1 15 ? 0.167 -19.788 9.274 1 98.12 15 LEU B CA 1
ATOM 2674 C C . LEU B 1 15 ? -0.78 -19.576 10.451 1 98.12 15 LEU B C 1
ATOM 2676 O O . LEU B 1 15 ? -1.901 -19.095 10.271 1 98.12 15 LEU B O 1
ATOM 2680 N N . GLU B 1 16 ? -0.354 -19.91 11.63 1 96.96 16 GLU B N 1
ATOM 2681 C CA . GLU B 1 16 ? -1.09 -19.63 12.859 1 96.96 16 GLU B CA 1
ATOM 2682 C C . GLU B 1 16 ? -0.73 -18.255 13.416 1 96.96 16 GLU B C 1
ATOM 2684 O O . GLU B 1 16 ? -1.324 -17.802 14.397 1 96.96 16 GLU B O 1
ATOM 2689 N N . ARG B 1 17 ? 0.185 -17.596 12.726 1 94.94 17 ARG B N 1
ATOM 2690 C CA . ARG B 1 17 ? 0.665 -16.276 13.124 1 94.94 17 ARG B CA 1
ATOM 2691 C C . ARG B 1 17 ? -0.047 -15.176 12.343 1 94.94 17 ARG B C 1
ATOM 2693 O O . ARG B 1 17 ? -1.08 -15.421 11.717 1 94.94 17 ARG B O 1
ATOM 2700 N N . ASP B 1 18 ? 0.444 -13.924 12.547 1 95.57 18 ASP B N 1
ATOM 2701 C CA . ASP B 1 18 ? -0.112 -12.789 11.817 1 95.57 18 ASP B CA 1
ATOM 2702 C C . ASP B 1 18 ? 0.36 -12.785 10.365 1 95.57 18 ASP B C 1
ATOM 2704 O O . ASP B 1 18 ? 1.523 -12.489 10.085 1 95.57 18 ASP B O 1
ATOM 2708 N N . VAL B 1 19 ? -0.582 -13.094 9.488 1 98.04 19 VAL B N 1
ATOM 2709 C CA . VAL B 1 19 ? -0.257 -13.239 8.073 1 98.04 19 VAL B CA 1
ATOM 2710 C C . VAL B 1 19 ? -0.819 -12.054 7.29 1 98.04 19 VAL B C 1
ATOM 2712 O O . VAL B 1 19 ? -1.965 -11.651 7.501 1 98.04 19 VAL B O 1
ATOM 2715 N N . ALA B 1 20 ? -0.013 -11.458 6.518 1 98.02 20 ALA B N 1
ATOM 2716 C CA . ALA B 1 20 ? -0.493 -10.527 5.501 1 98.02 20 ALA B CA 1
ATOM 2717 C C . ALA B 1 20 ? -0.57 -11.2 4.134 1 98.02 20 ALA B C 1
ATOM 2719 O O . ALA B 1 20 ? 0.374 -11.872 3.711 1 98.02 20 ALA B O 1
ATOM 2720 N N . PHE B 1 21 ? -1.689 -11.102 3.488 1 98.76 21 PHE B N 1
ATOM 2721 C CA . PHE B 1 21 ? -1.83 -11.62 2.132 1 98.76 21 PHE B CA 1
ATOM 2722 C C . PHE B 1 21 ? -1.544 -10.531 1.105 1 98.76 21 PHE B C 1
ATOM 2724 O O . PHE B 1 21 ? -2.263 -9.532 1.034 1 98.76 21 PHE B O 1
ATOM 2731 N N . LEU B 1 22 ? -0.522 -10.651 0.301 1 98.84 22 LEU B N 1
ATOM 2732 C CA . LEU B 1 22 ? -0.157 -9.739 -0.778 1 98.84 22 LEU B CA 1
ATOM 2733 C C . LEU B 1 22 ? -0.445 -10.365 -2.139 1 98.84 22 LEU B C 1
ATOM 2735 O O . LEU B 1 22 ? 0.081 -11.433 -2.459 1 98.84 22 LEU B O 1
ATOM 2739 N N . LEU B 1 23 ? -1.297 -9.735 -2.918 1 98.92 23 LEU B N 1
ATOM 2740 C CA . LEU B 1 23 ? -1.572 -10.2 -4.273 1 98.92 23 LEU B CA 1
ATOM 2741 C C . LEU B 1 23 ? -0.839 -9.344 -5.3 1 98.92 23 LEU B C 1
ATOM 2743 O O . LEU B 1 23 ? -1.168 -8.169 -5.484 1 98.92 23 LEU B O 1
ATOM 2747 N N . CYS B 1 24 ? 0.148 -9.932 -5.942 1 98.93 24 CYS B N 1
ATOM 2748 C CA . CYS B 1 24 ? 0.84 -9.26 -7.037 1 98.93 24 CYS B CA 1
ATOM 2749 C C . CYS B 1 24 ? 0.124 -9.498 -8.361 1 98.93 24 CYS B C 1
ATOM 2751 O O . CYS B 1 24 ? -0.08 -10.644 -8.765 1 98.93 24 CYS B O 1
ATOM 2753 N N . ILE B 1 25 ? -0.26 -8.427 -9.021 1 98.88 25 ILE B N 1
ATOM 2754 C CA . ILE B 1 25 ? -0.996 -8.567 -10.272 1 98.88 25 ILE B CA 1
ATOM 2755 C C . ILE B 1 25 ? -0.269 -7.817 -11.386 1 98.88 25 ILE B C 1
ATOM 2757 O O . ILE B 1 25 ? 0.374 -6.794 -11.137 1 98.88 25 ILE B O 1
ATOM 2761 N N . GLY B 1 26 ? -0.319 -8.333 -12.563 1 98.67 26 GLY B N 1
ATOM 2762 C CA . GLY B 1 26 ? 0.376 -7.722 -13.686 1 98.67 26 GLY B CA 1
ATOM 2763 C C . GLY B 1 26 ? -0.021 -8.312 -15.026 1 98.67 26 GLY B C 1
ATOM 2764 O O . GLY B 1 26 ? -0.832 -9.239 -15.086 1 98.67 26 GLY B O 1
ATOM 2765 N N . ASN B 1 27 ? 0.487 -7.702 -16.098 1 98.53 27 ASN B N 1
ATOM 2766 C CA . ASN B 1 27 ? 0.271 -8.152 -17.469 1 98.53 27 ASN B CA 1
ATOM 2767 C C . ASN B 1 27 ? 1.59 -8.347 -18.21 1 98.53 27 ASN B C 1
ATOM 2769 O O . ASN B 1 27 ? 2.598 -7.726 -17.866 1 98.53 27 ASN B O 1
ATOM 2773 N N . THR B 1 28 ? 1.585 -9.182 -19.105 1 98.38 28 THR B N 1
ATOM 2774 C CA . THR B 1 28 ? 2.659 -9.364 -20.076 1 98.38 28 THR B CA 1
ATOM 2775 C C . THR B 1 28 ? 2.093 -9.54 -21.482 1 98.38 28 THR B C 1
ATOM 2777 O O . THR B 1 28 ? 1.081 -10.22 -21.669 1 98.38 28 THR B O 1
ATOM 2780 N N . ARG B 1 29 ? 2.714 -8.944 -22.431 1 97.84 29 ARG B N 1
ATOM 2781 C CA . ARG B 1 29 ? 2.266 -9.046 -23.816 1 97.84 29 ARG B CA 1
ATOM 2782 C C . ARG B 1 29 ? 2.524 -10.442 -24.373 1 97.84 29 ARG B C 1
ATOM 2784 O O . ARG B 1 29 ? 2.045 -10.781 -25.457 1 97.84 29 ARG B O 1
ATOM 2791 N N . THR B 1 30 ? 3.245 -11.295 -23.665 1 97.69 30 THR B N 1
ATOM 2792 C CA . THR B 1 30 ? 3.334 -12.711 -24 1 97.69 30 THR B CA 1
ATOM 2793 C C . THR B 1 30 ? 1.945 -13.338 -24.077 1 97.69 30 THR B C 1
ATOM 2795 O O . THR B 1 30 ? 1.715 -14.256 -24.867 1 97.69 30 THR B O 1
ATOM 2798 N N . ALA B 1 31 ? 1.011 -12.797 -23.32 1 95.74 31 ALA B N 1
ATOM 2799 C CA . ALA B 1 31 ? -0.355 -13.311 -23.276 1 95.74 31 ALA B CA 1
ATOM 2800 C C . ALA B 1 31 ? -1.092 -13.024 -24.581 1 95.74 31 ALA B C 1
ATOM 2802 O O . ALA B 1 31 ? -2.149 -13.603 -24.845 1 95.74 31 ALA B O 1
ATOM 2803 N N . GLU B 1 32 ? -0.538 -12.163 -25.363 1 93.92 32 GLU B N 1
ATOM 2804 C CA . GLU B 1 32 ? -1.177 -11.789 -26.621 1 93.92 32 GLU B CA 1
ATOM 2805 C C . GLU B 1 32 ? -0.892 -12.817 -27.712 1 93.92 32 GLU B C 1
ATOM 2807 O O . GLU B 1 32 ? -1.52 -12.795 -28.772 1 93.92 32 GLU B O 1
ATOM 2812 N N . ILE B 1 33 ? 0.049 -13.706 -27.445 1 92.99 33 ILE B N 1
ATOM 2813 C CA . ILE B 1 33 ? 0.336 -14.783 -28.387 1 92.99 33 ILE B CA 1
ATOM 2814 C C . ILE B 1 33 ? -0.843 -15.751 -28.44 1 92.99 33 ILE B C 1
ATOM 2816 O O . ILE B 1 33 ? -1.286 -16.257 -27.406 1 92.99 33 ILE B O 1
ATOM 2820 N N . GLN B 1 34 ? -1.279 -16.014 -29.58 1 87.75 34 GLN B N 1
ATOM 2821 C CA . GLN B 1 34 ? -2.446 -16.871 -29.754 1 87.75 34 GLN B CA 1
ATOM 2822 C C . GLN B 1 34 ? -2.2 -18.26 -29.172 1 87.75 34 GLN B C 1
ATOM 2824 O O . GLN B 1 34 ? -1.177 -18.886 -29.456 1 87.75 34 GLN B O 1
ATOM 2829 N N . GLY B 1 35 ? -3.103 -18.647 -28.294 1 85.18 35 GLY B N 1
ATOM 2830 C CA . GLY B 1 35 ? -3.049 -20.005 -27.776 1 85.18 35 GLY B CA 1
ATOM 2831 C C . GLY B 1 35 ? -2.198 -20.133 -26.527 1 85.18 35 GLY B C 1
ATOM 2832 O O . GLY B 1 35 ? -2.105 -21.214 -25.941 1 85.18 35 GLY B O 1
ATOM 2833 N N . ILE B 1 36 ? -1.591 -19.093 -26.087 1 87.96 36 ILE B N 1
ATOM 2834 C CA . ILE B 1 36 ? -0.638 -19.155 -24.985 1 87.96 36 ILE B CA 1
ATOM 2835 C C . ILE B 1 36 ? -1.388 -19.295 -23.662 1 87.96 36 ILE B C 1
ATOM 2837 O O . ILE B 1 36 ? -0.883 -19.906 -22.717 1 87.96 36 ILE B O 1
ATOM 2841 N N . THR B 1 37 ? -2.579 -18.674 -23.599 1 79.55 37 THR B N 1
ATOM 2842 C CA . THR B 1 37 ? -3.316 -18.665 -22.34 1 79.55 37 THR B CA 1
ATOM 2843 C C . THR B 1 37 ? -4.809 -18.861 -22.585 1 79.55 37 THR B C 1
ATOM 2845 O O . THR B 1 37 ? -5.306 -18.58 -23.678 1 79.55 37 THR B O 1
ATOM 2848 N N . VAL B 1 38 ? -5.467 -19.359 -21.537 1 70.49 38 VAL B N 1
ATOM 2849 C CA . VAL B 1 38 ? -6.916 -19.528 -21.577 1 70.49 38 VAL B CA 1
ATOM 2850 C C . VAL B 1 38 ? -7.579 -18.535 -20.626 1 70.49 38 VAL B C 1
ATOM 2852 O O . VAL B 1 38 ? -8.757 -18.678 -20.291 1 70.49 38 VAL B O 1
ATOM 2855 N N . ALA B 1 39 ? -6.712 -17.657 -20.198 1 73.22 39 ALA B N 1
ATOM 2856 C CA . ALA B 1 39 ? -7.274 -16.642 -19.31 1 73.22 39 ALA B CA 1
ATOM 2857 C C . ALA B 1 39 ? -8.222 -15.716 -20.067 1 73.22 39 ALA B C 1
ATOM 2859 O O . ALA B 1 39 ? -7.913 -15.271 -21.174 1 73.22 39 ALA B O 1
ATOM 2860 N N . GLY B 1 40 ? -9.439 -15.48 -19.408 1 73.95 40 GLY B N 1
ATOM 2861 C CA . GLY B 1 40 ? -10.414 -14.598 -20.029 1 73.95 40 GLY B CA 1
ATOM 2862 C C . GLY B 1 40 ? -11.341 -15.317 -20.992 1 73.95 40 GLY B C 1
ATOM 2863 O O . GLY B 1 40 ? -10.918 -16.232 -21.702 1 73.95 40 GLY B O 1
ATOM 2864 N N . GLU B 1 41 ? -12.474 -14.842 -21.077 1 73.27 41 GLU B N 1
ATOM 2865 C CA . GLU B 1 41 ? -13.476 -15.432 -21.96 1 73.27 41 GLU B CA 1
ATOM 2866 C C . GLU B 1 41 ? -13.156 -15.148 -23.425 1 73.27 41 GLU B C 1
ATOM 2868 O O . GLU B 1 41 ? -13.574 -15.894 -24.312 1 73.27 41 GLU B O 1
ATOM 2873 N N . SER B 1 42 ? -12.415 -13.99 -23.678 1 78.65 42 SER B N 1
ATOM 2874 C CA . SER B 1 42 ? -11.987 -13.555 -25.003 1 78.65 42 SER B CA 1
ATOM 2875 C C . SER B 1 42 ? -10.63 -12.862 -24.946 1 78.65 42 SER B C 1
ATOM 2877 O O . SER B 1 42 ? -10.196 -12.423 -23.879 1 78.65 42 SER B O 1
ATOM 2879 N N . PRO B 1 43 ? -9.988 -12.796 -26.088 1 79.91 43 PRO B N 1
ATOM 2880 C CA . PRO B 1 43 ? -8.684 -12.129 -26.123 1 79.91 43 PRO B CA 1
ATOM 2881 C C . PRO B 1 43 ? -8.743 -10.69 -25.614 1 79.91 43 PRO B C 1
ATOM 2883 O O . PRO B 1 43 ? -7.8 -10.219 -24.973 1 79.91 43 PRO B O 1
ATOM 2886 N N . GLU B 1 44 ? -9.859 -10.042 -25.818 1 85.22 44 GLU B N 1
ATOM 2887 C CA . GLU B 1 44 ? -10.008 -8.641 -25.433 1 85.22 44 GLU B CA 1
ATOM 2888 C C . GLU B 1 44 ? -10.139 -8.495 -23.92 1 85.22 44 GLU B C 1
ATOM 2890 O O . GLU B 1 44 ? -9.88 -7.423 -23.37 1 85.22 44 GLU B O 1
ATOM 2895 N N . LEU B 1 45 ? -10.407 -9.588 -23.287 1 88.86 45 LEU B N 1
ATOM 2896 C CA . LEU B 1 45 ? -10.693 -9.524 -21.858 1 88.86 45 LEU B CA 1
ATOM 2897 C C . LEU B 1 45 ? -9.495 -9.998 -21.042 1 88.86 45 LEU B C 1
ATOM 2899 O O . LEU B 1 45 ? -9.473 -9.847 -19.818 1 88.86 45 LEU B O 1
ATOM 2903 N N . ILE B 1 46 ? -8.474 -10.463 -21.721 1 90.59 46 ILE B N 1
ATOM 2904 C CA . ILE B 1 46 ? -7.31 -11.027 -21.047 1 90.59 46 ILE B CA 1
ATOM 2905 C C . ILE B 1 46 ? -6.658 -9.965 -20.165 1 90.59 46 ILE B C 1
ATOM 2907 O O . ILE B 1 46 ? -6.285 -10.241 -19.023 1 90.59 46 ILE B O 1
ATOM 2911 N N . LYS B 1 47 ? -6.602 -8.709 -20.673 1 94.76 47 LYS B N 1
ATOM 2912 C CA . LYS B 1 47 ? -5.918 -7.64 -19.952 1 94.76 47 LYS B CA 1
ATOM 2913 C C . LYS B 1 47 ? -6.672 -7.265 -18.68 1 94.76 47 LYS B C 1
ATOM 2915 O O . LYS B 1 47 ? -6.11 -6.634 -17.782 1 94.76 47 LYS B O 1
ATOM 2920 N N . PHE B 1 48 ? -7.932 -7.703 -18.516 1 96.22 48 PHE B N 1
ATOM 2921 C CA . PHE B 1 48 ? -8.765 -7.333 -17.378 1 96.22 48 PHE B CA 1
ATOM 2922 C C . PHE B 1 48 ? -8.717 -8.408 -16.299 1 96.22 48 PHE B C 1
ATOM 2924 O O . PHE B 1 48 ? -9.183 -8.191 -15.179 1 96.22 48 PHE B O 1
ATOM 2931 N N . THR B 1 49 ? -8.107 -9.541 -16.554 1 95.54 49 THR B N 1
ATOM 2932 C CA . THR B 1 49 ? -8.128 -10.669 -15.63 1 95.54 49 THR B CA 1
ATOM 2933 C C . THR B 1 49 ? -7.494 -10.287 -14.295 1 95.54 49 THR B C 1
ATOM 2935 O O . THR B 1 49 ? -8.1 -10.474 -13.238 1 95.54 49 THR B O 1
ATOM 2938 N N . PRO B 1 50 ? -6.321 -9.644 -14.331 1 97.7 50 PRO B N 1
ATOM 2939 C CA . PRO B 1 50 ? -5.679 -9.362 -13.045 1 97.7 50 PRO B CA 1
ATOM 2940 C C . PRO B 1 50 ? -6.476 -8.378 -12.191 1 97.7 50 PRO B C 1
ATOM 2942 O O . PRO B 1 50 ? -6.746 -8.652 -11.019 1 97.7 50 PRO B O 1
ATOM 2945 N N . PRO B 1 51 ? -6.925 -7.219 -12.762 1 97.94 51 PRO B N 1
ATOM 2946 C CA . PRO B 1 51 ? -7.713 -6.313 -11.923 1 97.94 51 PRO B CA 1
ATOM 2947 C C . PRO B 1 51 ? -9.042 -6.923 -11.481 1 97.94 51 PRO B C 1
ATOM 2949 O O . PRO B 1 51 ? -9.494 -6.681 -10.359 1 97.94 51 PRO B O 1
ATOM 2952 N N . ALA B 1 52 ? -9.668 -7.721 -12.312 1 96.94 52 ALA B N 1
ATOM 2953 C CA . ALA B 1 52 ? -10.936 -8.353 -11.957 1 96.94 52 ALA B CA 1
ATOM 2954 C C . ALA B 1 52 ? -10.756 -9.327 -10.796 1 96.94 52 ALA B C 1
ATOM 2956 O O . ALA B 1 52 ? -11.583 -9.373 -9.882 1 96.94 52 ALA B O 1
ATOM 2957 N N . ASP B 1 53 ? -9.705 -10.054 -10.834 1 97.6 53 ASP B N 1
ATOM 2958 C CA . ASP B 1 53 ? -9.4 -10.964 -9.735 1 97.6 53 ASP B CA 1
ATOM 2959 C C . ASP B 1 53 ? -9.229 -10.203 -8.422 1 97.6 53 ASP B C 1
ATOM 2961 O O . ASP B 1 53 ? -9.765 -10.609 -7.389 1 97.6 53 ASP B O 1
ATOM 2965 N N . ALA B 1 54 ? -8.493 -9.144 -8.455 1 98.35 54 ALA B N 1
ATOM 2966 C CA . ALA B 1 54 ? -8.243 -8.339 -7.262 1 98.35 54 ALA B CA 1
ATOM 2967 C C . ALA B 1 54 ? -9.538 -7.734 -6.728 1 98.35 54 ALA B C 1
ATOM 2969 O O . ALA B 1 54 ? -9.784 -7.745 -5.519 1 98.35 54 ALA B O 1
ATOM 2970 N N . GLU B 1 55 ? -10.347 -7.185 -7.62 1 97.79 55 GLU B N 1
ATOM 2971 C CA . GLU B 1 55 ? -11.623 -6.588 -7.238 1 97.79 55 GLU B CA 1
ATOM 2972 C C . GLU B 1 55 ? -12.545 -7.621 -6.595 1 97.79 55 GLU B C 1
ATOM 2974 O O . GLU B 1 55 ? -13.221 -7.328 -5.608 1 97.79 55 GLU B O 1
ATOM 2979 N N . LEU B 1 56 ? -12.509 -8.788 -7.155 1 97.27 56 LEU B N 1
ATOM 2980 C CA . LEU B 1 56 ? -13.312 -9.87 -6.596 1 97.27 56 LEU B CA 1
ATOM 2981 C C . LEU B 1 56 ? -12.925 -10.141 -5.146 1 97.27 56 LEU B C 1
ATOM 2983 O O . LEU B 1 56 ? -13.791 -10.381 -4.303 1 97.27 56 LEU B O 1
ATOM 2987 N N . LEU B 1 57 ? -11.657 -10.091 -4.829 1 97.84 57 LEU B N 1
ATOM 2988 C CA . LEU B 1 57 ? -11.19 -10.368 -3.475 1 97.84 57 LEU B CA 1
ATOM 2989 C C . LEU B 1 57 ? -11.678 -9.3 -2.503 1 97.84 57 LEU B C 1
ATOM 2991 O O . LEU B 1 57 ? -11.889 -9.58 -1.321 1 97.84 57 LEU B O 1
ATOM 2995 N N . TYR B 1 58 ? -11.844 -8.081 -2.959 1 95.99 58 TYR B N 1
ATOM 2996 C CA . TYR B 1 58 ? -12.246 -6.985 -2.085 1 95.99 58 TYR B CA 1
ATOM 2997 C C . TYR B 1 58 ? -13.763 -6.917 -1.957 1 95.99 58 TYR B C 1
ATOM 2999 O O . TYR B 1 58 ? -14.291 -6.664 -0.871 1 95.99 58 TYR B O 1
ATOM 3007 N N . TYR B 1 59 ? -14.464 -7.173 -3.155 1 95.49 59 TYR B N 1
ATOM 3008 C CA . TYR B 1 59 ? -15.876 -6.813 -3.205 1 95.49 59 TYR B CA 1
ATOM 3009 C C . TYR B 1 59 ? -16.754 -8.057 -3.28 1 95.49 59 TYR B C 1
ATOM 3011 O O . TYR B 1 59 ? -17.963 -7.986 -3.048 1 95.49 59 TYR B O 1
ATOM 3019 N N . GLY B 1 60 ? -16.216 -9.164 -3.634 1 95.44 60 GLY B N 1
ATOM 3020 C CA . GLY B 1 60 ? -17.038 -10.31 -3.991 1 95.44 60 GLY B CA 1
ATOM 3021 C C . GLY B 1 60 ? -17.686 -10.177 -5.356 1 95.44 60 GLY B C 1
ATOM 3022 O O . GLY B 1 60 ? -18.608 -10.925 -5.686 1 95.44 60 GLY B O 1
ATOM 3023 N N . HIS B 1 61 ? -17.25 -9.159 -6.027 1 94.48 61 HIS B N 1
ATOM 3024 C CA . HIS B 1 61 ? -17.638 -8.936 -7.415 1 94.48 61 HIS B CA 1
ATOM 3025 C C . HIS B 1 61 ? -16.618 -8.063 -8.139 1 94.48 61 HIS B C 1
ATOM 3027 O O . HIS B 1 61 ? -15.723 -7.496 -7.509 1 94.48 61 HIS B O 1
ATOM 3033 N N . CYS B 1 62 ? -16.755 -8.018 -9.465 1 93.8 62 CYS B N 1
ATOM 3034 C CA . CYS B 1 62 ? -15.837 -7.229 -10.279 1 93.8 62 CYS B CA 1
ATOM 3035 C C . CYS B 1 62 ? -16.465 -5.898 -10.675 1 93.8 62 CYS B C 1
ATOM 3037 O O . CYS B 1 62 ? -17.681 -5.808 -10.851 1 93.8 62 CYS B O 1
ATOM 3039 N N . LYS B 1 63 ? -15.694 -4.898 -10.798 1 93.97 63 LYS B N 1
ATOM 3040 C CA . LYS B 1 63 ? -16.16 -3.588 -11.244 1 93.97 63 LYS B CA 1
ATOM 3041 C C . LYS B 1 63 ? -15.653 -3.274 -12.649 1 93.97 63 LYS B C 1
ATOM 3043 O O . LYS B 1 63 ? -16.317 -2.568 -13.411 1 93.97 63 LYS B O 1
ATOM 3048 N N . SER B 1 64 ? -14.542 -3.821 -13.032 1 92.32 64 SER B N 1
ATOM 3049 C CA . SER B 1 64 ? -13.921 -3.532 -14.32 1 92.32 64 SER B CA 1
ATOM 3050 C C . SER B 1 64 ? -14.612 -4.289 -15.449 1 92.32 64 SER B C 1
ATOM 3052 O O . SER B 1 64 ? -14.587 -3.854 -16.602 1 92.32 64 SER B O 1
ATOM 3054 N N . ILE B 1 65 ? -15.138 -5.429 -15.092 1 89.9 65 ILE B N 1
ATOM 3055 C CA . ILE B 1 65 ? -15.901 -6.246 -16.029 1 89.9 65 ILE B CA 1
ATOM 3056 C C . ILE B 1 65 ? -17.167 -6.764 -15.349 1 89.9 65 ILE B C 1
ATOM 3058 O O . ILE B 1 65 ? -17.224 -6.862 -14.121 1 89.9 65 ILE B O 1
ATOM 3062 N N . PRO B 1 66 ? -18.142 -7.086 -16.071 1 85.7 66 PRO B N 1
ATOM 3063 C CA . PRO B 1 66 ? -19.455 -7.36 -15.484 1 85.7 66 PRO B CA 1
ATOM 3064 C C . PRO B 1 66 ? -19.529 -8.732 -14.817 1 85.7 66 PRO B C 1
ATOM 3066 O O . PRO B 1 66 ? -20.457 -9.001 -14.05 1 85.7 66 PRO B O 1
ATOM 3069 N N . PHE B 1 67 ? -18.579 -9.602 -15.113 1 85.53 67 PHE B N 1
ATOM 3070 C CA . PHE B 1 67 ? -18.582 -10.937 -14.527 1 85.53 67 PHE B CA 1
ATOM 3071 C C . PHE B 1 67 ? -17.177 -11.343 -14.098 1 85.53 67 PHE B C 1
ATOM 3073 O O . PHE B 1 67 ? -16.188 -10.848 -14.643 1 85.53 67 PHE B O 1
ATOM 3080 N N . PRO B 1 68 ? -17.174 -12.189 -13.066 1 87.56 68 PRO B N 1
ATOM 3081 C CA . PRO B 1 68 ? -15.843 -12.662 -12.678 1 87.56 68 PRO B CA 1
ATOM 3082 C C . PRO B 1 68 ? -15.103 -13.348 -13.824 1 87.56 68 PRO B C 1
ATOM 3084 O O . PRO B 1 68 ? -15.732 -13.959 -14.692 1 87.56 68 PRO B O 1
ATOM 3087 N N . PRO B 1 69 ? -13.814 -13.185 -13.813 1 84.19 69 PRO B N 1
ATOM 3088 C CA . PRO B 1 69 ? -13.048 -13.878 -14.852 1 84.19 69 PRO B CA 1
ATOM 3089 C C . PRO B 1 69 ? -13.341 -15.376 -14.899 1 84.19 69 PRO B C 1
ATOM 3091 O O . PRO B 1 69 ? -13.56 -16 -13.858 1 84.19 69 PRO B O 1
ATOM 3094 N N . ALA B 1 70 ? -13.435 -15.951 -16.06 1 79.82 70 ALA B N 1
ATOM 3095 C CA . ALA B 1 70 ? -13.675 -17.371 -16.302 1 79.82 70 ALA B CA 1
ATOM 3096 C C . ALA B 1 70 ? -12.95 -17.844 -17.558 1 79.82 70 ALA B C 1
ATOM 3098 O O . ALA B 1 70 ? -12.538 -17.03 -18.388 1 79.82 70 ALA B O 1
ATOM 3099 N N . THR B 1 71 ? -12.723 -19.122 -17.557 1 77.27 71 THR B N 1
ATOM 3100 C CA . THR B 1 71 ? -12.205 -19.701 -18.792 1 77.27 71 THR B CA 1
ATOM 3101 C C . THR B 1 71 ? -13.245 -19.619 -19.906 1 77.27 71 THR B C 1
ATOM 3103 O O . THR B 1 71 ? -14.424 -19.368 -19.644 1 77.27 71 THR B O 1
ATOM 3106 N N . PRO B 1 72 ? -12.787 -19.742 -21.131 1 73.54 72 PRO B N 1
ATOM 3107 C CA . PRO B 1 72 ? -13.736 -19.685 -22.244 1 73.54 72 PRO B CA 1
ATOM 3108 C C . PRO B 1 72 ? -14.894 -20.668 -22.084 1 73.54 72 PRO B C 1
ATOM 3110 O O . PRO B 1 72 ? -16.006 -20.399 -22.546 1 73.54 72 PRO B O 1
ATOM 3113 N N . ASP B 1 73 ? -14.641 -21.74 -21.304 1 77.27 73 ASP B N 1
ATOM 3114 C CA . ASP B 1 73 ? -15.685 -22.741 -21.107 1 77.27 73 ASP B CA 1
ATOM 3115 C C . ASP B 1 73 ? -16.456 -22.483 -19.814 1 77.27 73 ASP B C 1
ATOM 3117 O O . ASP B 1 73 ? -17.225 -23.335 -19.364 1 77.27 73 ASP B O 1
ATOM 3121 N N . GLY B 1 74 ? -16.144 -21.391 -19.175 1 77.01 74 GLY B N 1
ATOM 3122 C CA . GLY B 1 74 ? -16.991 -20.894 -18.102 1 77.01 74 GLY B CA 1
ATOM 3123 C C . GLY B 1 74 ? -16.534 -21.341 -16.726 1 77.01 74 GLY B C 1
ATOM 3124 O O . GLY B 1 74 ? -17.281 -21.23 -15.752 1 77.01 74 GLY B O 1
ATOM 3125 N N . LYS B 1 75 ? -15.374 -21.871 -16.619 1 83.07 75 LYS B N 1
ATOM 3126 C CA . LYS B 1 75 ? -14.893 -22.291 -15.307 1 83.07 75 LYS B CA 1
ATOM 3127 C C . LYS B 1 75 ? -14.469 -21.091 -14.466 1 83.07 75 LYS B C 1
ATOM 3129 O O . LYS B 1 75 ? -13.82 -20.172 -14.969 1 83.07 75 LYS B O 1
ATOM 3134 N N . PRO B 1 76 ? -14.839 -21.142 -13.239 1 88.16 76 PRO B N 1
ATOM 3135 C CA . PRO B 1 76 ? -14.611 -19.95 -12.418 1 88.16 76 PRO B CA 1
ATOM 3136 C C . PRO B 1 76 ? -13.135 -19.73 -12.094 1 88.16 76 PRO B C 1
ATOM 3138 O O . PRO B 1 76 ? -12.358 -20.688 -12.053 1 88.16 76 PRO B O 1
ATOM 3141 N N . THR B 1 77 ? -12.784 -18.567 -11.84 1 91.32 77 THR B N 1
ATOM 3142 C CA . THR B 1 77 ? -11.445 -18.18 -11.411 1 91.32 77 THR B CA 1
ATOM 3143 C C . THR B 1 77 ? -11.143 -18.73 -10.02 1 91.32 77 THR B C 1
ATOM 3145 O O . THR B 1 77 ? -12.026 -18.777 -9.16 1 91.32 77 THR B O 1
ATOM 3148 N N . PRO B 1 78 ? -9.861 -19.109 -9.787 1 95.07 78 PRO B N 1
ATOM 3149 C CA . PRO B 1 78 ? -9.454 -19.532 -8.445 1 95.07 78 PRO B CA 1
ATOM 3150 C C . PRO B 1 78 ? -9.589 -18.419 -7.409 1 95.07 78 PRO B C 1
ATOM 3152 O O . PRO B 1 78 ? -9.548 -18.684 -6.204 1 95.07 78 PRO B O 1
ATOM 3155 N N . ALA B 1 79 ? -9.756 -17.186 -7.843 1 96.94 79 ALA B N 1
ATOM 3156 C CA . ALA B 1 79 ? -9.949 -16.051 -6.943 1 96.94 79 ALA B CA 1
ATOM 3157 C C . ALA B 1 79 ? -11.116 -16.298 -5.992 1 96.94 79 ALA B C 1
ATOM 3159 O O . ALA B 1 79 ? -11.132 -15.782 -4.872 1 96.94 79 ALA B O 1
ATOM 3160 N N . LEU B 1 80 ? -12.066 -17.125 -6.43 1 96.35 80 LEU B N 1
ATOM 3161 C CA . LEU B 1 80 ? -13.226 -17.446 -5.607 1 96.35 80 LEU B CA 1
ATOM 3162 C C . LEU B 1 80 ? -12.804 -18.16 -4.327 1 96.35 80 LEU B C 1
ATOM 3164 O O . LEU B 1 80 ? -13.317 -17.861 -3.246 1 96.35 80 LEU B O 1
ATOM 3168 N N . ILE B 1 81 ? -11.875 -19.075 -4.445 1 97.88 81 ILE B N 1
ATOM 3169 C CA . ILE B 1 81 ? -11.367 -19.835 -3.308 1 97.88 81 ILE B CA 1
ATOM 3170 C C . ILE B 1 81 ? -10.639 -18.899 -2.346 1 97.88 81 ILE B C 1
ATOM 3172 O O . ILE B 1 81 ? -10.874 -18.938 -1.135 1 97.88 81 ILE B O 1
ATOM 3176 N N . THR B 1 82 ? -9.793 -18.075 -2.876 1 98.76 82 THR B N 1
ATOM 3177 C CA . THR B 1 82 ? -9.028 -17.114 -2.089 1 98.76 82 THR B CA 1
ATOM 3178 C C . THR B 1 82 ? -9.957 -16.118 -1.4 1 98.76 82 THR B C 1
ATOM 3180 O O . THR B 1 82 ? -9.768 -15.795 -0.225 1 98.76 82 THR B O 1
ATOM 3183 N N . TYR B 1 83 ? -10.956 -15.633 -2.103 1 98.46 83 TYR B N 1
ATOM 3184 C CA . TYR B 1 83 ? -11.948 -14.727 -1.535 1 98.46 83 TYR B CA 1
ATOM 3185 C C . TYR B 1 83 ? -12.592 -15.332 -0.294 1 98.46 83 TYR B C 1
ATOM 3187 O O . TYR B 1 83 ? -12.692 -14.674 0.744 1 98.46 83 TYR B O 1
ATOM 3195 N N . THR B 1 84 ? -13.005 -16.547 -0.401 1 98.65 84 THR B N 1
ATOM 3196 C CA . THR B 1 84 ? -13.688 -17.22 0.699 1 98.65 84 THR B CA 1
ATOM 3197 C C . THR B 1 84 ? -12.787 -17.297 1.928 1 98.65 84 THR B C 1
ATOM 3199 O O . THR B 1 84 ? -13.216 -16.977 3.039 1 98.65 84 THR B O 1
ATOM 3202 N N . ALA B 1 85 ? -11.543 -17.677 1.679 1 98.74 85 ALA B N 1
ATOM 3203 C CA . ALA B 1 85 ? -10.613 -17.815 2.797 1 98.74 85 ALA B CA 1
ATOM 3204 C C . ALA B 1 85 ? -10.387 -16.474 3.491 1 98.74 85 ALA B C 1
ATOM 3206 O O . ALA B 1 85 ? -10.471 -16.381 4.718 1 98.74 85 ALA B O 1
ATOM 3207 N N . LEU B 1 86 ? -10.113 -15.449 2.717 1 98.28 86 LEU B N 1
ATOM 3208 C CA . LEU B 1 86 ? -9.786 -14.143 3.28 1 98.28 86 LEU B CA 1
ATOM 3209 C C . LEU B 1 86 ? -10.993 -13.539 3.989 1 98.28 86 LEU B C 1
ATOM 3211 O O . LEU B 1 86 ? -10.851 -12.915 5.043 1 98.28 86 LEU B O 1
ATOM 3215 N N . ARG B 1 87 ? -12.131 -13.688 3.398 1 97.35 87 ARG B N 1
ATOM 3216 C CA . ARG B 1 87 ? -13.362 -13.2 4.011 1 97.35 87 ARG B CA 1
ATOM 3217 C C . ARG B 1 87 ? -13.609 -13.875 5.356 1 97.35 87 ARG B C 1
ATOM 3219 O O . ARG B 1 87 ? -13.929 -13.207 6.342 1 97.35 87 ARG B O 1
ATOM 3226 N N . LEU B 1 88 ? -13.469 -15.174 5.432 1 97.92 88 LEU B N 1
ATOM 3227 C CA . LEU B 1 88 ? -13.745 -15.949 6.637 1 97.92 88 LEU B CA 1
ATOM 3228 C C . LEU B 1 88 ? -12.784 -15.57 7.759 1 97.92 88 LEU B C 1
ATOM 3230 O O . LEU B 1 88 ? -13.178 -15.507 8.925 1 97.92 88 LEU B O 1
ATOM 3234 N N . LEU B 1 89 ? -11.562 -15.333 7.406 1 97.75 89 LEU B N 1
ATOM 3235 C CA . LEU B 1 89 ? -10.525 -15.172 8.419 1 97.75 89 LEU B CA 1
ATOM 3236 C C . LEU B 1 89 ? -10.316 -13.699 8.754 1 97.75 89 LEU B C 1
ATOM 3238 O O . LEU B 1 89 ? -9.688 -13.371 9.763 1 97.75 89 LEU B O 1
ATOM 3242 N N . GLY B 1 90 ? -10.821 -12.825 7.846 1 96.29 90 GLY B N 1
ATOM 3243 C CA . GLY B 1 90 ? -10.541 -11.41 8.034 1 96.29 90 GLY B CA 1
ATOM 3244 C C . GLY B 1 90 ? -9.08 -11.059 7.828 1 96.29 90 GLY B C 1
ATOM 3245 O O . GLY B 1 90 ? -8.571 -10.115 8.436 1 96.29 90 GLY B O 1
ATOM 3246 N N . THR B 1 91 ? -8.387 -11.864 7.064 1 97.08 91 THR B N 1
ATOM 3247 C CA . THR B 1 91 ? -6.975 -11.636 6.778 1 97.08 91 THR B CA 1
ATOM 3248 C C . THR B 1 91 ? -6.787 -10.359 5.964 1 97.08 91 THR B C 1
ATOM 3250 O O . THR B 1 91 ? -7.478 -10.146 4.966 1 97.08 91 THR B O 1
ATOM 3253 N N . PRO B 1 92 ? -5.824 -9.482 6.401 1 97.22 92 PRO B N 1
ATOM 3254 C CA . PRO B 1 92 ? -5.567 -8.281 5.604 1 97.22 92 PRO B CA 1
ATOM 3255 C C . PRO B 1 92 ? -5.072 -8.602 4.195 1 97.22 92 PRO B C 1
ATOM 3257 O O . PRO B 1 92 ? -4.249 -9.503 4.017 1 97.22 92 PRO B O 1
ATOM 3260 N N . LEU B 1 93 ? -5.625 -7.909 3.253 1 98.38 93 LEU B N 1
ATOM 3261 C CA . LEU B 1 93 ? -5.302 -8.069 1.839 1 98.38 93 LEU B CA 1
ATOM 3262 C C . LEU B 1 93 ? -4.69 -6.791 1.274 1 98.38 93 LEU B C 1
ATOM 3264 O O . LEU B 1 93 ? -5.241 -5.702 1.451 1 98.38 93 LEU B O 1
ATOM 3268 N N . PHE B 1 94 ? -3.548 -6.957 0.599 1 97.97 94 PHE B N 1
ATOM 3269 C CA . PHE B 1 94 ? -2.9 -5.847 -0.091 1 97.97 94 PHE B CA 1
ATOM 3270 C C . PHE B 1 94 ? -2.571 -6.223 -1.531 1 97.97 94 PHE B C 1
ATOM 3272 O O . PHE B 1 94 ? -1.98 -7.274 -1.784 1 97.97 94 PHE B O 1
ATOM 3279 N N . VAL B 1 95 ? -2.958 -5.371 -2.457 1 98.73 95 VAL B N 1
ATOM 3280 C CA . VAL B 1 95 ? -2.757 -5.638 -3.877 1 98.73 95 VAL B CA 1
ATOM 3281 C C . VAL B 1 95 ? -1.575 -4.821 -4.395 1 98.73 95 VAL B C 1
ATOM 3283 O O . VAL B 1 95 ? -1.465 -3.627 -4.109 1 98.73 95 VAL B O 1
ATOM 3286 N N . VAL B 1 96 ? -0.719 -5.458 -5.122 1 98.84 96 VAL B N 1
ATOM 3287 C CA . VAL B 1 96 ? 0.467 -4.811 -5.671 1 98.84 96 VAL B CA 1
ATOM 3288 C C . VAL B 1 96 ? 0.359 -4.74 -7.193 1 98.84 96 VAL B C 1
ATOM 3290 O O . VAL B 1 96 ? 0.242 -5.77 -7.862 1 98.84 96 VAL B O 1
ATOM 3293 N N . ASP B 1 97 ? 0.35 -3.528 -7.746 1 98.69 97 ASP B N 1
ATOM 3294 C CA . ASP B 1 97 ? 0.465 -3.3 -9.183 1 98.69 97 ASP B CA 1
ATOM 3295 C C . ASP B 1 97 ? 1.892 -3.55 -9.666 1 98.69 97 ASP B C 1
ATOM 3297 O O . ASP B 1 97 ? 2.777 -2.716 -9.461 1 98.69 97 ASP B O 1
ATOM 3301 N N . SER B 1 98 ? 2.055 -4.697 -10.338 1 98.5 98 SER B N 1
ATOM 3302 C CA . SER B 1 98 ? 3.365 -5.087 -10.849 1 98.5 98 SER B CA 1
ATOM 3303 C C . SER B 1 98 ? 3.445 -4.905 -12.361 1 98.5 98 SER B C 1
ATOM 3305 O O . SER B 1 98 ? 4.073 -5.707 -13.055 1 98.5 98 SER B O 1
ATOM 3307 N N . GLY B 1 99 ? 2.819 -3.93 -12.906 1 98.34 99 GLY B N 1
ATOM 3308 C CA . GLY B 1 99 ? 2.82 -3.686 -14.339 1 98.34 99 GLY B CA 1
ATOM 3309 C C . GLY B 1 99 ? 1.508 -4.049 -15.007 1 98.34 99 GLY B C 1
ATOM 3310 O O . GLY B 1 99 ? 1.418 -5.063 -15.703 1 98.34 99 GLY B O 1
ATOM 3311 N N . LEU B 1 100 ? 0.504 -3.155 -14.842 1 98.43 100 LEU B N 1
ATOM 3312 C CA . LEU B 1 100 ? -0.849 -3.43 -15.312 1 98.43 100 LEU B CA 1
ATOM 3313 C C . LEU B 1 100 ? -1.182 -2.584 -16.536 1 98.43 100 LEU B C 1
ATOM 3315 O O . LEU B 1 100 ? -0.817 -1.408 -16.601 1 98.43 100 LEU B O 1
ATOM 3319 N N . MET B 1 101 ? -1.905 -3.171 -17.45 1 97.62 101 MET B N 1
ATOM 3320 C CA . MET B 1 101 ? -2.479 -2.448 -18.581 1 97.62 101 MET B CA 1
ATOM 3321 C C . MET B 1 101 ? -3.736 -1.692 -18.163 1 97.62 101 MET B C 1
ATOM 3323 O O . MET B 1 101 ? -4.037 -0.63 -18.709 1 97.62 101 MET B O 1
ATOM 3327 N N . VAL B 1 102 ? -4.481 -2.267 -17.233 1 97.18 102 VAL B N 1
ATOM 3328 C CA . VAL B 1 102 ? -5.692 -1.685 -16.664 1 97.18 102 VAL B CA 1
ATOM 3329 C C . VAL B 1 102 ? -5.602 -1.693 -15.14 1 97.18 102 VAL B C 1
ATOM 3331 O O . VAL B 1 102 ? -5.352 -2.736 -14.532 1 97.18 102 VAL B O 1
ATOM 3334 N N . LYS B 1 103 ? -5.765 -0.517 -14.558 1 97.48 103 LYS B N 1
ATOM 3335 C CA . LYS B 1 103 ? -5.705 -0.426 -13.102 1 97.48 103 LYS B CA 1
ATOM 3336 C C . LYS B 1 103 ? -7.007 -0.902 -12.467 1 97.48 103 LYS B C 1
ATOM 3338 O O . LYS B 1 103 ? -8.091 -0.654 -12.999 1 97.48 103 LYS B O 1
ATOM 3343 N N . PRO B 1 104 ? -6.901 -1.558 -11.352 1 97.39 104 PRO B N 1
ATOM 3344 C CA . PRO B 1 104 ? -8.113 -2.022 -10.674 1 97.39 104 PRO B CA 1
ATOM 3345 C C . PRO B 1 104 ? -8.882 -0.888 -9.999 1 97.39 104 PRO B C 1
ATOM 3347 O O . PRO B 1 104 ? -8.312 0.169 -9.72 1 97.39 104 PRO B O 1
ATOM 3350 N N . LYS B 1 105 ? -10.104 -1.138 -9.753 1 96.88 105 LYS B N 1
ATOM 3351 C CA . LYS B 1 105 ? -10.964 -0.179 -9.066 1 96.88 105 LYS B CA 1
ATOM 3352 C C . LYS B 1 105 ? -10.979 -0.435 -7.561 1 96.88 105 LYS B C 1
ATOM 3354 O O . LYS B 1 105 ? -12.046 -0.602 -6.966 1 96.88 105 LYS B O 1
ATOM 3359 N N . ILE B 1 106 ? -9.872 -0.51 -6.925 1 97.78 106 ILE B N 1
ATOM 3360 C CA . ILE B 1 106 ? -9.515 -0.64 -5.517 1 97.78 106 ILE B CA 1
ATOM 3361 C C . ILE B 1 106 ? -8.201 0.09 -5.247 1 97.78 106 ILE B C 1
ATOM 3363 O O . ILE B 1 106 ? -7.467 0.425 -6.18 1 97.78 106 ILE B O 1
ATOM 3367 N N . PRO B 1 107 ? -7.877 0.402 -3.984 1 97.55 107 PRO B N 1
ATOM 3368 C CA . PRO B 1 107 ? -6.513 0.866 -3.719 1 97.55 107 PRO B CA 1
ATOM 3369 C C . PRO B 1 107 ? -5.46 -0.2 -4.008 1 97.55 107 PRO B C 1
ATOM 3371 O O . PRO B 1 107 ? -5.715 -1.392 -3.821 1 97.55 107 PRO B O 1
ATOM 3374 N N . TYR B 1 108 ? -4.315 0.205 -4.456 1 98.2 108 TYR B N 1
ATOM 3375 C CA . TYR B 1 108 ? -3.237 -0.729 -4.759 1 98.2 108 TYR B CA 1
ATOM 3376 C C . TYR B 1 108 ? -1.876 -0.09 -4.51 1 98.2 108 TYR B C 1
ATOM 3378 O O . TYR B 1 108 ? -1.733 1.132 -4.591 1 98.2 108 TYR B O 1
ATOM 3386 N N . TYR B 1 109 ? -0.846 -0.904 -4.217 1 97.45 109 TYR B N 1
ATOM 3387 C CA . TYR B 1 109 ? 0.546 -0.47 -4.182 1 97.45 109 TYR B CA 1
ATOM 3388 C C . TYR B 1 109 ? 1.146 -0.448 -5.582 1 97.45 109 TYR B C 1
ATOM 3390 O O . TYR B 1 109 ? 1.061 -1.435 -6.317 1 97.45 109 TYR B O 1
ATOM 3398 N N . SER B 1 110 ? 1.723 0.61 -5.866 1 97.92 110 SER B N 1
ATOM 3399 C CA . SER B 1 110 ? 2.498 0.652 -7.102 1 97.92 110 SER B CA 1
ATOM 3400 C C . SER B 1 110 ? 3.99 0.499 -6.824 1 97.92 110 SER B C 1
ATOM 3402 O O . SER B 1 110 ? 4.534 1.163 -5.94 1 97.92 110 SER B O 1
ATOM 3404 N N . ILE B 1 111 ? 4.606 -0.346 -7.573 1 97.86 111 ILE B N 1
ATOM 3405 C CA . ILE B 1 111 ? 6.058 -0.466 -7.504 1 97.86 111 ILE B CA 1
ATOM 3406 C C . ILE B 1 111 ? 6.681 0.055 -8.797 1 97.86 111 ILE B C 1
ATOM 3408 O O . ILE B 1 111 ? 7.826 -0.272 -9.118 1 97.86 111 ILE B O 1
ATOM 3412 N N . ASN B 1 112 ? 5.913 0.789 -9.57 1 95.76 112 ASN B N 1
ATOM 3413 C CA . ASN B 1 112 ? 6.32 1.418 -10.822 1 95.76 112 ASN B CA 1
ATOM 3414 C C . ASN B 1 112 ? 6.894 0.398 -11.801 1 95.76 112 ASN B C 1
ATOM 3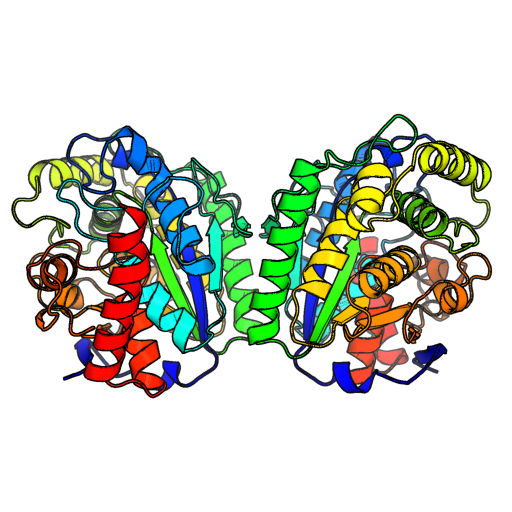416 O O . ASN B 1 112 ? 7.883 0.674 -12.483 1 95.76 112 ASN B O 1
ATOM 3420 N N . ALA B 1 113 ? 6.349 -0.822 -11.796 1 97.63 113 ALA B N 1
ATOM 3421 C CA . ALA B 1 113 ? 6.783 -1.853 -12.735 1 97.63 113 ALA B CA 1
ATOM 3422 C C . ALA B 1 113 ? 6.192 -1.616 -14.122 1 97.63 113 ALA B C 1
ATOM 3424 O O . ALA B 1 113 ? 5.035 -1.206 -14.248 1 97.63 113 ALA B O 1
ATOM 3425 N N . PRO B 1 114 ? 7.002 -1.868 -15.18 1 98.06 114 PRO B N 1
ATOM 3426 C CA . PRO B 1 114 ? 6.438 -1.802 -16.53 1 98.06 114 PRO B CA 1
ATOM 3427 C C . PRO B 1 114 ? 5.559 -3.006 -16.862 1 98.06 114 PRO B C 1
ATOM 3429 O O . PRO B 1 114 ? 5.658 -4.046 -16.207 1 98.06 114 PRO B O 1
ATOM 3432 N N . VAL B 1 115 ? 4.674 -2.802 -17.838 1 98.56 115 VAL B N 1
ATOM 3433 C CA . VAL B 1 115 ? 3.998 -3.962 -18.409 1 98.56 115 VAL B CA 1
ATOM 3434 C C . VAL B 1 115 ? 5.02 -4.879 -19.078 1 98.56 115 VAL B C 1
ATOM 3436 O O . VAL B 1 115 ? 5.943 -4.407 -19.746 1 98.56 115 VAL B O 1
ATOM 3439 N N . GLY B 1 116 ? 4.914 -6.145 -18.869 1 98.72 116 GLY B N 1
ATOM 3440 C CA . GLY B 1 116 ? 5.826 -7.074 -19.517 1 98.72 116 GLY B CA 1
ATOM 3441 C C . GLY B 1 116 ? 5.66 -7.119 -21.024 1 98.72 116 GLY B C 1
ATOM 3442 O O . GLY B 1 116 ? 4.538 -7.079 -21.532 1 98.72 116 GLY B O 1
ATOM 3443 N N . ASN B 1 117 ? 6.741 -7.211 -21.71 1 98.53 117 ASN B N 1
ATOM 3444 C CA . ASN B 1 117 ? 6.714 -7.325 -23.165 1 98.53 117 ASN B CA 1
ATOM 3445 C C . ASN B 1 117 ? 6.601 -8.78 -23.611 1 98.53 117 ASN B C 1
ATOM 3447 O O . ASN B 1 117 ? 6.619 -9.691 -22.781 1 98.53 117 ASN B O 1
ATOM 3451 N N . ASN B 1 118 ? 6.386 -8.944 -24.919 1 98.19 118 ASN B N 1
ATOM 3452 C CA . ASN B 1 118 ? 6.333 -10.269 -25.526 1 98.19 118 ASN B CA 1
ATOM 3453 C C . ASN B 1 118 ? 7.717 -10.909 -25.596 1 98.19 118 ASN B C 1
ATOM 3455 O O . ASN B 1 118 ? 8.563 -10.484 -26.385 1 98.19 118 ASN B O 1
ATOM 3459 N N . ILE B 1 119 ? 7.912 -12.015 -24.847 1 98.23 119 ILE B N 1
ATOM 3460 C CA . ILE B 1 119 ? 9.261 -12.548 -24.686 1 98.23 119 ILE B CA 1
ATOM 3461 C C . ILE B 1 119 ? 9.673 -13.298 -25.951 1 98.23 119 ILE B C 1
ATOM 3463 O O . ILE B 1 119 ? 10.847 -13.635 -26.125 1 98.23 119 ILE B O 1
ATOM 3467 N N . ALA B 1 120 ? 8.751 -13.61 -26.773 1 96.35 120 ALA B N 1
ATOM 3468 C CA . ALA B 1 120 ? 9.087 -14.218 -28.057 1 96.35 120 ALA B CA 1
ATOM 3469 C C . ALA B 1 120 ? 9.755 -13.208 -28.985 1 96.35 120 ALA B C 1
ATOM 3471 O O . ALA B 1 120 ? 10.471 -13.587 -29.914 1 96.35 120 ALA B O 1
ATOM 3472 N N . GLU B 1 121 ? 9.54 -11.945 -28.771 1 96.84 121 GLU B N 1
ATOM 3473 C CA . GLU B 1 121 ? 9.989 -10.904 -29.69 1 96.84 121 GLU B CA 1
ATOM 3474 C C . GLU B 1 121 ? 11.166 -10.125 -29.109 1 96.84 121 GLU B C 1
ATOM 3476 O O . GLU B 1 121 ? 11.925 -9.495 -29.847 1 96.84 121 GLU B O 1
ATOM 3481 N N . GLY B 1 122 ? 11.276 -10.1 -27.88 1 97.3 122 GLY B N 1
ATOM 3482 C CA . GLY B 1 122 ? 12.334 -9.34 -27.234 1 97.3 122 GLY B CA 1
ATOM 3483 C C . GLY B 1 122 ? 12.343 -9.492 -25.725 1 97.3 122 GLY B C 1
ATOM 3484 O O . GLY B 1 122 ? 11.747 -10.428 -25.186 1 97.3 122 GLY B O 1
ATOM 3485 N N . LYS B 1 123 ? 13.08 -8.502 -25.052 1 97.99 123 LYS B N 1
ATOM 3486 C CA . LYS B 1 123 ? 13.199 -8.549 -23.598 1 97.99 123 LYS B CA 1
ATOM 3487 C C . LYS B 1 123 ? 11.842 -8.352 -22.929 1 97.99 123 LYS B C 1
ATOM 3489 O O . LYS B 1 123 ? 11.026 -7.553 -23.392 1 97.99 123 LYS B O 1
ATOM 3494 N N . ALA B 1 124 ? 11.641 -9.073 -21.864 1 98.56 124 ALA B N 1
ATOM 3495 C CA . ALA B 1 124 ? 10.403 -8.938 -21.101 1 98.56 124 ALA B CA 1
ATOM 3496 C C . ALA B 1 124 ? 10.25 -7.523 -20.548 1 98.56 124 ALA B C 1
ATOM 3498 O O . ALA B 1 124 ? 9.144 -6.979 -20.514 1 98.56 124 ALA B O 1
ATOM 3499 N N . MET B 1 125 ? 11.349 -6.98 -20.05 1 98.55 125 MET B N 1
ATOM 3500 C CA . MET B 1 125 ? 11.405 -5.641 -19.471 1 98.55 125 MET B CA 1
ATOM 3501 C C . MET B 1 125 ? 12.767 -5 -19.713 1 98.55 125 MET B C 1
ATOM 3503 O O . MET B 1 125 ? 13.782 -5.695 -19.78 1 98.55 125 MET B O 1
ATOM 3507 N N . GLU B 1 126 ? 12.802 -3.654 -19.831 1 98.25 126 GLU B N 1
ATOM 3508 C CA . GLU B 1 126 ? 14.089 -2.966 -19.785 1 98.25 126 GLU B CA 1
ATOM 3509 C C . GLU B 1 126 ? 14.765 -3.15 -18.429 1 98.25 126 GLU B C 1
ATOM 3511 O O . GLU B 1 126 ? 14.121 -3.018 -17.386 1 98.25 126 GLU B O 1
ATOM 3516 N N . LEU B 1 127 ? 16.032 -3.398 -18.476 1 97.94 127 LEU B N 1
ATOM 3517 C CA . LEU B 1 127 ? 16.749 -3.763 -17.259 1 97.94 127 LEU B CA 1
ATOM 3518 C C . LEU B 1 127 ? 16.654 -2.653 -16.218 1 97.94 127 LEU B C 1
ATOM 3520 O O . LEU B 1 127 ? 16.414 -2.921 -15.038 1 97.94 127 LEU B O 1
ATOM 3524 N N . GLU B 1 128 ? 16.795 -1.415 -16.608 1 97.95 128 GLU B N 1
ATOM 3525 C CA . GLU B 1 128 ? 16.76 -0.295 -15.673 1 97.95 128 GLU B CA 1
ATOM 3526 C C . GLU B 1 128 ? 15.414 -0.214 -14.959 1 97.95 128 GLU B C 1
ATOM 3528 O O . GLU B 1 128 ? 15.361 -0.019 -13.743 1 97.95 128 GLU B O 1
ATOM 3533 N N . ALA B 1 129 ? 14.354 -0.336 -15.703 1 97.99 129 ALA B N 1
ATOM 3534 C CA . ALA B 1 129 ? 13.01 -0.317 -15.131 1 97.99 129 ALA B CA 1
ATOM 3535 C C . ALA B 1 129 ? 12.795 -1.505 -14.197 1 97.99 129 ALA B C 1
ATOM 3537 O O . ALA B 1 129 ? 12.164 -1.369 -13.146 1 97.99 129 ALA B O 1
ATOM 3538 N N . ALA B 1 130 ? 13.324 -2.647 -14.596 1 98.41 130 ALA B N 1
ATOM 3539 C CA . ALA B 1 130 ? 13.214 -3.853 -13.779 1 98.41 130 ALA B CA 1
ATOM 3540 C C . ALA B 1 130 ? 13.937 -3.681 -12.447 1 98.41 130 ALA B C 1
ATOM 3542 O O . ALA B 1 130 ? 13.405 -4.042 -11.394 1 98.41 130 ALA B O 1
ATOM 3543 N N . VAL B 1 131 ? 15.119 -3.146 -12.496 1 98.32 131 VAL B N 1
ATOM 3544 C CA . VAL B 1 131 ? 15.923 -2.948 -11.296 1 98.32 131 VAL B CA 1
ATOM 3545 C C . VAL B 1 131 ? 15.201 -2 -10.34 1 98.32 131 VAL B C 1
ATOM 3547 O O . VAL B 1 131 ? 15.129 -2.258 -9.137 1 98.32 131 VAL B O 1
ATOM 3550 N N . GLU B 1 132 ? 14.696 -0.949 -10.852 1 97.74 132 GLU B N 1
ATOM 3551 C CA . GLU B 1 132 ? 13.976 0.021 -10.032 1 97.74 132 GLU B CA 1
ATOM 3552 C C . GLU B 1 132 ? 12.756 -0.613 -9.369 1 97.74 132 GLU B C 1
ATOM 3554 O O . GLU B 1 132 ? 12.562 -0.481 -8.159 1 97.74 132 GLU B O 1
ATOM 3559 N N . ALA B 1 133 ? 11.939 -1.259 -10.148 1 98.42 133 ALA B N 1
ATOM 3560 C CA . ALA B 1 133 ? 10.742 -1.913 -9.624 1 98.42 133 ALA B CA 1
ATOM 3561 C C . ALA B 1 133 ? 11.105 -2.967 -8.582 1 98.42 133 ALA B C 1
ATOM 3563 O O . ALA B 1 133 ? 10.402 -3.127 -7.581 1 98.42 133 ALA B O 1
ATOM 3564 N N . PHE B 1 134 ? 12.22 -3.696 -8.868 1 98.71 134 PHE B N 1
ATOM 3565 C CA . PHE B 1 134 ? 12.71 -4.718 -7.951 1 98.71 134 PHE B CA 1
ATOM 3566 C C . PHE B 1 134 ? 13.067 -4.108 -6.601 1 98.71 134 PHE B C 1
ATOM 3568 O O . PHE B 1 134 ? 12.727 -4.663 -5.554 1 98.71 134 PHE B O 1
ATOM 3575 N N . GLU B 1 135 ? 13.677 -2.985 -6.599 1 98.18 135 GLU B N 1
ATOM 3576 C CA . GLU B 1 135 ? 14.043 -2.294 -5.366 1 98.18 135 GLU B CA 1
ATOM 3577 C C . GLU B 1 135 ? 12.804 -1.827 -4.607 1 98.18 135 GLU B C 1
ATOM 3579 O O . GLU B 1 135 ? 12.758 -1.9 -3.377 1 98.18 135 GLU B O 1
ATOM 3584 N N . TYR B 1 136 ? 11.837 -1.315 -5.306 1 98.4 136 TYR B N 1
ATOM 3585 C CA . TYR B 1 136 ? 10.599 -0.89 -4.663 1 98.4 136 TYR B CA 1
ATOM 3586 C C . TYR B 1 136 ? 9.869 -2.076 -4.046 1 98.4 136 TYR B C 1
ATOM 3588 O O . TYR B 1 136 ? 9.298 -1.964 -2.958 1 98.4 136 TYR B O 1
ATOM 3596 N N . ALA B 1 137 ? 9.918 -3.198 -4.712 1 98.78 137 ALA B N 1
ATOM 3597 C CA . ALA B 1 137 ? 9.329 -4.412 -4.154 1 98.78 137 ALA B CA 1
ATOM 3598 C C . ALA B 1 137 ? 10.033 -4.82 -2.863 1 98.78 137 ALA B C 1
ATOM 3600 O O . ALA B 1 137 ? 9.384 -5.212 -1.891 1 98.78 137 ALA B O 1
ATOM 3601 N N . LYS B 1 138 ? 11.327 -4.74 -2.856 1 98.58 138 LYS B N 1
ATOM 3602 C CA . LYS B 1 138 ? 12.087 -5.066 -1.653 1 98.58 138 LYS B CA 1
ATOM 3603 C C . LYS B 1 138 ? 11.689 -4.162 -0.489 1 98.58 138 LYS B C 1
ATOM 3605 O O . LYS B 1 138 ? 11.571 -4.621 0.649 1 98.58 138 LYS B O 1
ATOM 3610 N N . ILE B 1 139 ? 11.503 -2.893 -0.78 1 97.85 139 ILE B N 1
ATOM 3611 C CA . ILE B 1 139 ? 11.098 -1.941 0.248 1 97.85 139 ILE B CA 1
ATOM 3612 C C . ILE B 1 139 ? 9.749 -2.355 0.832 1 97.85 139 ILE B C 1
ATOM 3614 O O . ILE B 1 139 ? 9.558 -2.326 2.05 1 97.85 139 ILE B O 1
ATOM 3618 N N . LEU B 1 140 ? 8.847 -2.762 -0.008 1 97.69 140 LEU B N 1
ATOM 3619 C CA . LEU B 1 140 ? 7.536 -3.209 0.448 1 97.69 140 LEU B CA 1
ATOM 3620 C C . LEU B 1 140 ? 7.663 -4.412 1.377 1 97.69 140 LEU B C 1
ATOM 3622 O O . LEU B 1 140 ? 7.055 -4.44 2.449 1 97.69 140 LEU B O 1
ATOM 3626 N N . GLY B 1 141 ? 8.466 -5.391 0.972 1 98.41 141 GLY B N 1
ATOM 3627 C CA . GLY B 1 141 ? 8.697 -6.552 1.816 1 98.41 141 GLY B CA 1
ATOM 3628 C C . GLY B 1 141 ? 9.242 -6.196 3.186 1 98.41 141 GLY B C 1
ATOM 3629 O O . GLY B 1 141 ? 8.801 -6.744 4.198 1 98.41 141 GLY B O 1
ATOM 3630 N N . ARG B 1 142 ? 10.134 -5.277 3.181 1 97.55 142 ARG B N 1
ATOM 3631 C CA . ARG B 1 142 ? 10.752 -4.841 4.429 1 97.55 142 ARG B CA 1
ATOM 3632 C C . ARG B 1 142 ? 9.732 -4.167 5.34 1 97.55 142 ARG B C 1
ATOM 3634 O O . ARG B 1 142 ? 9.681 -4.449 6.539 1 97.55 142 ARG B O 1
ATOM 3641 N N . GLU B 1 143 ? 8.929 -3.291 4.81 1 96.21 143 GLU B N 1
ATOM 3642 C CA . GLU B 1 143 ? 7.968 -2.543 5.615 1 96.21 143 GLU B CA 1
ATOM 3643 C C . GLU B 1 143 ? 6.9 -3.465 6.196 1 96.21 143 GLU B C 1
ATOM 3645 O O . GLU B 1 143 ? 6.569 -3.372 7.381 1 96.21 143 GLU B O 1
ATOM 3650 N N . PHE B 1 144 ? 6.405 -4.369 5.396 1 97 144 PHE B N 1
ATOM 3651 C CA . PHE B 1 144 ? 5.378 -5.283 5.881 1 97 144 PHE B CA 1
ATOM 3652 C C . PHE B 1 144 ? 5.937 -6.202 6.961 1 97 144 PHE B C 1
ATOM 3654 O O . PHE B 1 144 ? 5.237 -6.543 7.917 1 97 144 PHE B O 1
ATOM 3661 N N . SER B 1 145 ? 7.215 -6.554 6.804 1 97.19 145 SER B N 1
ATOM 3662 C CA . SER B 1 145 ? 7.804 -7.522 7.724 1 97.19 145 SER B CA 1
ATOM 3663 C C . SER B 1 145 ? 8.114 -6.883 9.074 1 97.19 145 SER B C 1
ATOM 3665 O O . SER B 1 145 ? 8.473 -7.578 10.027 1 97.19 145 SER B O 1
ATOM 3667 N N . LYS B 1 146 ? 7.986 -5.558 9.184 1 95.23 146 LYS B N 1
ATOM 3668 C CA . LYS B 1 146 ? 8.125 -4.899 10.479 1 95.23 146 LYS B CA 1
ATOM 3669 C C . LYS B 1 146 ? 6.984 -5.283 11.417 1 95.23 146 LYS B C 1
ATOM 3671 O O . LYS B 1 146 ? 7.13 -5.222 12.639 1 95.23 146 LYS B O 1
ATOM 3676 N N . ARG B 1 147 ? 5.911 -5.721 10.807 1 94.19 147 ARG B N 1
ATOM 3677 C CA . ARG B 1 147 ? 4.766 -5.983 11.673 1 94.19 147 ARG B CA 1
ATOM 3678 C C . ARG B 1 147 ? 4.223 -7.391 11.452 1 94.19 147 ARG B C 1
ATOM 3680 O O . ARG B 1 147 ? 3.807 -8.058 12.401 1 94.19 147 ARG B O 1
ATOM 3687 N N . PHE B 1 148 ? 4.097 -7.812 10.292 1 96.49 148 PHE B N 1
ATOM 3688 C CA . PHE B 1 148 ? 3.536 -9.13 10.019 1 96.49 148 PHE B CA 1
ATOM 3689 C C . PHE B 1 148 ? 4.582 -10.218 10.227 1 96.49 148 PHE B C 1
ATOM 3691 O O . PHE B 1 148 ? 5.746 -10.045 9.861 1 96.49 148 PHE B O 1
ATOM 3698 N N . GLU B 1 149 ? 4.151 -11.271 10.768 1 97.77 149 GLU B N 1
ATOM 3699 C CA . GLU B 1 149 ? 5.074 -12.356 11.088 1 97.77 149 GLU B CA 1
ATOM 3700 C C . GLU B 1 149 ? 5.328 -13.241 9.871 1 97.77 149 GLU B C 1
ATOM 3702 O O . GLU B 1 149 ? 6.327 -13.961 9.818 1 97.77 149 GLU B O 1
ATOM 3707 N N . VAL B 1 150 ? 4.367 -13.266 8.966 1 98.69 150 VAL B N 1
ATOM 3708 C CA . VAL B 1 150 ? 4.482 -14.031 7.729 1 98.69 150 VAL B CA 1
ATOM 3709 C C . VAL B 1 150 ? 3.863 -13.245 6.575 1 98.69 150 VAL B C 1
ATOM 3711 O O . VAL B 1 150 ? 2.794 -12.649 6.725 1 98.69 150 VAL B O 1
ATOM 3714 N N . LEU B 1 151 ? 4.544 -13.18 5.52 1 98.83 151 LEU B N 1
ATOM 3715 C CA . LEU B 1 151 ? 3.971 -12.646 4.29 1 98.83 151 LEU B CA 1
ATOM 3716 C C . LEU B 1 151 ? 3.584 -13.771 3.336 1 98.83 151 LEU B C 1
ATOM 3718 O O . LEU B 1 151 ? 4.396 -14.653 3.048 1 98.83 151 LEU B O 1
ATOM 3722 N N . MET B 1 152 ? 2.381 -13.846 2.953 1 98.93 152 MET B N 1
ATOM 3723 C CA . MET B 1 152 ? 1.921 -14.761 1.912 1 98.93 152 MET B CA 1
ATOM 3724 C C . MET B 1 152 ? 1.688 -14.018 0.6 1 98.93 152 MET B C 1
ATOM 3726 O O . MET B 1 152 ? 0.933 -13.046 0.558 1 98.93 152 MET B O 1
ATOM 3730 N N . ILE B 1 153 ? 2.313 -14.458 -0.448 1 98.95 153 ILE B N 1
ATOM 3731 C CA . ILE B 1 153 ? 2.264 -13.735 -1.714 1 98.95 153 ILE B CA 1
ATOM 3732 C C . ILE B 1 153 ? 1.585 -14.598 -2.775 1 98.95 153 ILE B C 1
ATOM 3734 O O . ILE B 1 153 ? 2.036 -15.709 -3.062 1 98.95 153 ILE B O 1
ATOM 3738 N N . GLY B 1 154 ? 0.472 -14.151 -3.305 1 98.84 154 GLY B N 1
ATOM 3739 C CA . GLY B 1 154 ? -0.175 -14.749 -4.462 1 98.84 154 GLY B CA 1
ATOM 3740 C C . GLY B 1 154 ? 0.041 -13.961 -5.74 1 98.84 154 GLY B C 1
ATOM 3741 O O . GLY B 1 154 ? 0.659 -12.894 -5.721 1 98.84 154 GLY B O 1
ATOM 3742 N N . GLU B 1 155 ? -0.479 -14.539 -6.884 1 98.43 155 GLU B N 1
ATOM 3743 C CA . GLU B 1 155 ? -0.235 -13.868 -8.157 1 98.43 155 GLU B CA 1
ATOM 3744 C C . GLU B 1 155 ? -1.439 -13.995 -9.087 1 98.43 155 GLU B C 1
ATOM 3746 O O . GLU B 1 155 ? -2.236 -14.926 -8.955 1 98.43 155 GLU B O 1
ATOM 3751 N N . SER B 1 156 ? -1.603 -13.051 -9.942 1 98.08 156 SER B N 1
ATOM 3752 C CA . SER B 1 156 ? -2.52 -13.101 -11.076 1 98.08 156 SER B CA 1
ATOM 3753 C C . SER B 1 156 ? -1.91 -12.444 -12.31 1 98.08 156 SER B C 1
ATOM 3755 O O . SER B 1 156 ? -1.708 -11.228 -12.336 1 98.08 156 SER B O 1
ATOM 3757 N N . ILE B 1 157 ? -1.584 -13.241 -13.26 1 97.47 157 ILE B N 1
ATOM 3758 C CA . ILE B 1 157 ? -1.018 -12.752 -14.512 1 97.47 157 ILE B CA 1
ATOM 3759 C C . ILE B 1 157 ? -1.26 -13.772 -15.621 1 97.47 157 ILE B C 1
ATOM 3761 O O . ILE B 1 157 ? -0.788 -14.909 -15.542 1 97.47 157 ILE B O 1
ATOM 3765 N N . PRO B 1 158 ? -1.982 -13.401 -16.689 1 95.33 158 PRO B N 1
ATOM 3766 C CA . PRO B 1 158 ? -2.115 -14.29 -17.846 1 95.33 158 PRO B CA 1
ATOM 3767 C C . PRO B 1 158 ? -0.776 -14.601 -18.51 1 95.33 158 PRO B C 1
ATOM 3769 O O . PRO B 1 158 ? 0.062 -13.708 -18.665 1 95.33 158 PRO B O 1
ATOM 3772 N N . ALA B 1 159 ? -0.559 -15.879 -18.834 1 95.08 159 ALA B N 1
ATOM 3773 C CA . ALA B 1 159 ? 0.655 -16.385 -19.469 1 95.08 159 ALA B CA 1
ATOM 3774 C C . ALA B 1 159 ? 1.803 -16.472 -18.467 1 95.08 159 ALA B C 1
ATOM 3776 O O . ALA B 1 159 ? 2.967 -16.592 -18.856 1 95.08 159 ALA B O 1
ATOM 3777 N N . GLY B 1 160 ? 1.483 -16.456 -17.207 1 95.05 160 GLY B N 1
ATOM 3778 C CA . GLY B 1 160 ? 2.501 -16.54 -16.171 1 95.05 160 GLY B CA 1
ATOM 3779 C C . GLY B 1 160 ? 3.255 -17.856 -16.181 1 95.05 160 GLY B C 1
ATOM 3780 O O . GLY B 1 160 ? 4.447 -17.896 -15.871 1 95.05 160 GLY B O 1
ATOM 3781 N N . THR B 1 161 ? 2.549 -18.928 -16.566 1 92.51 161 THR B N 1
ATOM 3782 C CA . THR B 1 161 ? 3.199 -20.234 -16.588 1 92.51 161 THR B CA 1
ATOM 3783 C C . THR B 1 161 ? 4.234 -20.304 -17.708 1 92.51 161 THR B C 1
ATOM 3785 O O . THR B 1 161 ? 5.246 -20.996 -17.583 1 92.51 161 THR B O 1
ATOM 3788 N N . THR B 1 162 ? 3.994 -19.582 -18.764 1 94.05 162 THR B N 1
ATOM 3789 C CA . THR B 1 162 ? 4.942 -19.554 -19.872 1 94.05 162 THR B CA 1
ATOM 3790 C C . THR B 1 162 ? 6.213 -18.807 -19.478 1 94.05 162 THR B C 1
ATOM 3792 O O . THR B 1 162 ? 7.322 -19.305 -19.685 1 94.05 162 THR B O 1
ATOM 3795 N N . THR B 1 163 ? 6.034 -17.62 -18.908 1 97.17 163 THR B N 1
ATOM 3796 C CA . THR B 1 163 ? 7.203 -16.846 -18.506 1 97.17 163 THR B CA 1
ATOM 3797 C C . THR B 1 163 ? 7.944 -17.538 -17.366 1 97.17 163 THR B C 1
ATOM 3799 O O . THR B 1 163 ? 9.175 -17.492 -17.3 1 97.17 163 THR B O 1
ATOM 3802 N N . ALA B 1 164 ? 7.216 -18.175 -16.462 1 96.64 164 ALA B N 1
ATOM 3803 C CA . ALA B 1 164 ? 7.843 -18.964 -15.404 1 96.64 164 ALA B CA 1
ATOM 3804 C C . ALA B 1 164 ? 8.69 -20.091 -15.989 1 96.64 164 ALA B C 1
ATOM 3806 O O . ALA B 1 164 ? 9.812 -20.331 -15.536 1 96.64 164 ALA B O 1
ATOM 3807 N N . GLY B 1 165 ? 8.098 -20.756 -16.966 1 94.79 165 GLY B N 1
ATOM 3808 C CA . GLY B 1 165 ? 8.849 -21.808 -17.633 1 94.79 165 GLY B CA 1
ATOM 3809 C C . GLY B 1 165 ? 10.142 -21.316 -18.255 1 94.79 165 GLY B C 1
ATOM 3810 O O . GLY B 1 165 ? 11.172 -21.989 -18.172 1 94.79 165 GLY B O 1
ATOM 3811 N N . ALA B 1 166 ? 10.104 -20.192 -18.879 1 96.85 166 ALA B N 1
ATOM 3812 C CA . ALA B 1 166 ? 11.294 -19.611 -19.497 1 96.85 166 ALA B CA 1
ATOM 3813 C C . ALA B 1 166 ? 12.362 -19.307 -18.45 1 96.85 166 ALA B C 1
ATOM 3815 O O . ALA B 1 166 ? 13.547 -19.569 -18.669 1 96.85 166 ALA B O 1
ATOM 3816 N N . VAL B 1 167 ? 11.956 -18.746 -17.318 1 97.72 167 VAL B N 1
ATOM 3817 C CA . VAL B 1 167 ? 12.892 -18.419 -16.248 1 97.72 167 VAL B CA 1
ATOM 3818 C C . VAL B 1 167 ? 13.528 -19.698 -15.709 1 97.72 167 VAL B C 1
ATOM 3820 O O . VAL B 1 167 ? 14.745 -19.762 -15.522 1 97.72 167 VAL B O 1
ATOM 3823 N N . LEU B 1 168 ? 12.718 -20.725 -15.471 1 96.78 168 LEU B N 1
ATOM 3824 C CA . LEU B 1 168 ? 13.232 -21.997 -14.973 1 96.78 168 LEU B CA 1
ATOM 3825 C C . LEU B 1 168 ? 14.267 -22.577 -15.931 1 96.78 168 LEU B C 1
ATOM 3827 O O . LEU B 1 168 ? 15.36 -22.964 -15.51 1 96.78 168 LEU B O 1
ATOM 3831 N N . LYS B 1 169 ? 13.937 -22.574 -17.148 1 95.32 169 LYS B N 1
ATOM 3832 C CA . LYS B 1 169 ? 14.862 -23.098 -18.148 1 95.32 169 LYS B CA 1
ATOM 3833 C C . LYS B 1 169 ? 16.159 -22.295 -18.173 1 95.32 169 LYS B C 1
ATOM 3835 O O . LYS B 1 169 ? 17.249 -22.867 -18.231 1 95.32 169 LYS B O 1
ATOM 3840 N N . ALA B 1 170 ? 16.009 -21.033 -18.159 1 96.43 170 ALA B N 1
ATOM 3841 C CA . ALA B 1 170 ? 17.179 -20.158 -18.176 1 96.43 170 ALA B CA 1
ATOM 3842 C C . ALA B 1 170 ? 18.066 -20.404 -16.96 1 96.43 170 ALA B C 1
ATOM 3844 O O . ALA B 1 170 ? 19.283 -20.214 -17.022 1 96.43 170 ALA B O 1
ATOM 3845 N N . MET B 1 171 ? 17.467 -20.785 -15.857 1 95.97 171 MET B N 1
ATOM 3846 C CA . MET B 1 171 ? 18.199 -21.032 -14.617 1 95.97 171 MET B CA 1
ATOM 3847 C C . MET B 1 171 ? 18.744 -22.455 -14.581 1 95.97 171 MET B C 1
ATOM 3849 O O . MET B 1 171 ? 19.352 -22.867 -13.592 1 95.97 171 MET B O 1
ATOM 3853 N N . GLY B 1 172 ? 18.424 -23.207 -15.579 1 93.75 172 GLY B N 1
ATOM 3854 C CA . GLY B 1 172 ? 18.954 -24.557 -15.685 1 93.75 172 GLY B CA 1
ATOM 3855 C C . GLY B 1 172 ? 18.054 -25.602 -15.054 1 93.75 172 GLY B C 1
ATOM 3856 O O . GLY B 1 172 ? 18.495 -26.717 -14.766 1 93.75 172 GLY B O 1
ATOM 3857 N N . VAL B 1 173 ? 16.875 -25.188 -14.734 1 92.6 173 VAL B N 1
ATOM 3858 C CA . VAL B 1 173 ? 15.911 -26.117 -14.154 1 92.6 173 VAL B CA 1
ATOM 3859 C C . VAL B 1 173 ? 14.984 -26.649 -15.245 1 92.6 173 VAL B C 1
ATOM 3861 O O . VAL B 1 173 ? 14.336 -25.872 -15.95 1 92.6 173 VAL B O 1
ATOM 3864 N N . GLU B 1 174 ? 15.059 -27.884 -15.511 1 77.41 174 GLU B N 1
ATOM 3865 C CA . GLU B 1 174 ? 14.198 -28.478 -16.529 1 77.41 174 GLU B CA 1
ATOM 3866 C C . GLU B 1 174 ? 12.773 -28.653 -16.013 1 77.41 174 GLU B C 1
ATOM 3868 O O . GLU B 1 174 ? 12.536 -29.412 -15.071 1 77.41 174 GLU B O 1
ATOM 3873 N N . ALA B 1 175 ? 12.014 -27.716 -16.295 1 65.54 175 ALA B N 1
ATOM 3874 C CA . ALA B 1 175 ? 10.605 -27.814 -15.922 1 65.54 175 ALA B CA 1
ATOM 3875 C C . ALA B 1 175 ? 9.778 -28.413 -17.056 1 65.54 175 ALA B C 1
ATOM 3877 O O . ALA B 1 175 ? 10.042 -28.148 -18.232 1 65.54 175 ALA B O 1
ATOM 3878 N N . LYS B 1 176 ? 9.066 -29.486 -16.656 1 62.51 176 LYS B N 1
ATOM 3879 C CA . LYS B 1 176 ? 8.061 -29.883 -17.637 1 62.51 176 LYS B CA 1
ATOM 3880 C C . LYS B 1 176 ? 7.059 -28.759 -17.883 1 62.51 176 LYS B C 1
ATOM 3882 O O . LYS B 1 176 ? 6.713 -28.016 -16.962 1 62.51 176 LYS B O 1
ATOM 3887 N N . VAL B 1 177 ? 6.977 -28.093 -19.013 1 52.85 177 VAL B N 1
ATOM 3888 C CA . VAL B 1 177 ? 6.087 -26.973 -19.305 1 52.85 177 VAL B CA 1
ATOM 3889 C C . VAL B 1 177 ? 4.655 -27.337 -18.919 1 52.85 177 VAL B C 1
ATOM 3891 O O . VAL B 1 177 ? 4.097 -28.312 -19.427 1 52.85 177 VAL B O 1
ATOM 3894 N N . SER B 1 178 ? 4.182 -26.916 -17.721 1 51.09 178 SER B N 1
ATOM 3895 C CA . SER B 1 178 ? 2.831 -27.17 -17.232 1 51.09 178 SER B CA 1
ATOM 3896 C C . SER B 1 178 ? 1.8 -26.359 -18.011 1 51.09 178 SER B C 1
ATOM 3898 O O . SER B 1 178 ? 2.122 -25.307 -18.568 1 51.09 178 SER B O 1
ATOM 3900 N N . SER B 1 179 ? 0.74 -26.983 -18.699 1 49.34 179 SER B N 1
ATOM 3901 C CA . SER B 1 179 ? -0.341 -26.216 -19.309 1 49.34 179 SER B CA 1
ATOM 3902 C C . SER B 1 179 ? -1.571 -26.182 -18.409 1 49.34 179 SER B C 1
ATOM 3904 O O . SER B 1 179 ? -1.783 -27.091 -17.603 1 49.34 179 SER B O 1
ATOM 3906 N N . SER B 1 180 ? -2.196 -24.958 -18.12 1 47.77 180 SER B N 1
ATOM 3907 C CA . SER B 1 180 ? -3.463 -24.799 -17.413 1 47.77 180 SER B CA 1
ATOM 3908 C C . SER B 1 180 ? -4.551 -25.676 -18.023 1 47.77 180 SER B C 1
ATOM 3910 O O . SER B 1 180 ? -5.573 -25.94 -17.386 1 47.77 180 SER B O 1
ATOM 3912 N N . MET B 1 181 ? -4.454 -26.176 -19.384 1 49.88 181 MET B N 1
ATOM 3913 C CA . MET B 1 181 ? -5.493 -26.976 -20.026 1 49.88 181 MET B CA 1
ATOM 3914 C C . MET B 1 181 ? -4.979 -28.375 -20.351 1 49.88 181 MET B C 1
ATOM 3916 O O . MET B 1 181 ? -3.799 -28.552 -20.659 1 49.88 181 MET B O 1
ATOM 3920 N N . PRO B 1 182 ? -5.868 -29.456 -20.108 1 48.26 182 PRO B N 1
ATOM 3921 C CA . PRO B 1 182 ? -5.52 -30.834 -20.461 1 48.26 182 PRO B CA 1
ATOM 3922 C C . PRO B 1 182 ? -4.888 -30.946 -21.847 1 48.26 182 PRO B C 1
ATOM 3924 O O . PRO B 1 182 ? -3.972 -31.746 -22.049 1 48.26 182 PRO B O 1
ATOM 3927 N N . GLU B 1 183 ? -5.616 -30.408 -22.981 1 52.29 183 GLU B N 1
ATOM 3928 C CA . GLU B 1 183 ? -5.106 -30.525 -24.344 1 52.29 183 GLU B CA 1
ATOM 3929 C C . GLU B 1 183 ? -4.281 -29.3 -24.731 1 52.29 183 GLU B C 1
ATOM 3931 O O . GLU B 1 183 ? -4.834 -28.229 -24.987 1 52.29 183 GLU B O 1
ATOM 3936 N N . ASN B 1 184 ? -3.399 -28.858 -24.001 1 51.73 184 ASN B N 1
ATOM 3937 C CA . ASN B 1 184 ? -2.588 -27.646 -23.986 1 51.73 184 ASN B CA 1
ATOM 3938 C C . ASN B 1 184 ? -1.806 -27.478 -25.285 1 51.73 184 ASN B C 1
ATOM 3940 O O . ASN B 1 184 ? -1.216 -28.435 -25.788 1 51.73 184 ASN B O 1
ATOM 3944 N N . PRO B 1 185 ? -2.132 -26.39 -25.981 1 59.72 185 PRO B N 1
ATOM 3945 C CA . PRO B 1 185 ? -1.166 -26.174 -27.061 1 59.72 185 PRO B CA 1
ATOM 3946 C C . PRO B 1 185 ? 0.269 -26.054 -26.553 1 59.72 185 PRO B C 1
ATOM 3948 O O . PRO B 1 185 ? 0.831 -24.956 -26.534 1 59.72 185 PRO B O 1
ATOM 3951 N N . VAL B 1 186 ? 0.755 -27.012 -25.835 1 72.76 186 VAL B N 1
ATOM 3952 C CA . VAL B 1 186 ? 2.06 -27.255 -25.228 1 72.76 186 VAL B CA 1
ATOM 3953 C C . VAL B 1 186 ? 3.165 -26.934 -26.232 1 72.76 186 VAL B C 1
ATOM 3955 O O . VAL B 1 186 ? 4.207 -26.387 -25.864 1 72.76 186 VAL B O 1
ATOM 3958 N N . GLU B 1 187 ? 2.764 -27.022 -27.429 1 80.86 187 GLU B N 1
ATOM 3959 C CA . GLU B 1 187 ? 3.804 -26.817 -28.433 1 80.86 187 GLU B CA 1
ATOM 3960 C C . GLU B 1 187 ? 4.124 -25.334 -28.601 1 80.86 187 GLU B C 1
ATOM 3962 O O . GLU B 1 187 ? 5.293 -24.951 -28.678 1 80.86 187 GLU B O 1
ATOM 3967 N N . VAL B 1 188 ? 3.09 -24.512 -28.579 1 87.06 188 VAL B N 1
ATOM 3968 C CA . VAL B 1 188 ? 3.304 -23.078 -28.747 1 87.06 188 VAL B CA 1
ATOM 3969 C C . VAL B 1 188 ? 4.098 -22.532 -27.563 1 87.06 188 VAL B C 1
ATOM 3971 O O . VAL B 1 188 ? 5.029 -21.743 -27.742 1 87.06 188 VAL B O 1
ATOM 3974 N N . LYS B 1 189 ? 3.803 -22.995 -26.389 1 88.59 189 LYS B N 1
ATOM 3975 C CA . LYS B 1 189 ? 4.519 -22.563 -25.192 1 88.59 189 LYS B CA 1
ATOM 3976 C C . LYS B 1 189 ? 5.991 -22.96 -25.259 1 88.59 189 LYS B C 1
ATOM 3978 O O . LYS B 1 189 ? 6.872 -22.15 -24.965 1 88.59 189 LYS B O 1
ATOM 3983 N N . ARG B 1 190 ? 6.234 -24.136 -25.658 1 89.87 190 ARG B N 1
ATOM 3984 C CA . ARG B 1 190 ? 7.6 -24.639 -25.757 1 89.87 190 ARG B CA 1
ATOM 3985 C C . ARG B 1 190 ? 8.418 -23.813 -26.744 1 89.87 190 ARG B C 1
ATOM 3987 O O . ARG B 1 190 ? 9.564 -23.458 -26.463 1 89.87 190 ARG B O 1
ATOM 3994 N N . GLN B 1 191 ? 7.828 -23.525 -27.85 1 92.04 191 GLN B N 1
ATOM 3995 C CA . GLN B 1 191 ? 8.519 -22.752 -28.876 1 92.04 191 GLN B CA 1
ATOM 3996 C C . GLN B 1 191 ? 8.854 -21.35 -28.375 1 92.04 191 GLN B C 1
ATOM 3998 O O . GLN B 1 191 ? 9.961 -20.853 -28.598 1 92.04 191 GLN B O 1
ATOM 4003 N N . VAL B 1 192 ? 7.878 -20.764 -27.722 1 94.85 192 VAL B N 1
ATOM 4004 C CA . VAL B 1 192 ? 8.072 -19.419 -27.192 1 94.85 192 VAL B CA 1
ATOM 4005 C C . VAL B 1 192 ? 9.194 -19.427 -26.157 1 94.85 192 VAL B C 1
ATOM 4007 O O . VAL B 1 192 ? 10.08 -18.57 -26.186 1 94.85 192 VAL B O 1
ATOM 4010 N N . ILE B 1 193 ? 9.221 -20.416 -25.292 1 95.27 193 ILE B N 1
ATOM 4011 C CA . ILE B 1 193 ? 10.21 -20.528 -24.225 1 95.27 193 ILE B CA 1
ATOM 4012 C C . ILE B 1 193 ? 11.596 -20.747 -24.827 1 95.27 193 ILE B C 1
ATOM 4014 O O . ILE B 1 193 ? 12.555 -20.067 -24.457 1 95.27 193 ILE B O 1
ATOM 4018 N N . GLU B 1 194 ? 11.676 -21.655 -25.789 1 94.01 194 GLU B N 1
ATOM 4019 C CA . GLU B 1 194 ? 12.958 -21.958 -26.418 1 94.01 194 GLU B CA 1
ATOM 4020 C C . GLU B 1 194 ? 13.541 -20.725 -27.103 1 94.01 194 GLU B C 1
ATOM 4022 O O . GLU B 1 194 ? 14.728 -20.427 -26.952 1 94.01 194 GLU B O 1
ATOM 4027 N N . LYS B 1 195 ? 12.743 -20.059 -27.814 1 95.48 195 LYS B N 1
ATOM 4028 C CA . LYS B 1 195 ? 13.173 -18.856 -28.519 1 95.48 195 LYS B CA 1
ATOM 4029 C C . LYS B 1 195 ? 13.656 -17.788 -27.542 1 95.48 195 LYS B C 1
ATOM 4031 O O . LYS B 1 195 ? 14.698 -17.166 -27.758 1 95.48 195 LYS B O 1
ATOM 4036 N N . ALA B 1 196 ? 12.916 -17.593 -26.511 1 96.76 196 ALA B N 1
ATOM 4037 C CA . ALA B 1 196 ? 13.251 -16.567 -25.527 1 96.76 196 ALA B CA 1
ATOM 4038 C C . ALA B 1 196 ? 14.562 -16.894 -24.818 1 96.76 196 ALA B C 1
ATOM 4040 O O . ALA B 1 196 ? 15.437 -16.034 -24.689 1 96.76 196 ALA B O 1
ATOM 4041 N N . VAL B 1 197 ? 14.749 -18.102 -24.415 1 96.19 197 VAL B N 1
ATOM 4042 C CA . VAL B 1 197 ? 15.882 -18.517 -23.595 1 96.19 197 VAL B CA 1
ATOM 4043 C C . VAL B 1 197 ? 17.161 -18.494 -24.43 1 96.19 197 VAL B C 1
ATOM 4045 O O . VAL B 1 197 ? 18.255 -18.3 -23.896 1 96.19 197 VAL B O 1
ATOM 4048 N N . SER B 1 198 ? 17.023 -18.642 -25.707 1 95.7 198 SER B N 1
ATOM 4049 C CA . SER B 1 198 ? 18.182 -18.646 -26.593 1 95.7 198 SER B CA 1
ATOM 4050 C C . SER B 1 198 ? 18.884 -17.293 -26.592 1 95.7 198 SER B C 1
ATOM 4052 O O . SER B 1 198 ? 20.051 -17.193 -26.975 1 95.7 198 SER B O 1
ATOM 4054 N N . ARG B 1 199 ? 18.204 -16.274 -26.103 1 95.08 199 ARG B N 1
ATOM 4055 C CA . ARG B 1 199 ? 18.764 -14.927 -26.105 1 95.08 199 ARG B CA 1
ATOM 4056 C C . ARG B 1 199 ? 19.524 -14.647 -24.813 1 95.08 199 ARG B C 1
ATOM 4058 O O . ARG B 1 199 ? 20.254 -13.659 -24.717 1 95.08 199 ARG B O 1
ATOM 4065 N N . ILE B 1 200 ? 19.404 -15.471 -23.907 1 94.83 200 ILE B N 1
ATOM 4066 C CA . ILE B 1 200 ? 19.972 -15.202 -22.591 1 94.83 200 ILE B CA 1
ATOM 4067 C C . ILE B 1 200 ? 21.482 -15.43 -22.624 1 94.83 200 ILE B C 1
ATOM 4069 O O . ILE B 1 200 ? 21.947 -16.481 -23.071 1 94.83 200 ILE B O 1
ATOM 4073 N N . ASN B 1 201 ? 22.25 -14.472 -22.163 1 90.89 201 ASN B N 1
ATOM 4074 C CA . ASN B 1 201 ? 23.704 -14.571 -22.099 1 90.89 201 ASN B CA 1
ATOM 4075 C C . ASN B 1 201 ? 24.224 -14.279 -20.694 1 90.89 201 ASN B C 1
ATOM 4077 O O . ASN B 1 201 ? 25.422 -14.061 -20.504 1 90.89 201 ASN B O 1
ATOM 4081 N N . SER B 1 202 ? 23.308 -14.176 -19.696 1 93.26 202 SER B N 1
ATOM 4082 C CA . SER B 1 202 ? 23.688 -13.82 -18.333 1 93.26 202 SER B CA 1
ATOM 4083 C C . SER B 1 202 ? 23.185 -14.854 -17.331 1 93.26 202 SER B C 1
ATOM 4085 O O . SER B 1 202 ? 22.156 -15.493 -17.554 1 93.26 202 SER B O 1
ATOM 4087 N N . SER B 1 203 ? 23.922 -15.04 -16.279 1 94.48 203 SER B N 1
ATOM 4088 C CA . SER B 1 203 ? 23.488 -15.899 -15.182 1 94.48 203 SER B CA 1
ATOM 4089 C C . SER B 1 203 ? 22.915 -15.079 -14.031 1 94.48 203 SER B C 1
ATOM 4091 O O . SER B 1 203 ? 22.488 -15.636 -13.018 1 94.48 203 SER B O 1
ATOM 4093 N N . ASP B 1 204 ? 22.934 -13.783 -14.168 1 97.43 204 ASP B N 1
ATOM 4094 C CA . ASP B 1 204 ? 22.365 -12.911 -13.145 1 97.43 204 ASP B CA 1
ATOM 4095 C C . ASP B 1 204 ? 20.846 -13.053 -13.086 1 97.43 204 ASP B C 1
ATOM 4097 O O . ASP B 1 204 ? 20.158 -12.84 -14.086 1 97.43 204 ASP B O 1
ATOM 4101 N N . PRO B 1 205 ? 20.36 -13.44 -11.958 1 97.98 205 PRO B N 1
ATOM 4102 C CA . PRO B 1 205 ? 18.925 -13.713 -11.849 1 97.98 205 PRO B CA 1
ATOM 4103 C C . PRO B 1 205 ? 18.064 -12.526 -12.275 1 97.98 205 PRO B C 1
ATOM 4105 O O . PRO B 1 205 ? 17.017 -12.711 -12.902 1 97.98 205 PRO B O 1
ATOM 4108 N N . LEU B 1 206 ? 18.457 -11.322 -11.941 1 98.02 206 LEU B N 1
ATOM 4109 C CA . LEU B 1 206 ? 17.665 -10.15 -12.299 1 98.02 206 LEU B CA 1
ATOM 4110 C C . LEU B 1 206 ? 17.698 -9.912 -13.805 1 98.02 206 LEU B C 1
ATOM 4112 O O . LEU B 1 206 ? 16.705 -9.474 -14.391 1 98.02 206 LEU B O 1
ATOM 4116 N N . GLU B 1 207 ? 18.821 -10.142 -14.439 1 98.27 207 GLU B N 1
ATOM 4117 C CA . GLU B 1 207 ? 18.906 -10.037 -15.893 1 98.27 207 GLU B CA 1
ATOM 4118 C C . GLU B 1 207 ? 18.047 -11.099 -16.574 1 98.27 207 GLU B C 1
ATOM 4120 O O . GLU B 1 207 ? 17.416 -10.831 -17.599 1 98.27 207 GLU B O 1
ATOM 4125 N N . ILE B 1 208 ? 18.074 -12.298 -16.011 1 98.4 208 ILE B N 1
ATOM 4126 C CA . ILE B 1 208 ? 17.231 -13.368 -16.533 1 98.4 208 ILE B CA 1
ATOM 4127 C C . ILE B 1 208 ? 15.763 -12.956 -16.45 1 98.4 208 ILE B C 1
ATOM 4129 O O . ILE B 1 208 ? 15.019 -13.087 -17.425 1 98.4 208 ILE B O 1
ATOM 4133 N N . LEU B 1 209 ? 15.35 -12.392 -15.285 1 98.41 209 LEU B N 1
ATOM 4134 C CA . LEU B 1 209 ? 13.976 -11.931 -15.122 1 98.41 209 LEU B CA 1
ATOM 4135 C C . LEU B 1 209 ? 13.641 -10.848 -16.141 1 98.41 209 LEU B C 1
ATOM 4137 O O . LEU B 1 209 ? 12.567 -10.869 -16.746 1 98.41 209 LEU B O 1
ATOM 4141 N N . ALA B 1 210 ? 14.533 -9.922 -16.306 1 98.41 210 ALA B N 1
ATOM 4142 C CA . ALA B 1 210 ? 14.306 -8.81 -17.226 1 98.41 210 ALA B CA 1
ATOM 4143 C C . ALA B 1 210 ? 14.199 -9.302 -18.666 1 98.41 210 ALA B C 1
ATOM 4145 O O . ALA B 1 210 ? 13.457 -8.732 -19.47 1 98.41 210 ALA B O 1
ATOM 4146 N N . GLU B 1 211 ? 14.908 -10.342 -18.992 1 98.28 211 GLU B N 1
ATOM 4147 C CA . GLU B 1 211 ? 14.975 -10.835 -20.364 1 98.28 211 GLU B CA 1
ATOM 4148 C C . GLU B 1 211 ? 13.783 -11.732 -20.687 1 98.28 211 GLU B C 1
ATOM 4150 O O . GLU B 1 211 ? 13.165 -11.596 -21.745 1 98.28 211 GLU B O 1
ATOM 4155 N N . VAL B 1 212 ? 13.41 -12.634 -19.75 1 98.35 212 VAL B N 1
ATOM 4156 C CA . VAL B 1 212 ? 12.454 -13.653 -20.172 1 98.35 212 VAL B CA 1
ATOM 4157 C C . VAL B 1 212 ? 11.386 -13.837 -19.097 1 98.35 212 VAL B C 1
ATOM 4159 O O . VAL B 1 212 ? 10.488 -14.67 -19.241 1 98.35 212 VAL B O 1
ATOM 4162 N N . GLY B 1 213 ? 11.404 -13.18 -17.985 1 98.34 213 GLY B N 1
ATOM 4163 C CA . GLY B 1 213 ? 10.411 -13.267 -16.926 1 98.34 213 GLY B CA 1
ATOM 4164 C C . GLY B 1 213 ? 9.201 -12.383 -17.168 1 98.34 213 GLY B C 1
ATOM 4165 O O . GLY B 1 213 ? 8.758 -12.228 -18.308 1 98.34 213 GLY B O 1
ATOM 4166 N N . ASP B 1 214 ? 8.531 -11.96 -16.175 1 98.68 214 ASP B N 1
ATOM 4167 C CA . ASP B 1 214 ? 7.41 -11.024 -16.186 1 98.68 214 ASP B CA 1
ATOM 4168 C C . ASP B 1 214 ? 7.401 -10.165 -14.923 1 98.68 214 ASP B C 1
ATOM 4170 O O . ASP B 1 214 ? 8.141 -10.436 -13.976 1 98.68 214 ASP B O 1
ATOM 4174 N N . PRO B 1 215 ? 6.623 -9.098 -14.915 1 98.76 215 PRO B N 1
ATOM 4175 C CA . PRO B 1 215 ? 6.722 -8.148 -13.804 1 98.76 215 PRO B CA 1
ATOM 4176 C C . PRO B 1 215 ? 6.155 -8.704 -12.5 1 98.76 215 PRO B C 1
ATOM 4178 O O . PRO B 1 215 ? 6.489 -8.214 -11.418 1 98.76 215 PRO B O 1
ATOM 4181 N N . VAL B 1 216 ? 5.307 -9.678 -12.545 1 98.88 216 VAL B N 1
ATOM 4182 C CA . VAL B 1 216 ? 4.747 -10.269 -11.334 1 98.88 216 VAL B CA 1
ATOM 4183 C C . VAL B 1 216 ? 5.797 -11.144 -10.652 1 98.88 216 VAL B C 1
ATOM 4185 O O . VAL B 1 216 ? 5.966 -11.086 -9.432 1 98.88 216 VAL B O 1
ATOM 4188 N N . LEU B 1 217 ? 6.489 -11.932 -11.446 1 98.82 217 LEU B N 1
ATOM 4189 C CA . LEU B 1 217 ? 7.585 -12.725 -10.9 1 98.82 217 LEU B CA 1
ATOM 4190 C C . LEU B 1 217 ? 8.634 -11.829 -10.25 1 98.82 217 LEU B C 1
ATOM 4192 O O . LEU B 1 217 ? 9.174 -12.163 -9.193 1 98.82 217 LEU B O 1
ATOM 4196 N N . LEU B 1 218 ? 8.928 -10.759 -10.92 1 98.82 218 LEU B N 1
ATOM 4197 C CA . LEU B 1 218 ? 9.861 -9.774 -10.385 1 98.82 218 LEU B CA 1
ATOM 4198 C C . LEU B 1 218 ? 9.375 -9.237 -9.043 1 98.82 218 LEU B C 1
ATOM 4200 O O . LEU B 1 218 ? 10.15 -9.146 -8.088 1 98.82 218 LEU B O 1
ATOM 4204 N N . ALA B 1 219 ? 8.108 -8.883 -8.943 1 98.91 219 ALA B N 1
ATOM 4205 C CA . ALA B 1 219 ? 7.523 -8.332 -7.723 1 98.91 219 ALA B CA 1
ATOM 4206 C C . ALA B 1 219 ? 7.559 -9.353 -6.589 1 98.91 219 ALA B C 1
ATOM 4208 O O . ALA B 1 219 ? 7.97 -9.033 -5.471 1 98.91 219 ALA B O 1
ATOM 4209 N N . VAL B 1 220 ? 7.143 -10.576 -6.865 1 98.93 220 VAL B N 1
ATOM 4210 C CA . VAL B 1 220 ? 7.111 -11.649 -5.877 1 98.93 220 VAL B CA 1
ATOM 4211 C C . VAL B 1 220 ? 8.509 -11.864 -5.302 1 98.93 220 VAL B C 1
ATOM 4213 O O . VAL B 1 220 ? 8.683 -11.922 -4.083 1 98.93 220 VAL B O 1
ATOM 4216 N N . THR B 1 221 ? 9.5 -11.931 -6.179 1 98.91 221 THR B N 1
ATOM 4217 C CA . THR B 1 221 ? 10.882 -12.16 -5.772 1 98.91 221 THR B CA 1
ATOM 4218 C C . THR B 1 221 ? 11.402 -10.99 -4.941 1 98.91 221 THR B C 1
ATOM 4220 O O . THR B 1 221 ? 12.025 -11.193 -3.897 1 98.91 221 THR B O 1
ATOM 4223 N N . GLY B 1 222 ? 11.12 -9.805 -5.394 1 98.91 222 GLY B N 1
ATOM 4224 C CA . GLY B 1 222 ? 11.57 -8.626 -4.672 1 98.91 222 GLY B CA 1
ATOM 4225 C C . GLY B 1 222 ? 10.982 -8.518 -3.278 1 98.91 222 GLY B C 1
ATOM 4226 O O . GLY B 1 222 ? 11.705 -8.266 -2.312 1 98.91 222 GLY B O 1
ATOM 4227 N N . ILE B 1 223 ? 9.677 -8.696 -3.137 1 98.92 223 ILE B N 1
ATOM 4228 C CA . ILE B 1 223 ? 9.008 -8.614 -1.844 1 98.92 223 ILE B CA 1
ATOM 4229 C C . ILE B 1 223 ? 9.581 -9.667 -0.898 1 98.92 223 ILE B C 1
ATOM 4231 O O . ILE B 1 223 ? 9.875 -9.373 0.264 1 98.92 223 ILE B O 1
ATOM 4235 N N . ALA B 1 224 ? 9.767 -10.87 -1.407 1 98.94 224 ALA B N 1
ATOM 4236 C CA . ALA B 1 224 ? 10.297 -11.952 -0.582 1 98.94 224 ALA B CA 1
ATOM 4237 C C . ALA B 1 224 ? 11.701 -11.623 -0.081 1 98.94 224 ALA B C 1
ATOM 4239 O O . ALA B 1 224 ? 11.999 -11.79 1.104 1 98.94 224 ALA B O 1
ATOM 4240 N N . LEU B 1 225 ? 12.54 -11.153 -0.954 1 98.89 225 LEU B N 1
ATOM 4241 C CA . LEU B 1 225 ? 13.926 -10.866 -0.599 1 98.89 225 LEU B CA 1
ATOM 4242 C C . LEU B 1 225 ? 14.007 -9.683 0.36 1 98.89 225 LEU B C 1
ATOM 4244 O O . LEU B 1 225 ? 14.922 -9.607 1.182 1 98.89 225 LEU B O 1
ATOM 4248 N N . GLY B 1 226 ? 13.05 -8.775 0.253 1 98.65 226 GLY B N 1
ATOM 4249 C CA . GLY B 1 226 ? 13.022 -7.622 1.139 1 98.65 226 GLY B CA 1
ATOM 4250 C C . GLY B 1 226 ? 12.51 -7.949 2.529 1 98.65 226 GLY B C 1
ATOM 4251 O O . GLY B 1 226 ? 12.808 -7.237 3.49 1 98.65 226 GLY B O 1
ATOM 4252 N N . SER B 1 227 ? 11.75 -9.012 2.676 1 98.74 227 SER B N 1
ATOM 4253 C CA . SER B 1 227 ? 11.123 -9.367 3.945 1 98.74 227 SER B CA 1
ATOM 4254 C C . SER B 1 227 ? 12.152 -9.885 4.944 1 98.74 227 SER B C 1
ATOM 4256 O O . SER B 1 227 ? 13.042 -10.657 4.582 1 98.74 227 SER B O 1
ATOM 4258 N N . ARG B 1 228 ? 12.02 -9.49 6.167 1 98 228 ARG B N 1
ATOM 4259 C CA . ARG B 1 228 ? 12.86 -10.009 7.242 1 98 228 ARG B CA 1
ATOM 4260 C C . ARG B 1 228 ? 12.168 -11.154 7.974 1 98 228 ARG B C 1
ATOM 4262 O O . ARG B 1 228 ? 12.687 -11.666 8.967 1 98 228 ARG B O 1
ATOM 4269 N N . LYS B 1 229 ? 10.966 -11.477 7.566 1 98.59 229 LYS B N 1
ATOM 4270 C CA . LYS B 1 229 ? 10.145 -12.567 8.084 1 98.59 229 LYS B CA 1
ATOM 4271 C C . LYS B 1 229 ? 9.937 -13.649 7.028 1 98.59 229 LYS B C 1
ATOM 4273 O O . LYS B 1 229 ? 10.18 -13.419 5.841 1 98.59 229 LYS B O 1
ATOM 4278 N N . PRO B 1 230 ? 9.529 -14.89 7.413 1 98.78 230 PRO B N 1
ATOM 4279 C CA . PRO B 1 230 ? 9.252 -15.942 6.431 1 98.78 230 PRO B CA 1
ATOM 4280 C C . PRO B 1 230 ? 8.206 -15.525 5.399 1 98.78 230 PRO B C 1
ATOM 4282 O O . PRO B 1 230 ? 7.288 -14.765 5.717 1 98.78 230 PRO B O 1
ATOM 4285 N N . VAL B 1 231 ? 8.403 -16.028 4.262 1 98.92 231 VAL B N 1
ATOM 4286 C CA . VAL B 1 231 ? 7.479 -15.74 3.17 1 98.92 231 VAL B CA 1
ATOM 4287 C C . VAL B 1 231 ? 6.891 -17.043 2.633 1 98.92 231 VAL B C 1
ATOM 4289 O O . VAL B 1 231 ? 7.62 -18.008 2.394 1 98.92 231 VAL B O 1
ATOM 4292 N N . ILE B 1 232 ? 5.636 -17.109 2.494 1 98.95 232 ILE B N 1
ATOM 4293 C CA . ILE B 1 232 ? 4.946 -18.214 1.836 1 98.95 232 ILE B CA 1
ATOM 4294 C C . ILE B 1 232 ? 4.543 -17.802 0.422 1 98.95 232 ILE B C 1
ATOM 4296 O O . ILE B 1 232 ? 3.753 -16.872 0.241 1 98.95 232 ILE B O 1
ATOM 4300 N N . LEU B 1 233 ? 5.093 -18.429 -0.507 1 98.93 233 LEU B N 1
ATOM 4301 C CA . LEU B 1 233 ? 4.724 -18.268 -1.909 1 98.93 233 LEU B CA 1
ATOM 4302 C C . LEU B 1 233 ? 3.503 -19.116 -2.251 1 98.93 233 LEU B C 1
ATOM 4304 O O . LEU B 1 233 ? 3.603 -20.34 -2.357 1 98.93 233 LEU B O 1
ATOM 4308 N N . ALA B 1 234 ? 2.43 -18.486 -2.442 1 98.87 234 ALA B N 1
ATOM 4309 C CA . ALA B 1 234 ? 1.167 -19.181 -2.678 1 98.87 234 ALA B CA 1
ATOM 4310 C C . ALA B 1 234 ? 0.885 -19.315 -4.172 1 98.87 234 ALA B C 1
ATOM 4312 O O . ALA B 1 234 ? 0.433 -18.363 -4.813 1 98.87 234 ALA B O 1
ATOM 4313 N N . GLY B 1 235 ? 1.119 -20.453 -4.713 1 97.55 235 GLY B N 1
ATOM 4314 C CA . GLY B 1 235 ? 0.929 -20.658 -6.14 1 97.55 235 GLY B CA 1
ATOM 4315 C C . GLY B 1 235 ? 1.577 -21.931 -6.652 1 97.55 235 GLY B C 1
ATOM 4316 O O . GLY B 1 235 ? 1.9 -22.827 -5.869 1 97.55 235 GLY B O 1
ATOM 4317 N N . GLY B 1 236 ? 1.687 -22.076 -7.962 1 95.23 236 GLY B N 1
ATOM 4318 C CA . GLY B 1 236 ? 2.231 -23.261 -8.605 1 95.23 236 GLY B CA 1
ATOM 4319 C C . GLY B 1 236 ? 3.566 -23.015 -9.28 1 95.23 236 GLY B C 1
ATOM 4320 O O . GLY B 1 236 ? 4.534 -22.618 -8.627 1 95.23 236 GLY B O 1
ATOM 4321 N N . THR B 1 237 ? 3.548 -23.123 -10.588 1 93.83 237 THR B N 1
ATOM 4322 C CA . THR B 1 237 ? 4.769 -23.051 -11.383 1 93.83 237 THR B CA 1
ATOM 4323 C C . THR B 1 237 ? 5.431 -21.685 -11.234 1 93.83 237 THR B C 1
ATOM 4325 O O . THR B 1 237 ? 6.659 -21.587 -11.181 1 93.83 237 THR B O 1
ATOM 4328 N N . GLN B 1 238 ? 4.672 -20.654 -11.209 1 96.63 238 GLN B N 1
ATOM 4329 C CA . GLN B 1 238 ? 5.216 -19.309 -11.053 1 96.63 238 GLN B CA 1
ATOM 4330 C C . GLN B 1 238 ? 5.97 -19.17 -9.734 1 96.63 238 GLN B C 1
ATOM 4332 O O . GLN B 1 238 ? 7.031 -18.544 -9.683 1 96.63 238 GLN B O 1
ATOM 4337 N N . MET B 1 239 ? 5.42 -19.74 -8.66 1 98.38 239 MET B N 1
ATOM 4338 C CA . MET B 1 239 ? 6.067 -19.655 -7.354 1 98.38 239 MET B CA 1
ATOM 4339 C C . MET B 1 239 ? 7.311 -20.535 -7.305 1 98.38 239 MET B C 1
ATOM 4341 O O . MET B 1 239 ? 8.288 -20.199 -6.633 1 98.38 239 MET B O 1
ATOM 4345 N N . ALA B 1 240 ? 7.264 -21.661 -8.046 1 97.43 240 ALA B N 1
ATOM 4346 C CA . ALA B 1 240 ? 8.476 -22.467 -8.169 1 97.43 240 ALA B CA 1
ATOM 4347 C C . ALA B 1 240 ? 9.597 -21.673 -8.835 1 97.43 240 ALA B C 1
ATOM 4349 O O . ALA B 1 240 ? 10.742 -21.703 -8.379 1 97.43 240 ALA B O 1
ATOM 4350 N N . ALA B 1 241 ? 9.263 -20.971 -9.929 1 98.01 241 ALA B N 1
ATOM 4351 C CA . ALA B 1 241 ? 10.251 -20.127 -10.596 1 98.01 241 ALA B CA 1
ATOM 4352 C C . ALA B 1 241 ? 10.776 -19.048 -9.654 1 98.01 241 ALA B C 1
ATOM 4354 O O . ALA B 1 241 ? 11.984 -18.806 -9.587 1 98.01 241 ALA B O 1
ATOM 4355 N N . ALA B 1 242 ? 9.895 -18.411 -8.908 1 98.78 242 ALA B N 1
ATOM 4356 C CA . ALA B 1 242 ? 10.301 -17.393 -7.942 1 98.78 242 ALA B CA 1
ATOM 4357 C C . ALA B 1 242 ? 11.26 -17.971 -6.906 1 98.78 242 ALA B C 1
ATOM 4359 O O . ALA B 1 242 ? 12.256 -17.336 -6.55 1 98.78 242 ALA B O 1
ATOM 4360 N N . SER B 1 243 ? 10.958 -19.166 -6.436 1 98.77 243 SER B N 1
ATOM 4361 C CA . SER B 1 243 ? 11.8 -19.784 -5.417 1 98.77 243 SER B CA 1
ATOM 4362 C C . SER B 1 243 ? 13.217 -20.009 -5.934 1 98.77 243 SER B C 1
ATOM 4364 O O . SER B 1 243 ? 14.188 -19.843 -5.192 1 98.77 243 SER B O 1
ATOM 4366 N N . GLN B 1 244 ? 13.347 -20.405 -7.222 1 98.26 244 GLN B N 1
ATOM 4367 C CA . GLN B 1 244 ? 14.665 -20.605 -7.815 1 98.26 244 GLN B CA 1
ATOM 4368 C C . GLN B 1 244 ? 15.443 -19.294 -7.881 1 98.26 244 GLN B C 1
ATOM 4370 O O . GLN B 1 244 ? 16.632 -19.255 -7.557 1 98.26 244 GLN B O 1
ATOM 4375 N N . VAL B 1 245 ? 14.778 -18.24 -8.293 1 98.75 245 VAL B N 1
ATOM 4376 C CA . VAL B 1 245 ? 15.415 -16.932 -8.408 1 98.75 245 VAL B CA 1
ATOM 4377 C C . VAL B 1 245 ? 15.847 -16.444 -7.028 1 98.75 245 VAL B C 1
ATOM 4379 O O . VAL B 1 245 ? 16.974 -15.976 -6.853 1 98.75 245 VAL B O 1
ATOM 4382 N N . ILE B 1 246 ? 14.957 -16.566 -6.003 1 98.87 246 ILE B N 1
ATOM 4383 C CA . ILE B 1 246 ? 15.235 -16.11 -4.646 1 98.87 246 ILE B CA 1
ATOM 4384 C C . ILE B 1 246 ? 16.441 -16.861 -4.086 1 98.87 246 ILE B C 1
ATOM 4386 O O . ILE B 1 246 ? 17.35 -16.253 -3.517 1 98.87 246 ILE B O 1
ATOM 4390 N N . ARG B 1 247 ? 16.477 -18.18 -4.321 1 98.22 247 ARG B N 1
ATOM 4391 C CA . ARG B 1 247 ? 17.569 -19.007 -3.819 1 98.22 247 ARG B CA 1
ATOM 4392 C C . ARG B 1 247 ? 18.892 -18.626 -4.476 1 98.22 247 ARG B C 1
ATOM 4394 O O . ARG B 1 247 ? 19.941 -18.645 -3.829 1 98.22 247 ARG B O 1
ATOM 4401 N N . ALA B 1 248 ? 18.835 -18.283 -5.696 1 98.18 248 ALA B N 1
ATOM 4402 C CA . ALA B 1 248 ? 20.039 -17.893 -6.424 1 98.18 248 ALA B CA 1
ATOM 4403 C C . ALA B 1 248 ? 20.598 -16.575 -5.894 1 98.18 248 ALA B C 1
ATOM 4405 O O . ALA B 1 248 ? 21.807 -16.337 -5.954 1 98.18 248 ALA B O 1
ATOM 4406 N N . ILE B 1 249 ? 19.779 -15.719 -5.365 1 98.39 249 ILE B N 1
ATOM 4407 C CA . ILE B 1 249 ? 20.203 -14.409 -4.884 1 98.39 249 ILE B CA 1
ATOM 4408 C C . ILE B 1 249 ? 20.57 -14.496 -3.404 1 98.39 249 ILE B C 1
ATOM 4410 O O . ILE B 1 249 ? 21.568 -13.915 -2.971 1 98.39 249 ILE B O 1
ATOM 4414 N N . ASP B 1 250 ? 19.745 -15.177 -2.636 1 98.33 250 ASP B N 1
ATOM 4415 C CA . ASP B 1 250 ? 19.924 -15.325 -1.195 1 98.33 250 ASP B CA 1
ATOM 4416 C C . ASP B 1 250 ? 19.584 -16.743 -0.742 1 98.33 250 ASP B C 1
ATOM 4418 O O . ASP B 1 250 ? 18.428 -17.041 -0.433 1 98.33 250 ASP B O 1
ATOM 4422 N N . GLU B 1 251 ? 20.484 -17.533 -0.541 1 97.37 251 GLU B N 1
ATOM 4423 C CA . GLU B 1 251 ? 20.317 -18.946 -0.211 1 97.37 251 GLU B CA 1
ATOM 4424 C C . GLU B 1 251 ? 19.671 -19.119 1.161 1 97.37 251 GLU B C 1
ATOM 4426 O O . GLU B 1 251 ? 19.021 -20.134 1.422 1 97.37 251 GLU B O 1
ATOM 4431 N N . ALA B 1 252 ? 19.811 -18.146 2 1 97.58 252 ALA B N 1
ATOM 4432 C CA . ALA B 1 252 ? 19.387 -18.269 3.392 1 97.58 252 ALA B CA 1
ATOM 4433 C C . ALA B 1 252 ? 17.959 -17.765 3.577 1 97.58 252 ALA B C 1
ATOM 4435 O O . ALA B 1 252 ? 17.372 -17.926 4.65 1 97.58 252 ALA B O 1
ATOM 4436 N N . LYS B 1 253 ? 17.412 -17.168 2.562 1 98.3 253 LYS B N 1
ATOM 4437 C CA . LYS B 1 253 ? 16.073 -16.599 2.684 1 98.3 253 LYS B CA 1
ATOM 4438 C C . LYS B 1 253 ? 15.055 -17.668 3.068 1 98.3 253 LYS B C 1
ATOM 4440 O O . LYS B 1 253 ? 15.021 -18.745 2.468 1 98.3 253 LYS B O 1
ATOM 4445 N N . GLU B 1 254 ? 14.255 -17.437 4.048 1 98.61 254 GLU B N 1
ATOM 4446 C CA . GLU B 1 254 ? 13.228 -18.392 4.454 1 98.61 254 GLU B CA 1
ATOM 4447 C C . GLU B 1 254 ? 11.966 -18.238 3.61 1 98.61 254 GLU B C 1
ATOM 4449 O O . GLU B 1 254 ? 11.132 -17.374 3.884 1 98.61 254 GLU B O 1
ATOM 4454 N N . ILE B 1 255 ? 11.788 -19.082 2.72 1 98.84 255 ILE B N 1
ATOM 4455 C CA . ILE B 1 255 ? 10.617 -19.109 1.851 1 98.84 255 ILE B CA 1
ATOM 4456 C C . ILE B 1 255 ? 10.049 -20.526 1.794 1 98.84 255 ILE B C 1
ATOM 4458 O O . ILE B 1 255 ? 10.777 -21.501 1.991 1 98.84 255 ILE B O 1
ATOM 4462 N N . HIS B 1 256 ? 8.769 -20.656 1.539 1 98.9 256 HIS B N 1
ATOM 4463 C CA . HIS B 1 256 ? 8.023 -21.896 1.357 1 98.9 256 HIS B CA 1
ATOM 4464 C C . HIS B 1 256 ? 6.95 -21.742 0.285 1 98.9 256 HIS B C 1
ATOM 4466 O O . HIS B 1 256 ? 6.513 -20.626 -0.005 1 98.9 256 HIS B O 1
ATOM 4472 N N . ILE B 1 257 ? 6.536 -22.85 -0.305 1 98.85 257 ILE B N 1
ATOM 4473 C CA . ILE B 1 257 ? 5.471 -22.8 -1.301 1 98.85 257 ILE B CA 1
ATOM 4474 C C . ILE B 1 257 ? 4.23 -23.512 -0.767 1 98.85 257 ILE B C 1
ATOM 4476 O O . ILE B 1 257 ? 4.322 -24.627 -0.249 1 98.85 257 ILE B O 1
ATOM 4480 N N . ALA B 1 258 ? 3.152 -22.875 -0.791 1 98.85 258 ALA B N 1
ATOM 4481 C CA . ALA B 1 258 ? 1.84 -23.479 -0.574 1 98.85 258 ALA B CA 1
ATOM 4482 C C . ALA B 1 258 ? 1.028 -23.505 -1.865 1 98.85 258 ALA B C 1
ATOM 4484 O O . ALA B 1 258 ? 0.764 -22.458 -2.462 1 98.85 258 ALA B O 1
ATOM 4485 N N . THR B 1 259 ? 0.659 -24.66 -2.338 1 98.05 259 THR B N 1
ATOM 4486 C CA . THR B 1 259 ? -0.075 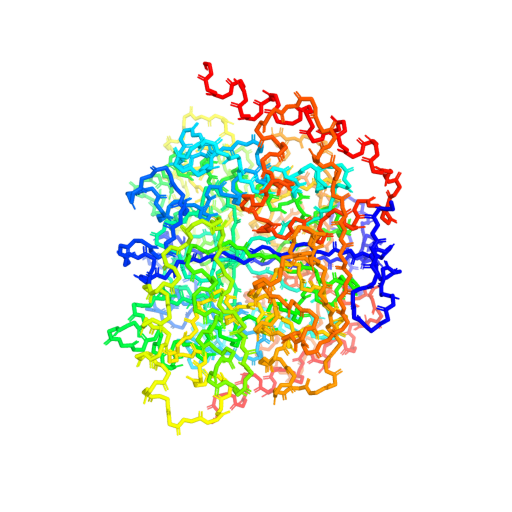-24.839 -3.586 1 98.05 259 THR B CA 1
ATOM 4487 C C . THR B 1 259 ? -1.297 -25.727 -3.373 1 98.05 259 THR B C 1
ATOM 4489 O O . THR B 1 259 ? -1.704 -25.969 -2.235 1 98.05 259 THR B O 1
ATOM 4492 N N . THR B 1 260 ? -1.979 -26.084 -4.475 1 97.05 260 THR B N 1
ATOM 4493 C CA . THR B 1 260 ? -3.134 -26.969 -4.375 1 97.05 260 THR B CA 1
ATOM 4494 C C . THR B 1 260 ? -2.739 -28.411 -4.68 1 97.05 260 THR B C 1
ATOM 4496 O O . THR B 1 260 ? -1.729 -28.656 -5.345 1 97.05 260 THR B O 1
ATOM 4499 N N . VAL B 1 261 ? -3.523 -29.304 -4.254 1 95.52 261 VAL B N 1
ATOM 4500 C CA . VAL B 1 261 ? -3.327 -30.711 -4.587 1 95.52 261 VAL B CA 1
ATOM 4501 C C . VAL B 1 261 ? -3.456 -30.908 -6.096 1 95.52 261 VAL B C 1
ATOM 4503 O O . VAL B 1 261 ? -2.851 -31.821 -6.663 1 95.52 261 VAL B O 1
ATOM 4506 N N . TYR B 1 262 ? -4.2 -30.052 -6.742 1 92.96 262 TYR B N 1
ATOM 4507 C CA . TYR B 1 262 ? -4.413 -30.165 -8.181 1 92.96 262 TYR B CA 1
ATOM 4508 C C . TYR B 1 262 ? -3.116 -29.922 -8.945 1 92.96 262 TYR B C 1
ATOM 4510 O O . TYR B 1 262 ? -2.863 -30.56 -9.969 1 92.96 262 TYR B O 1
ATOM 4518 N N . VAL B 1 263 ? -2.317 -28.971 -8.434 1 92.5 263 VAL B N 1
ATOM 4519 C CA . VAL B 1 263 ? -0.994 -28.727 -8.999 1 92.5 263 VAL B CA 1
ATOM 4520 C C . VAL B 1 263 ? -0.059 -29.881 -8.644 1 92.5 263 VAL B C 1
ATOM 4522 O O . VAL B 1 263 ? 0.684 -30.371 -9.497 1 92.5 263 VAL B O 1
ATOM 4525 N N . ALA B 1 264 ? -0.065 -30.291 -7.403 1 92.7 264 ALA B N 1
ATOM 4526 C CA . ALA B 1 264 ? 0.844 -31.317 -6.899 1 92.7 264 ALA B CA 1
ATOM 4527 C C . ALA B 1 264 ? 0.65 -32.635 -7.644 1 92.7 264 ALA B C 1
ATOM 4529 O O . ALA B 1 264 ? 1.598 -33.407 -7.811 1 92.7 264 ALA B O 1
ATOM 4530 N N . GLU B 1 265 ? -0.512 -32.897 -8.074 1 88.32 265 GLU B N 1
ATOM 4531 C CA . GLU B 1 265 ? -0.827 -34.17 -8.715 1 88.32 265 GLU B CA 1
ATOM 4532 C C . GLU B 1 265 ? -0.674 -34.078 -10.231 1 88.32 265 GLU B C 1
ATOM 4534 O O . GLU B 1 265 ? -0.802 -35.082 -10.935 1 88.32 265 GLU B O 1
ATOM 4539 N N . ASP B 1 266 ? -0.456 -32.908 -10.67 1 82.42 266 ASP B N 1
ATOM 4540 C CA . ASP B 1 266 ? -0.262 -32.702 -12.102 1 82.42 266 ASP B CA 1
ATOM 4541 C C . ASP B 1 266 ? 1.156 -33.08 -12.524 1 82.42 266 ASP B C 1
ATOM 4543 O O . ASP B 1 266 ? 2.116 -32.385 -12.184 1 82.42 266 ASP B O 1
ATOM 4547 N N . SER B 1 267 ? 1.294 -34.094 -13.24 1 71.32 267 SER B N 1
ATOM 4548 C CA . SER B 1 267 ? 2.595 -34.605 -13.66 1 71.32 267 SER B CA 1
ATOM 4549 C C . SER B 1 267 ? 3.304 -33.619 -14.582 1 71.32 267 SER B C 1
ATOM 4551 O O . SER B 1 267 ? 4.531 -33.644 -14.701 1 71.32 267 SER B O 1
ATOM 4553 N N . THR B 1 268 ? 2.528 -32.76 -15.148 1 69.34 268 THR B N 1
ATOM 4554 C CA . THR B 1 268 ? 3.119 -31.802 -16.075 1 69.34 268 THR B CA 1
ATOM 4555 C C . THR B 1 268 ? 3.749 -30.636 -15.32 1 69.34 268 THR B C 1
ATOM 4557 O O . THR B 1 268 ? 4.621 -29.944 -15.849 1 69.34 268 THR B O 1
ATOM 4560 N N . ALA B 1 269 ? 3.304 -30.395 -14.148 1 70.24 269 ALA B N 1
ATOM 4561 C CA . ALA B 1 269 ? 3.84 -29.279 -13.373 1 70.24 269 ALA B CA 1
ATOM 4562 C C . ALA B 1 269 ? 5.063 -29.708 -12.568 1 70.24 269 ALA B C 1
ATOM 4564 O O . ALA B 1 269 ? 6.03 -28.952 -12.446 1 70.24 269 ALA B O 1
ATOM 4565 N N . ASP B 1 270 ? 5.132 -30.872 -12 1 85.91 270 ASP B N 1
ATOM 4566 C CA . ASP B 1 270 ? 6.204 -31.462 -11.204 1 85.91 270 ASP B CA 1
ATOM 4567 C C . ASP B 1 270 ? 6.758 -30.457 -10.197 1 85.91 270 ASP B C 1
ATOM 4569 O O . ASP B 1 270 ? 7.967 -30.222 -10.146 1 85.91 270 ASP B O 1
ATOM 4573 N N . ILE B 1 271 ? 5.877 -29.852 -9.429 1 93.47 271 ILE B N 1
ATOM 4574 C CA . ILE B 1 271 ? 6.199 -28.737 -8.545 1 93.47 271 ILE B CA 1
ATOM 4575 C C . ILE B 1 271 ? 7.272 -29.163 -7.546 1 93.47 271 ILE B C 1
ATOM 4577 O O . ILE B 1 271 ? 8.147 -28.371 -7.189 1 93.47 271 ILE B O 1
ATOM 4581 N N . ALA B 1 272 ? 7.294 -30.387 -7.079 1 93.14 272 ALA B N 1
ATOM 4582 C CA . ALA B 1 272 ? 8.278 -30.895 -6.126 1 93.14 272 ALA B CA 1
ATOM 4583 C C . ALA B 1 272 ? 9.686 -30.846 -6.712 1 93.14 272 ALA B C 1
ATOM 4585 O O . ALA B 1 272 ? 10.653 -30.572 -5.998 1 93.14 272 ALA B O 1
ATOM 4586 N N . GLU B 1 273 ? 9.791 -31.069 -7.982 1 92.33 273 GLU B N 1
ATOM 4587 C CA . GLU B 1 273 ? 11.093 -31.146 -8.638 1 92.33 273 GLU B CA 1
ATOM 4588 C C . GLU B 1 273 ? 11.632 -29.754 -8.958 1 92.33 273 GLU B C 1
ATOM 4590 O O . GLU B 1 273 ? 12.841 -29.521 -8.892 1 92.33 273 GLU B O 1
ATOM 4595 N N . ILE B 1 274 ? 10.706 -28.862 -9.262 1 95.32 274 ILE B N 1
ATOM 4596 C CA . ILE B 1 274 ? 11.193 -27.599 -9.804 1 95.32 274 ILE B CA 1
ATOM 4597 C C . ILE B 1 274 ? 11.284 -26.559 -8.689 1 95.32 274 ILE B C 1
ATOM 4599 O O . ILE B 1 274 ? 11.937 -25.525 -8.848 1 95.32 274 ILE B O 1
ATOM 4603 N N . ALA B 1 275 ? 10.63 -26.803 -7.564 1 96.72 275 ALA B N 1
ATOM 4604 C CA . ALA B 1 275 ? 10.677 -25.867 -6.443 1 96.72 275 ALA B CA 1
ATOM 4605 C C . ALA B 1 275 ? 12.033 -25.913 -5.746 1 96.72 275 ALA B C 1
ATOM 4607 O O . ALA B 1 275 ? 12.624 -26.985 -5.593 1 96.72 275 ALA B O 1
ATOM 4608 N N . ALA B 1 276 ? 12.507 -24.799 -5.276 1 97.68 276 ALA B N 1
ATOM 4609 C CA . ALA B 1 276 ? 13.787 -24.731 -4.577 1 97.68 276 ALA B CA 1
ATOM 4610 C C . ALA B 1 276 ? 13.584 -24.676 -3.065 1 97.68 276 ALA B C 1
ATOM 4612 O O . ALA B 1 276 ? 14.489 -24.284 -2.325 1 97.68 276 ALA B O 1
ATOM 4613 N N . THR B 1 277 ? 12.395 -25.012 -2.561 1 98.26 277 THR B N 1
ATOM 4614 C CA . THR B 1 277 ? 12.049 -24.92 -1.147 1 98.26 277 THR B CA 1
ATOM 4615 C C . THR B 1 277 ? 10.98 -25.947 -0.784 1 98.26 277 THR B C 1
ATOM 4617 O O . THR B 1 277 ? 10.551 -26.731 -1.634 1 98.26 277 THR B O 1
ATOM 4620 N N . ASP B 1 278 ? 10.562 -26.022 0.55 1 98.66 278 ASP B N 1
ATOM 4621 C CA . ASP B 1 278 ? 9.496 -26.914 0.998 1 98.66 278 ASP B CA 1
ATOM 4622 C C . ASP B 1 278 ? 8.164 -26.548 0.347 1 98.66 278 ASP B C 1
ATOM 4624 O O . ASP B 1 278 ? 7.894 -25.372 0.092 1 98.66 278 ASP B O 1
ATOM 4628 N N . VAL B 1 279 ? 7.386 -27.605 0.054 1 98.6 279 VAL B N 1
ATOM 4629 C CA . VAL B 1 279 ? 6.109 -27.413 -0.626 1 98.6 279 VAL B CA 1
ATOM 4630 C C . VAL B 1 279 ? 5.007 -28.157 0.123 1 98.6 279 VAL B C 1
ATOM 4632 O O . VAL B 1 279 ? 5.143 -29.347 0.419 1 98.6 279 VAL B O 1
ATOM 4635 N N . ILE B 1 280 ? 3.977 -27.463 0.459 1 98.78 280 ILE B N 1
ATOM 4636 C CA . ILE B 1 280 ? 2.754 -28.071 0.972 1 98.78 280 ILE B CA 1
ATOM 4637 C C . ILE B 1 280 ? 1.624 -27.89 -0.038 1 98.78 280 ILE B C 1
ATOM 4639 O O . ILE B 1 280 ? 1.495 -26.828 -0.651 1 98.78 280 ILE B O 1
ATOM 4643 N N . ALA B 1 281 ? 0.815 -28.927 -0.26 1 98.25 281 ALA B N 1
ATOM 4644 C CA . ALA B 1 281 ? -0.357 -28.873 -1.13 1 98.25 281 ALA B CA 1
ATOM 4645 C C . ALA B 1 281 ? -1.644 -29.032 -0.325 1 98.25 281 ALA B C 1
ATOM 4647 O O . ALA B 1 281 ? -1.81 -30.011 0.406 1 98.25 281 ALA B O 1
ATOM 4648 N N . SER B 1 282 ? -2.5 -28.058 -0.459 1 98.47 282 SER B N 1
ATOM 4649 C CA . SER B 1 282 ? -3.789 -28.115 0.223 1 98.47 282 SER B CA 1
ATOM 4650 C C . SER B 1 282 ? -4.9 -28.543 -0.73 1 98.47 282 SER B C 1
ATOM 4652 O O . SER B 1 282 ? -4.817 -28.304 -1.936 1 98.47 282 SER B O 1
ATOM 4654 N N . ASP B 1 283 ? -5.884 -29.208 -0.204 1 97.6 283 ASP B N 1
ATOM 4655 C CA . ASP B 1 283 ? -7.047 -29.671 -0.955 1 97.6 283 ASP B CA 1
ATOM 4656 C C . ASP B 1 283 ? -8.3 -28.892 -0.561 1 97.6 283 ASP B C 1
ATOM 4658 O O . ASP B 1 283 ? -8.899 -29.156 0.484 1 97.6 283 ASP B O 1
ATOM 4662 N N . PRO B 1 284 ? -8.757 -27.979 -1.445 1 96.66 284 PRO B N 1
ATOM 4663 C CA . PRO B 1 284 ? -9.94 -27.195 -1.083 1 96.66 284 PRO B CA 1
ATOM 4664 C C . PRO B 1 284 ? -11.227 -28.018 -1.118 1 96.66 284 PRO B C 1
ATOM 4666 O O . PRO B 1 284 ? -12.292 -27.52 -0.746 1 96.66 284 PRO B O 1
ATOM 4669 N N . GLY B 1 285 ? -11.14 -29.293 -1.63 1 95.93 285 GLY B N 1
ATOM 4670 C CA . GLY B 1 285 ? -12.27 -30.205 -1.561 1 95.93 285 GLY B CA 1
ATOM 4671 C C . GLY B 1 285 ? -13.239 -30.042 -2.717 1 95.93 285 GLY B C 1
ATOM 4672 O O . GLY B 1 285 ? -14.376 -30.513 -2.651 1 95.93 285 GLY B O 1
ATOM 4673 N N . LEU B 1 286 ? -12.833 -29.441 -3.769 1 95.63 286 LEU B N 1
ATOM 4674 C CA . LEU B 1 286 ? -13.734 -29.035 -4.842 1 95.63 286 LEU B CA 1
ATOM 4675 C C . LEU B 1 286 ? -14.246 -30.249 -5.61 1 95.63 286 LEU B C 1
ATOM 4677 O O . LEU B 1 286 ? -15.289 -30.181 -6.263 1 95.63 286 LEU B O 1
ATOM 4681 N N . GLY B 1 287 ? -13.479 -31.343 -5.625 1 93.82 287 GLY B N 1
ATOM 4682 C CA . GLY B 1 287 ? -13.915 -32.564 -6.285 1 93.82 287 GLY B CA 1
ATOM 4683 C C . GLY B 1 287 ? -15.203 -33.124 -5.713 1 93.82 287 GLY B C 1
ATOM 4684 O O . GLY B 1 287 ? -15.916 -33.87 -6.388 1 93.82 287 GLY B O 1
ATOM 4685 N N . GLU B 1 288 ? -15.52 -32.733 -4.524 1 94.91 288 GLU B N 1
ATOM 4686 C CA . GLU B 1 288 ? -16.699 -33.223 -3.817 1 94.91 288 GLU B CA 1
ATOM 4687 C C . GLU B 1 288 ? -17.855 -32.232 -3.917 1 94.91 288 GLU B C 1
ATOM 4689 O O . GLU B 1 288 ? -18.93 -32.464 -3.36 1 94.91 288 GLU B O 1
ATOM 4694 N N . SER B 1 289 ? -17.637 -31.2 -4.606 1 95.31 289 SER B N 1
ATOM 4695 C CA . SER B 1 289 ? -18.64 -30.141 -4.654 1 95.31 289 SER B CA 1
ATOM 4696 C C . SER B 1 289 ? -19.875 -30.584 -5.432 1 95.31 289 SER B C 1
ATOM 4698 O O . SER B 1 289 ? -19.763 -31.296 -6.432 1 95.31 289 SER B O 1
ATOM 4700 N N . VAL B 1 290 ? -21.026 -30.08 -5.111 1 94.6 290 VAL B N 1
ATOM 4701 C CA . VAL B 1 290 ? -22.273 -30.315 -5.833 1 94.6 290 VAL B CA 1
ATOM 4702 C C . VAL B 1 290 ? -22.36 -29.375 -7.033 1 94.6 290 VAL B C 1
ATOM 4704 O O . VAL B 1 290 ? -23.236 -29.529 -7.888 1 94.6 290 VAL B O 1
ATOM 4707 N N . LYS B 1 291 ? -21.448 -28.403 -7.111 1 93.39 291 LYS B N 1
ATOM 4708 C CA . LYS B 1 291 ? -21.422 -27.43 -8.199 1 93.39 291 LYS B CA 1
ATOM 4709 C C . LYS B 1 291 ? -20.456 -27.86 -9.299 1 93.39 291 LYS B C 1
ATOM 4711 O O . LYS B 1 291 ? -19.24 -27.868 -9.096 1 93.39 291 LYS B O 1
ATOM 4716 N N . PRO B 1 292 ? -20.945 -28.096 -10.495 1 89.95 292 PRO B N 1
ATOM 4717 C CA . PRO B 1 292 ? -20.069 -28.564 -11.572 1 89.95 292 PRO B CA 1
ATOM 4718 C C . PRO B 1 292 ? -18.94 -27.584 -11.882 1 89.95 292 PRO B C 1
ATOM 4720 O O . PRO B 1 292 ? -17.827 -28.002 -12.21 1 89.95 292 PRO B O 1
ATOM 4723 N N . GLY B 1 293 ? -19.244 -26.337 -11.807 1 89.36 293 GLY B N 1
ATOM 4724 C CA . GLY B 1 293 ? -18.227 -25.332 -12.073 1 89.36 293 GLY B CA 1
ATOM 4725 C C . GLY B 1 293 ? -17.03 -25.434 -11.147 1 89.36 293 GLY B C 1
ATOM 4726 O O . GLY B 1 293 ? -15.897 -25.179 -11.558 1 89.36 293 GLY B O 1
ATOM 4727 N N . LEU B 1 294 ? -17.252 -25.893 -9.932 1 92.93 294 LEU B N 1
ATOM 4728 C CA . LEU B 1 294 ? -16.181 -26.045 -8.952 1 92.93 294 LEU B CA 1
ATOM 4729 C C . LEU B 1 294 ? -15.468 -27.382 -9.13 1 92.93 294 LEU B C 1
ATOM 4731 O O . LEU B 1 294 ? -14.251 -27.47 -8.953 1 92.93 294 LEU B O 1
ATOM 4735 N N . ARG B 1 295 ? -16.12 -28.364 -9.529 1 93.47 295 ARG B N 1
ATOM 4736 C CA . ARG B 1 295 ? -15.535 -29.688 -9.716 1 93.47 295 ARG B CA 1
ATOM 4737 C C . ARG B 1 295 ? -14.514 -29.68 -10.849 1 93.47 295 ARG B C 1
ATOM 4739 O O . ARG B 1 295 ? -13.631 -30.539 -10.902 1 93.47 295 ARG B O 1
ATOM 4746 N N . ALA B 1 296 ? -14.689 -28.698 -11.722 1 87.41 296 ALA B N 1
ATOM 4747 C CA . ALA B 1 296 ? -13.8 -28.591 -12.876 1 87.41 296 ALA B CA 1
ATOM 4748 C C . ALA B 1 296 ? -12.344 -28.464 -12.437 1 87.41 296 ALA B C 1
ATOM 4750 O O . ALA B 1 296 ? -11.438 -28.937 -13.127 1 87.41 296 ALA B O 1
ATOM 4751 N N . TYR B 1 297 ? -12.066 -27.922 -11.285 1 86.55 297 TYR B N 1
ATOM 4752 C CA . TYR B 1 297 ? -10.713 -27.807 -10.753 1 86.55 297 TYR B CA 1
ATOM 4753 C C . TYR B 1 297 ? -10.09 -29.182 -10.543 1 86.55 297 TYR B C 1
ATOM 4755 O O . TYR B 1 297 ? -8.946 -29.419 -10.939 1 86.55 297 TYR B O 1
ATOM 4763 N N . ALA B 1 298 ? -10.88 -30.046 -9.993 1 86.88 298 ALA B N 1
ATOM 4764 C CA . ALA B 1 298 ? -10.402 -31.394 -9.698 1 86.88 298 ALA B CA 1
ATOM 4765 C C . ALA B 1 298 ? -10.226 -32.206 -10.978 1 86.88 298 ALA B C 1
ATOM 4767 O O . ALA B 1 298 ? -9.496 -33.2 -10.995 1 86.88 298 ALA B O 1
ATOM 4768 N N . GLU B 1 299 ? -10.848 -31.684 -11.998 1 83.78 299 GLU B N 1
ATOM 4769 C CA . GLU B 1 299 ? -10.741 -32.358 -13.289 1 83.78 299 GLU B CA 1
ATOM 4770 C C . GLU B 1 299 ? -9.534 -31.855 -14.075 1 83.78 299 GLU B C 1
ATOM 4772 O O . GLU B 1 299 ? -9.27 -32.324 -15.184 1 83.78 299 GLU B O 1
ATOM 4777 N N . GLY B 1 300 ? -8.883 -30.901 -13.46 1 78.06 300 GLY B N 1
ATOM 4778 C CA . GLY B 1 300 ? -7.605 -30.517 -14.037 1 78.06 300 GLY B CA 1
ATOM 4779 C C . GLY B 1 300 ? -7.64 -29.161 -14.716 1 78.06 300 GLY B C 1
ATOM 4780 O O . GLY B 1 300 ? -6.657 -28.743 -15.332 1 78.06 300 GLY B O 1
ATOM 4781 N N . PHE B 1 301 ? -8.82 -28.529 -14.612 1 78.19 301 PHE B N 1
ATOM 4782 C CA . PHE B 1 301 ? -8.914 -27.203 -15.212 1 78.19 301 PHE B CA 1
ATOM 4783 C C . PHE B 1 301 ? -8.499 -26.127 -14.215 1 78.19 301 PHE B C 1
ATOM 4785 O O . PHE B 1 301 ? -8.961 -26.121 -13.072 1 78.19 301 PHE B O 1
ATOM 4792 N N . VAL B 1 302 ? -7.703 -25.144 -14.628 1 79.32 302 VAL B N 1
ATOM 4793 C CA . VAL B 1 302 ? -7.206 -24.031 -13.826 1 79.32 302 VAL B CA 1
ATOM 4794 C C . VAL B 1 302 ? -6.846 -24.523 -12.426 1 79.32 302 VAL B C 1
ATOM 4796 O O . VAL B 1 302 ? -7.641 -24.395 -11.492 1 79.32 302 VAL B O 1
ATOM 4799 N N . LYS B 1 303 ? -5.806 -24.972 -12.122 1 85.51 303 LYS B N 1
ATOM 4800 C CA . LYS B 1 303 ? -5.392 -25.751 -10.958 1 85.51 303 LYS B CA 1
ATOM 4801 C C . LYS B 1 303 ? -4.909 -24.843 -9.832 1 85.51 303 LYS B C 1
ATOM 4803 O O . LYS B 1 303 ? -4.834 -25.264 -8.676 1 85.51 303 LYS B O 1
ATOM 4808 N N . GLU B 1 304 ? -4.589 -23.683 -10.231 1 91.69 304 GLU B N 1
ATOM 4809 C CA . GLU B 1 304 ? -3.999 -22.767 -9.259 1 91.69 304 GLU B CA 1
ATOM 4810 C C . GLU B 1 304 ? -4.024 -21.329 -9.771 1 91.69 304 GLU B C 1
ATOM 4812 O O . GLU B 1 304 ? -4.117 -21.096 -10.978 1 91.69 304 GLU B O 1
ATOM 4817 N N . GLY B 1 305 ? -4 -20.358 -8.865 1 94.35 305 GLY B N 1
ATOM 4818 C CA . GLY B 1 305 ? -3.951 -18.932 -9.143 1 94.35 305 GLY B CA 1
ATOM 4819 C C . GLY B 1 305 ? -4.47 -18.082 -7.999 1 94.35 305 GLY B C 1
ATOM 4820 O O . GLY B 1 305 ? -5.246 -18.559 -7.167 1 94.35 305 GLY B O 1
ATOM 4821 N N . VAL B 1 306 ? -3.969 -16.901 -7.951 1 98.25 306 VAL B N 1
ATOM 4822 C CA . VAL B 1 306 ? -4.428 -15.908 -6.985 1 98.25 306 VAL B CA 1
ATOM 4823 C C . VAL B 1 306 ? -4.161 -16.404 -5.566 1 98.25 306 VAL B C 1
ATOM 4825 O O . VAL B 1 306 ? -4.901 -16.075 -4.637 1 98.25 306 VAL B O 1
ATOM 4828 N N . GLY B 1 307 ? -3.259 -17.334 -5.42 1 98.64 307 GLY B N 1
ATOM 4829 C CA . GLY B 1 307 ? -2.836 -17.815 -4.114 1 98.64 307 GLY B CA 1
ATOM 4830 C C . GLY B 1 307 ? -3.81 -18.802 -3.497 1 98.64 307 GLY B C 1
ATOM 4831 O O . GLY B 1 307 ? -3.872 -18.938 -2.274 1 98.64 307 GLY B O 1
ATOM 4832 N N . ALA B 1 308 ? -4.597 -19.548 -4.29 1 98.32 308 ALA B N 1
ATOM 4833 C CA . ALA B 1 308 ? -5.683 -20.407 -3.826 1 98.32 308 ALA B CA 1
ATOM 4834 C C . ALA B 1 308 ? -5.167 -21.469 -2.859 1 98.32 308 ALA B C 1
ATOM 4836 O O . ALA B 1 308 ? -5.776 -21.715 -1.815 1 98.32 308 ALA B O 1
ATOM 4837 N N . GLY B 1 309 ? -4.07 -22.095 -3.213 1 98.44 309 GLY B N 1
ATOM 4838 C CA . GLY B 1 309 ? -3.526 -23.133 -2.352 1 98.44 309 GLY B CA 1
ATOM 4839 C C . GLY B 1 309 ? -3.085 -22.614 -0.996 1 98.44 309 GLY B C 1
ATOM 4840 O O . GLY B 1 309 ? -3.342 -23.246 0.03 1 98.44 309 GLY B O 1
ATOM 4841 N N . GLY B 1 310 ? -2.37 -21.497 -0.997 1 98.81 310 GLY B N 1
ATOM 4842 C CA . GLY B 1 310 ? -1.953 -20.874 0.249 1 98.81 310 GLY B CA 1
ATOM 4843 C C . GLY B 1 310 ? -3.118 -20.405 1.1 1 98.81 310 GLY B C 1
ATOM 4844 O O . GLY B 1 310 ? -3.126 -20.607 2.316 1 98.81 310 GLY B O 1
ATOM 4845 N N . ALA B 1 311 ? -4.111 -19.788 0.48 1 98.83 311 ALA B N 1
ATOM 4846 C CA . ALA B 1 311 ? -5.295 -19.309 1.19 1 98.83 311 ALA B CA 1
ATOM 4847 C C . ALA B 1 311 ? -6.066 -20.468 1.814 1 98.83 311 ALA B C 1
ATOM 4849 O O . ALA B 1 311 ? -6.587 -20.349 2.926 1 98.83 311 ALA B O 1
ATOM 4850 N N . THR B 1 312 ? -6.15 -21.574 1.092 1 98.79 312 THR B N 1
ATOM 4851 C CA . THR B 1 312 ? -6.796 -22.773 1.615 1 98.79 312 THR B CA 1
ATOM 4852 C C . THR B 1 312 ? -6.072 -23.279 2.859 1 98.79 312 THR B C 1
ATOM 4854 O O . THR B 1 312 ? -6.703 -23.561 3.88 1 98.79 312 THR B O 1
ATOM 4857 N N . LEU B 1 313 ? -4.762 -23.406 2.739 1 98.85 313 LEU B N 1
ATOM 4858 C CA . LEU B 1 313 ? -3.97 -23.859 3.878 1 98.85 313 LEU B CA 1
ATOM 4859 C C . LEU B 1 313 ? -4.141 -22.919 5.067 1 98.85 313 LEU B C 1
ATOM 4861 O O . LEU B 1 313 ? -4.215 -23.367 6.213 1 98.85 313 LEU B O 1
ATOM 4865 N N . LEU B 1 314 ? -4.183 -21.619 4.805 1 98.79 314 LEU B N 1
ATOM 4866 C CA . LEU B 1 314 ? -4.401 -20.612 5.839 1 98.79 314 LEU B CA 1
ATOM 4867 C C . LEU B 1 314 ? -5.721 -20.856 6.565 1 98.79 314 LEU B C 1
ATOM 4869 O O . LEU B 1 314 ? -5.78 -20.783 7.794 1 98.79 314 LEU B O 1
ATOM 4873 N N . ALA B 1 315 ? -6.775 -21.123 5.791 1 98.56 315 ALA B N 1
ATOM 4874 C CA . ALA B 1 315 ? -8.082 -21.399 6.382 1 98.56 315 ALA B CA 1
ATOM 4875 C C . ALA B 1 315 ? -8.024 -22.621 7.293 1 98.56 315 ALA B C 1
ATOM 4877 O O . ALA B 1 315 ? -8.552 -22.598 8.408 1 98.56 315 ALA B O 1
ATOM 4878 N N . TYR B 1 316 ? -7.354 -23.692 6.818 1 98.46 316 TYR B N 1
ATOM 4879 C CA . TYR B 1 316 ? -7.263 -24.929 7.586 1 98.46 316 TYR B CA 1
ATOM 4880 C C . TYR B 1 316 ? -6.525 -24.702 8.9 1 98.46 316 TYR B C 1
ATOM 4882 O O . TYR B 1 316 ? -6.921 -25.233 9.94 1 98.46 316 TYR B O 1
ATOM 4890 N N . LYS B 1 317 ? -5.511 -23.903 8.91 1 98.18 317 LYS B N 1
ATOM 4891 C CA . LYS B 1 317 ? -4.681 -23.686 10.092 1 98.18 317 LYS B CA 1
ATOM 4892 C C . LYS B 1 317 ? -5.344 -22.707 11.057 1 98.18 317 LYS B C 1
ATOM 4894 O O . LYS B 1 317 ? -4.861 -22.504 12.173 1 98.18 317 LYS B O 1
ATOM 4899 N N . ASN B 1 318 ? -6.442 -22.163 10.612 1 97.54 318 ASN B N 1
ATOM 4900 C CA . ASN B 1 318 ? -7.135 -21.206 11.468 1 97.54 318 ASN B CA 1
ATOM 4901 C C . ASN B 1 318 ? -8.575 -21.635 11.736 1 97.54 318 ASN B C 1
ATOM 4903 O O . ASN B 1 318 ? -9.48 -20.799 11.765 1 97.54 318 ASN B O 1
ATOM 4907 N N . GLY B 1 319 ? -8.857 -22.904 11.726 1 96.54 319 GLY B N 1
ATOM 4908 C CA . GLY B 1 319 ? -10.05 -23.407 12.389 1 96.54 319 GLY B CA 1
ATOM 4909 C C . GLY B 1 319 ? -11.08 -23.96 11.423 1 96.54 319 GLY B C 1
ATOM 4910 O O . GLY B 1 319 ? -12.131 -24.45 11.842 1 96.54 319 GLY B O 1
ATOM 4911 N N . PHE B 1 320 ? -10.805 -23.988 10.136 1 97.89 320 PHE B N 1
ATOM 4912 C CA . PHE B 1 320 ? -11.779 -24.514 9.186 1 97.89 320 PHE B CA 1
ATOM 4913 C C . PHE B 1 320 ? -11.376 -25.904 8.709 1 97.89 320 PHE B C 1
ATOM 4915 O O . PHE B 1 320 ? -10.221 -26.128 8.339 1 97.89 320 PHE B O 1
ATOM 4922 N N . THR B 1 321 ? -12.32 -26.818 8.736 1 97.65 321 THR B N 1
ATOM 4923 C CA . THR B 1 321 ? -12.113 -28.126 8.125 1 97.65 321 THR B CA 1
ATOM 4924 C C . THR B 1 321 ? -12.35 -28.063 6.619 1 97.65 321 THR B C 1
ATOM 4926 O O . THR B 1 321 ? -12.898 -27.082 6.112 1 97.65 321 THR B O 1
ATOM 4929 N N . LYS B 1 322 ? -11.95 -29.095 5.964 1 97.78 322 LYS B N 1
ATOM 4930 C CA . LYS B 1 322 ? -12.16 -29.188 4.522 1 97.78 322 LYS B CA 1
ATOM 4931 C C . LYS B 1 322 ? -13.643 -29.103 4.176 1 97.78 322 LYS B C 1
ATOM 4933 O O . LYS B 1 322 ? -14.028 -28.407 3.235 1 97.78 322 LYS B O 1
ATOM 4938 N N . GLU B 1 323 ? -14.513 -29.736 4.939 1 97.01 323 GLU B N 1
ATOM 4939 C CA . GLU B 1 323 ? -15.954 -29.753 4.705 1 97.01 323 GLU B CA 1
ATOM 4940 C C . GLU B 1 323 ? -16.562 -28.369 4.914 1 97.01 323 GLU B C 1
ATOM 4942 O O . GLU B 1 323 ? -17.374 -27.914 4.105 1 97.01 323 GLU B O 1
ATOM 4947 N N . MET B 1 324 ? -16.176 -27.745 6.001 1 97.94 324 MET B N 1
ATOM 4948 C CA . MET B 1 324 ? -16.668 -26.402 6.293 1 97.94 324 MET B CA 1
ATOM 4949 C C . MET B 1 324 ? -16.27 -25.425 5.192 1 97.94 324 MET B C 1
ATOM 4951 O O . MET B 1 324 ? -17.087 -24.617 4.747 1 97.94 324 MET B O 1
ATOM 4955 N N . PHE B 1 325 ? -15.02 -25.518 4.815 1 98.2 325 PHE B N 1
ATOM 4956 C CA . PHE B 1 325 ? -14.484 -24.609 3.808 1 98.2 325 PHE B CA 1
ATOM 4957 C C . PHE B 1 325 ? -15.184 -24.812 2.469 1 98.2 325 PHE B C 1
ATOM 4959 O O . PHE B 1 325 ? -15.554 -23.842 1.803 1 98.2 325 PHE B O 1
ATOM 4966 N N . LEU B 1 326 ? -15.409 -26.049 2.036 1 98.01 326 LEU B N 1
ATOM 4967 C CA . LEU B 1 326 ? -16.101 -26.354 0.788 1 98.01 326 LEU B CA 1
ATOM 4968 C C . LEU B 1 326 ? -17.505 -25.759 0.785 1 98.01 326 LEU B C 1
ATOM 4970 O O . LEU B 1 326 ? -17.937 -25.182 -0.215 1 98.01 326 LEU B O 1
ATOM 4974 N N . LYS B 1 327 ? -18.194 -25.886 1.881 1 98.19 327 LYS B N 1
ATOM 4975 C CA . LYS B 1 327 ? -19.545 -25.342 1.987 1 98.19 327 LYS B CA 1
ATOM 4976 C C . LYS B 1 327 ? -19.547 -23.83 1.782 1 98.19 327 LYS B C 1
ATOM 4978 O O . LYS B 1 327 ? -20.437 -23.289 1.123 1 98.19 327 LYS B O 1
ATOM 4983 N N . GLU B 1 328 ? -18.575 -23.196 2.394 1 98.32 328 GLU B N 1
ATOM 4984 C CA . GLU B 1 328 ? -18.476 -21.745 2.261 1 98.32 328 GLU B CA 1
ATOM 4985 C C . GLU B 1 328 ? -18.124 -21.345 0.831 1 98.32 328 GLU B C 1
ATOM 4987 O O . GLU B 1 328 ? -18.615 -20.333 0.325 1 98.32 328 GLU B O 1
ATOM 4992 N N . ILE B 1 329 ? -17.271 -22.102 0.17 1 98.03 329 ILE B N 1
ATOM 4993 C CA . ILE B 1 329 ? -16.932 -21.838 -1.224 1 98.03 329 ILE B CA 1
ATOM 4994 C C . ILE B 1 329 ? -18.181 -21.968 -2.093 1 98.03 329 ILE B C 1
ATOM 4996 O O . ILE B 1 329 ? -18.414 -21.147 -2.983 1 98.03 329 ILE B O 1
ATOM 5000 N N . GLU B 1 330 ? -18.984 -22.985 -1.846 1 97.66 330 GLU B N 1
ATOM 5001 C CA . GLU B 1 330 ? -20.206 -23.207 -2.613 1 97.66 330 GLU B CA 1
ATOM 5002 C C . GLU B 1 330 ? -21.182 -22.046 -2.445 1 97.66 330 GLU B C 1
ATOM 5004 O O . GLU B 1 330 ? -21.834 -21.632 -3.406 1 97.66 330 GLU B O 1
ATOM 5009 N N . LYS B 1 331 ? -21.271 -21.537 -1.247 1 97.54 331 LYS B N 1
ATOM 5010 C CA . LYS B 1 331 ? -22.124 -20.378 -1 1 97.54 331 LYS B CA 1
ATOM 5011 C C . LYS B 1 331 ? -21.657 -19.169 -1.806 1 97.54 331 LYS B C 1
ATOM 5013 O O . LYS B 1 331 ? -22.466 -18.492 -2.443 1 97.54 331 LYS B O 1
ATOM 5018 N N . ASP B 1 332 ? -20.374 -18.921 -1.733 1 96.9 332 ASP B N 1
ATOM 5019 C CA . ASP B 1 332 ? -19.817 -17.788 -2.466 1 96.9 332 ASP B CA 1
ATOM 5020 C C . ASP B 1 332 ? -19.959 -17.987 -3.974 1 96.9 332 ASP B C 1
ATOM 5022 O O . ASP B 1 332 ? -20.188 -17.027 -4.713 1 96.9 332 ASP B O 1
ATOM 5026 N N . TYR B 1 333 ? -19.788 -19.223 -4.428 1 95.55 333 TYR B N 1
ATOM 5027 C CA . TYR B 1 333 ? -19.977 -19.55 -5.837 1 95.55 333 TYR B CA 1
ATOM 5028 C C . TYR B 1 333 ? -21.388 -19.2 -6.294 1 95.55 333 TYR B C 1
ATOM 5030 O O . TYR B 1 333 ? -21.575 -18.63 -7.371 1 95.55 333 TYR B O 1
ATOM 5038 N N . GLU B 1 334 ? -22.386 -19.466 -5.536 1 94.54 334 GLU B N 1
ATOM 5039 C CA . GLU B 1 334 ? -23.779 -19.169 -5.857 1 94.54 334 GLU B CA 1
ATOM 5040 C C . GLU B 1 334 ? -24.013 -17.664 -5.957 1 94.54 334 GLU B C 1
ATOM 5042 O O . GLU B 1 334 ? -24.671 -17.194 -6.888 1 94.54 334 GLU B O 1
ATOM 5047 N N . ILE B 1 335 ? -23.408 -16.979 -5.112 1 93.8 335 ILE B N 1
ATOM 5048 C CA . ILE B 1 335 ? -23.635 -15.541 -5.028 1 93.8 335 ILE B CA 1
ATOM 5049 C C . ILE B 1 335 ? -22.866 -14.83 -6.139 1 93.8 335 ILE B C 1
ATOM 5051 O O . ILE B 1 335 ? -23.412 -13.964 -6.825 1 93.8 335 ILE B O 1
ATOM 5055 N N . ILE B 1 336 ? -21.616 -15.218 -6.348 1 93.23 336 ILE B N 1
ATOM 5056 C CA . ILE B 1 336 ? -20.693 -14.448 -7.174 1 93.23 336 ILE B CA 1
ATOM 5057 C C . ILE B 1 336 ? -20.806 -14.896 -8.63 1 93.23 336 ILE B C 1
ATOM 5059 O O . ILE B 1 336 ? -20.72 -14.076 -9.547 1 93.23 336 ILE B O 1
ATOM 5063 N N . VAL B 1 337 ? -20.995 -16.166 -8.853 1 88.86 337 VAL B N 1
ATOM 5064 C CA . VAL B 1 337 ? -20.947 -16.709 -10.207 1 88.86 337 VAL B CA 1
ATOM 5065 C C . VAL B 1 337 ? -22.366 -16.963 -10.713 1 88.86 337 VAL B C 1
ATOM 5067 O O . VAL B 1 337 ? -22.737 -16.504 -11.795 1 88.86 337 VAL B O 1
ATOM 5070 N N . GLU B 1 338 ? -23.195 -17.57 -9.919 1 85.22 338 GLU B N 1
ATOM 5071 C CA . GLU B 1 338 ? -24.509 -17.979 -10.407 1 85.22 338 GLU B CA 1
ATOM 5072 C C . GLU B 1 338 ? -25.491 -16.81 -10.393 1 85.22 338 GLU B C 1
ATOM 5074 O O . GLU B 1 338 ? -26.317 -16.677 -11.298 1 85.22 338 GLU B O 1
ATOM 5079 N N . GLN B 1 339 ? -25.372 -15.896 -9.474 1 75.69 339 GLN B N 1
ATOM 5080 C CA . GLN B 1 339 ? -26.312 -14.782 -9.402 1 75.69 339 GLN B CA 1
ATOM 5081 C C . GLN B 1 339 ? -25.855 -13.618 -10.275 1 75.69 339 GLN B C 1
ATOM 5083 O O . GLN B 1 339 ? -26.668 -12.789 -10.69 1 75.69 339 GLN B O 1
ATOM 5088 N N . ALA B 1 340 ? -24.575 -13.504 -10.481 1 65.67 340 ALA B N 1
ATOM 5089 C CA . ALA B 1 340 ? -24.059 -12.43 -11.326 1 65.67 340 ALA B CA 1
ATOM 5090 C C . ALA B 1 340 ? -24.454 -12.64 -12.785 1 65.67 340 ALA B C 1
ATOM 5092 O O . ALA B 1 340 ? -24.584 -11.678 -13.545 1 65.67 340 ALA B O 1
ATOM 5093 N N . LYS B 1 341 ? -24.548 -13.909 -13.172 1 62.51 341 LYS B N 1
ATOM 5094 C CA . LYS B 1 341 ? -24.964 -14.216 -14.537 1 62.51 341 LYS B CA 1
ATOM 5095 C C . LYS B 1 341 ? -26.461 -13.983 -14.722 1 62.51 341 LYS B C 1
ATOM 5097 O O . LYS B 1 341 ? -26.962 -13.993 -15.848 1 62.51 341 LYS B O 1
ATOM 5102 N N . LYS B 1 342 ? -27.371 -13.65 -13.618 1 54.61 342 LYS B N 1
ATOM 5103 C CA . LYS B 1 342 ? -28.802 -13.401 -13.763 1 54.61 342 LYS B CA 1
ATOM 5104 C C . LYS B 1 342 ? -29.094 -11.906 -13.845 1 54.61 342 LYS B C 1
ATOM 5106 O O . LYS B 1 342 ? -28.373 -11.094 -13.262 1 54.61 342 LYS B O 1
#

Sequence (684 aa):
MSYRVVKGEDFSHLLERDVAFLLCIGNTRTAEIQGITVAGESPELIKFTPPADAELLYYGHCKSIPFPPATPDGKPTPALITYTALRLLGTPLFVVDSGLMVKPKIPYYSINAPVGNNIAEGKAMELEAAVEAFEYAKILGREFSKRFEVLMIGESIPAGTTTAGAVLKAMGVEAKVSSSMPENPVEVKRQVIEKAVSRINSSDPLEILAEVGDPVLLAVTGIALGSRKPVILAGGTQMAAASQVIRAIDEAKEIHIATTVYVAEDSTADIAEIAATDVIASDPGLGESVKPGLRAYAEGFVKEGVGAGGATLLAYKNGFTKEMFLKEIEKDYEIIVEQAKKMSYRVVKGEDFSHLLERDVAFLLCIGNTRTAEIQGITVAGESPELIKFTPPADAELLYYGHCKSIPFPPATPDGKPTPALITYTALRLLGTPLFVVDSGLMVKPKIPYYSINAPVGNNIAEGKAMELEAAVEAFEYAKILGREFSKRFEVLMIGESIPAGTTTAGAVLKAMGVEAKVSSSMPENPVEVKRQVIEKAVSRINSSDPLEILAEVGDPVLLAVTGIALGSRKPVILAGGTQMAAASQVIRAIDEAKEIHIATTVYVAEDSTADIAEIAATDVIASDPGLGESVKPGLRAYAEGFVKEGVGAGGATLLAYKNGFTKEMFLKEIEKDYEIIVEQAKK

pLDDT: mean 93.12, std 10.05, range [47.77, 98.95]

Organism: NCBI:txid113653

InterPro domains:
  IPR002805 Nicotinate-nucleotide-dimethylbenzimidazole phosphoribosyltransferase, archaeal type [MF_01086] (1-342)
  IPR002805 Nicotinate-nucleotide-dimethylbenzimidazole phosphoribosyltransferase, archaeal type [PTHR38811] (16-339)
  IPR002805 Nicotinate-nucleotide-dimethylbenzimidazole phosphoribosyltransferase, archaeal type [TIGR00303] (16-330)
  IPR003200 Nicotinate-nucleotide-dimethylbenzimidazole phosphoribosyltransferase [PF02277] (88-288)
  IPR003200 Nicotinate-nucleotide-dimethylbenzimidazole phosphoribosyltransferase [cd02439] (20-324)
  IPR036087 Nicotinate-nucleotide-dimethylbenzimidazole phosphoribosyltransferase-like superfamily [G3DSA:3.40.50.10210] (13-339)
  IPR036087 Nicotinate-nucleotide-dimethylbenzimidazole phosphoribosyltransferase-like superfamily [SSF52733] (35-325)

Foldseek 3Di:
DQKDWLADDDPLLLLLFQEAEEEEEAEACLLVPPQLFQKALDSVCQLVLRLQLVCCLVPVGADVDLAHIDGVVQFHALSLLLSLLCVVVVHHYAYEYLAGPDHHPDDHHYLQHHHFYNLLVWWRADLVSLVSSLQSLLVLLQVVLVPGQEYEYFYYYTSQLLLLCLLLVLLVHDALSDALDPVGPSVVSVVSSVSNSVPDDDNQSSRSCRRRHGRRLSSLLSSQLSHPHEYEYQKASSSQSSQSSNCVVPVPRHYEYFYAVLRSPDPSRVRNRSHPHIYMHGHLPQCVAPDPSSVVCVVRHRVIGSRSRVSSSSSVSVDDDSVRSSVSSVVSCCVRRVVSVD/DQKDWLADDDPLLLLLFQEAEEEEEAEACLLVPPQLFQKALDSVCQLVLRLQLVCCLVPVGADVDLAHIDGVVQFHDLSLLLSLLCVVVVHHYAYEYLAGPDHHPDDHHYLQHHHFYNLLVWWRADLVSLVSSLQSLLVLLQVVLVPGQEYEYFYDYTSQLLLLCLLLVLLVHDALSDALDPVGPSVVSVVSSVSNSVPDDDNQSSRSCRRRHGRSLSSLLSSQLSHPHEYEYQKASSSQSSQSSNCVVPVPRHYEYFYAVLRSPDPSRVRNRSHPHIYMHGHLPQCVAPDPSSVVCVVRHRVIGSRSRVSSSSSVSVDDDSVRSSVSSVVSCCVRRVVSVD